Protein AF-A0A9E1IAY3-F1 (afdb_monomer_lite)

Structure (mmCIF, N/CA/C/O backbone):
data_AF-A0A9E1IAY3-F1
#
_entry.id   AF-A0A9E1IAY3-F1
#
loop_
_atom_site.group_PDB
_atom_site.id
_atom_site.type_symbol
_atom_site.label_atom_id
_atom_site.label_alt_id
_atom_site.label_comp_id
_atom_site.label_asym_id
_atom_site.label_entity_id
_atom_site.label_seq_id
_atom_site.pdbx_PDB_ins_code
_atom_site.Cartn_x
_atom_site.Cartn_y
_atom_site.Cartn_z
_atom_site.occupancy
_atom_site.B_iso_or_equiv
_atom_site.auth_seq_id
_atom_site.auth_comp_id
_atom_site.auth_asym_id
_atom_site.auth_atom_id
_atom_site.pdbx_PDB_model_num
ATOM 1 N N . MET A 1 1 ? 1.858 -17.775 -23.784 1.00 62.44 1 MET A N 1
ATOM 2 C CA . MET A 1 1 ? 3.135 -17.850 -23.051 1.00 62.44 1 MET A CA 1
ATOM 3 C C . MET A 1 1 ? 4.011 -16.780 -23.650 1.00 62.44 1 MET A C 1
ATOM 5 O O . MET A 1 1 ? 4.509 -16.985 -24.750 1.00 62.44 1 MET A O 1
ATOM 9 N N . ALA A 1 2 ? 4.081 -15.640 -22.972 1.00 78.56 2 ALA A N 1
ATOM 10 C CA . ALA A 1 2 ? 4.781 -14.468 -23.467 1.00 78.56 2 ALA A CA 1
ATOM 11 C C . ALA A 1 2 ? 6.292 -14.685 -23.572 1.00 78.56 2 ALA A C 1
ATOM 13 O O . ALA A 1 2 ? 6.888 -15.414 -22.768 1.00 78.56 2 ALA A O 1
ATOM 14 N N . THR A 1 3 ? 6.900 -14.000 -24.533 1.00 89.12 3 THR A N 1
ATOM 15 C CA . THR A 1 3 ? 8.339 -14.055 -24.793 1.00 89.12 3 THR A CA 1
ATOM 16 C C . THR A 1 3 ? 9.004 -12.821 -24.198 1.00 89.12 3 THR A C 1
ATOM 18 O O . THR A 1 3 ? 8.768 -11.703 -24.649 1.00 89.12 3 THR A O 1
ATOM 21 N N . PHE A 1 4 ? 9.811 -12.995 -23.147 1.00 89.75 4 PHE A N 1
ATOM 22 C CA . PHE A 1 4 ? 10.517 -11.879 -22.513 1.00 89.75 4 PHE A CA 1
ATOM 23 C C . PHE A 1 4 ? 11.618 -11.327 -23.421 1.00 89.75 4 PHE A C 1
ATOM 25 O O . PHE A 1 4 ? 12.435 -12.086 -23.934 1.00 89.75 4 PHE A O 1
ATOM 32 N N . LEU A 1 5 ? 11.664 -9.999 -23.552 1.00 88.19 5 LEU A N 1
ATOM 33 C CA . LEU A 1 5 ? 12.614 -9.292 -24.420 1.00 88.19 5 LEU A CA 1
ATOM 34 C C . LEU A 1 5 ? 14.043 -9.293 -23.874 1.00 88.19 5 LEU A C 1
ATOM 36 O O . LEU A 1 5 ? 15.008 -9.292 -24.634 1.00 88.19 5 LEU A O 1
ATOM 40 N N . HIS A 1 6 ? 14.184 -9.295 -22.548 1.00 87.75 6 HIS A N 1
ATOM 41 C CA . HIS A 1 6 ? 15.477 -9.186 -21.879 1.00 87.75 6 HIS A CA 1
ATOM 42 C C . HIS A 1 6 ? 15.760 -10.429 -21.055 1.00 87.75 6 HIS A C 1
ATOM 44 O O . HIS A 1 6 ? 14.931 -10.867 -20.257 1.00 87.75 6 HIS A O 1
ATOM 50 N N . HIS A 1 7 ? 16.970 -10.964 -21.200 1.00 87.12 7 HIS A N 1
ATOM 51 C CA . HIS A 1 7 ? 17.486 -11.943 -20.254 1.00 87.12 7 HIS A CA 1
ATOM 52 C C . HIS A 1 7 ? 17.807 -11.270 -18.918 1.00 87.12 7 HIS A C 1
ATOM 54 O O . HIS A 1 7 ? 18.240 -10.118 -18.877 1.00 87.12 7 HIS A O 1
ATOM 60 N N . GLN A 1 8 ? 17.659 -12.020 -17.827 1.00 88.88 8 GLN A N 1
ATOM 61 C CA . GLN A 1 8 ? 17.915 -11.533 -16.470 1.00 88.88 8 GLN A CA 1
ATOM 62 C C . GLN A 1 8 ? 19.312 -10.898 -16.312 1.00 88.88 8 GLN A C 1
ATOM 64 O O . GLN A 1 8 ? 19.446 -9.897 -15.614 1.00 88.88 8 GLN A O 1
ATOM 69 N N . ASP A 1 9 ? 20.331 -11.421 -17.002 1.00 91.25 9 ASP A N 1
ATOM 70 C CA . ASP A 1 9 ? 21.709 -10.906 -16.966 1.00 91.25 9 ASP A CA 1
ATOM 71 C C . ASP A 1 9 ? 21.820 -9.441 -17.413 1.00 91.25 9 ASP A C 1
ATOM 73 O O . ASP A 1 9 ? 22.664 -8.694 -16.910 1.00 91.25 9 ASP A O 1
ATOM 77 N N . ILE A 1 10 ? 20.942 -9.003 -18.323 1.00 90.81 10 ILE A N 1
ATOM 78 C CA . ILE A 1 10 ? 20.874 -7.607 -18.766 1.00 90.81 10 ILE A CA 1
ATOM 79 C C . ILE A 1 10 ? 20.441 -6.724 -17.594 1.00 90.81 10 ILE A C 1
ATOM 81 O O . ILE A 1 10 ? 21.069 -5.700 -17.325 1.00 90.81 10 ILE A O 1
ATOM 85 N N . TRP A 1 11 ? 19.408 -7.135 -16.855 1.00 93.12 11 TRP A N 1
ATOM 86 C CA . TRP A 1 11 ? 18.951 -6.393 -15.681 1.00 93.12 11 TRP A CA 1
ATOM 87 C C . TRP A 1 11 ? 20.013 -6.381 -14.582 1.00 93.12 11 TRP A C 1
ATOM 89 O O . TRP A 1 11 ? 20.283 -5.326 -14.021 1.00 93.12 11 TRP A O 1
ATOM 99 N N . THR A 1 12 ? 20.684 -7.502 -14.319 1.00 93.56 12 THR A N 1
ATOM 100 C CA . THR A 1 12 ? 21.797 -7.540 -13.356 1.00 93.56 12 THR A CA 1
ATOM 101 C C . THR A 1 12 ? 22.883 -6.530 -13.728 1.00 93.56 12 THR A C 1
ATOM 103 O O . THR A 1 12 ? 23.270 -5.707 -12.902 1.00 93.56 12 THR A O 1
ATOM 106 N N . THR A 1 13 ? 23.296 -6.514 -14.998 1.00 93.75 13 THR A N 1
ATOM 107 C CA . THR A 1 13 ? 24.347 -5.613 -15.495 1.00 93.75 13 THR A CA 1
ATOM 108 C C . THR A 1 13 ? 23.982 -4.140 -15.286 1.00 93.75 13 THR A C 1
ATOM 110 O O . THR A 1 13 ? 24.797 -3.356 -14.802 1.00 93.75 13 THR A O 1
ATOM 113 N N . PHE A 1 14 ? 22.749 -3.742 -15.617 1.00 94.12 14 PHE A N 1
ATOM 114 C CA . PHE A 1 14 ? 22.301 -2.361 -15.412 1.00 94.12 14 PHE A CA 1
ATOM 115 C C . PHE A 1 14 ? 22.095 -2.012 -13.932 1.00 94.12 14 PHE A C 1
ATOM 117 O O . PHE A 1 14 ? 22.365 -0.879 -13.535 1.00 94.12 14 PHE A O 1
ATOM 124 N N . ALA A 1 15 ? 21.654 -2.961 -13.102 1.00 92.75 15 ALA A N 1
ATOM 125 C CA . ALA A 1 15 ? 21.453 -2.743 -11.670 1.00 92.75 15 ALA A CA 1
ATOM 126 C C . ALA A 1 15 ? 22.778 -2.546 -10.903 1.00 92.75 15 ALA A C 1
ATOM 128 O O . ALA A 1 15 ? 22.823 -1.804 -9.916 1.00 92.75 15 ALA A O 1
ATOM 129 N N . GLU A 1 16 ? 23.862 -3.168 -11.374 1.00 92.38 16 GLU A N 1
ATOM 130 C CA . GLU A 1 16 ? 25.229 -2.989 -10.861 1.00 92.38 16 GLU A CA 1
ATOM 131 C C . GLU A 1 16 ? 25.906 -1.703 -11.367 1.00 92.38 16 GLU A C 1
ATOM 133 O O . GLU A 1 16 ? 26.939 -1.294 -10.834 1.00 92.38 16 GLU A O 1
ATOM 138 N N . GLY A 1 17 ? 25.313 -1.048 -12.368 1.00 90.50 17 GLY A N 1
ATOM 139 C CA . GLY A 1 17 ? 25.821 0.178 -12.972 1.00 90.50 17 GLY A CA 1
ATOM 140 C C . GLY A 1 17 ? 25.692 1.433 -12.099 1.00 90.50 17 GLY A C 1
ATOM 141 O O . GLY A 1 17 ? 25.345 1.403 -10.911 1.00 90.50 17 GLY A O 1
ATOM 142 N N . GLU A 1 18 ? 25.986 2.576 -12.720 1.00 90.25 18 GLU A N 1
ATOM 143 C CA . GLU A 1 18 ? 25.883 3.891 -12.083 1.00 90.25 18 GLU A CA 1
ATOM 144 C C . GLU A 1 18 ? 24.436 4.248 -11.712 1.00 90.25 18 GLU A C 1
ATOM 146 O O . GLU A 1 18 ? 23.470 3.788 -12.324 1.00 90.25 18 GLU A O 1
ATOM 151 N N . ALA A 1 19 ? 24.286 5.101 -10.694 1.00 89.44 19 ALA A N 1
ATOM 152 C CA . ALA A 1 19 ? 22.982 5.613 -10.293 1.00 89.44 19 ALA A CA 1
ATOM 153 C C . ALA A 1 19 ? 22.309 6.373 -11.446 1.00 89.44 19 ALA A C 1
ATOM 155 O O . ALA A 1 19 ? 22.924 7.219 -12.096 1.00 89.44 19 ALA A O 1
ATOM 156 N N . GLY A 1 20 ? 21.029 6.087 -11.678 1.00 91.25 20 GLY A N 1
ATOM 157 C CA . GLY A 1 20 ? 20.250 6.733 -12.723 1.00 91.25 20 GLY A CA 1
ATOM 158 C C . GLY A 1 20 ? 19.118 5.857 -13.262 1.00 91.25 20 GLY A C 1
ATOM 159 O O . GLY A 1 20 ? 18.889 4.753 -12.766 1.00 91.25 20 GLY A O 1
ATOM 160 N N . PRO A 1 21 ? 18.429 6.322 -14.321 1.00 92.62 21 PRO A N 1
ATOM 161 C CA . PRO A 1 21 ? 17.211 5.687 -14.823 1.00 92.62 21 PRO A CA 1
ATOM 162 C C . PRO A 1 21 ? 17.378 4.222 -15.233 1.00 92.62 21 PRO A C 1
ATOM 164 O O . PRO A 1 21 ? 16.474 3.429 -15.002 1.00 92.62 21 PRO A O 1
ATOM 167 N N . ALA A 1 22 ? 18.520 3.845 -15.821 1.00 93.44 22 ALA A N 1
ATOM 168 C CA . ALA A 1 22 ? 18.765 2.457 -16.218 1.00 93.44 22 ALA A CA 1
ATOM 169 C C . ALA A 1 22 ? 18.912 1.519 -15.012 1.00 93.44 22 ALA A C 1
ATOM 171 O O . ALA A 1 22 ? 18.362 0.419 -15.031 1.00 93.44 22 ALA A O 1
ATOM 172 N N . LYS A 1 23 ? 19.596 1.962 -13.950 1.00 94.69 23 LYS A N 1
ATOM 173 C CA . LYS A 1 23 ? 19.701 1.206 -12.700 1.00 94.69 23 LYS A CA 1
ATOM 174 C C . LYS A 1 23 ? 18.344 1.073 -12.016 1.00 94.69 23 LYS A C 1
ATOM 176 O O . LYS A 1 23 ? 17.982 -0.027 -11.621 1.00 94.69 23 LYS A O 1
ATOM 181 N N . ASP A 1 24 ? 17.582 2.160 -11.926 1.00 93.94 24 ASP A N 1
ATOM 182 C CA . ASP A 1 24 ? 16.241 2.160 -11.328 1.00 93.94 24 ASP A CA 1
ATOM 183 C C . ASP A 1 24 ? 15.281 1.237 -12.088 1.00 93.94 24 ASP A C 1
ATOM 185 O O . ASP A 1 24 ? 14.608 0.397 -11.485 1.00 93.94 24 ASP A O 1
ATOM 189 N N . TRP A 1 25 ? 15.291 1.327 -13.422 1.00 93.75 25 TRP A N 1
ATOM 190 C CA . TRP A 1 25 ? 14.585 0.409 -14.311 1.00 93.75 25 TRP A CA 1
ATOM 191 C C . TRP A 1 25 ? 14.985 -1.037 -14.014 1.00 93.75 25 TRP A C 1
ATOM 193 O O . TRP A 1 25 ? 14.129 -1.849 -13.670 1.00 93.75 25 TRP A O 1
ATOM 203 N N . ALA A 1 26 ? 16.275 -1.358 -14.071 1.00 94.06 26 ALA A N 1
ATOM 204 C CA . ALA A 1 26 ? 16.764 -2.719 -13.910 1.00 94.06 26 ALA A CA 1
ATOM 205 C C . ALA A 1 26 ? 16.481 -3.306 -12.522 1.00 94.06 26 ALA A C 1
ATOM 207 O O . ALA A 1 26 ? 15.996 -4.433 -12.424 1.00 94.06 26 ALA A O 1
ATOM 208 N N . SER A 1 27 ? 16.702 -2.532 -11.458 1.00 94.06 27 SER A N 1
ATOM 209 C CA . SER A 1 27 ? 16.365 -2.907 -10.084 1.00 94.06 27 SER A CA 1
ATOM 210 C C . SER A 1 27 ? 14.884 -3.240 -9.934 1.00 94.06 27 SER A C 1
ATOM 212 O O . SER A 1 27 ? 14.541 -4.248 -9.316 1.00 94.06 27 SER A O 1
ATOM 214 N N . ALA A 1 28 ? 14.003 -2.440 -10.544 1.00 91.88 28 ALA A N 1
ATOM 215 C CA . ALA A 1 28 ? 12.575 -2.712 -10.527 1.00 91.88 28 ALA A CA 1
ATOM 216 C C . ALA A 1 28 ? 12.218 -4.031 -11.236 1.00 91.88 28 ALA A C 1
ATOM 218 O O . ALA A 1 28 ? 11.376 -4.786 -10.752 1.00 91.88 28 ALA A O 1
ATOM 219 N N . ARG A 1 29 ? 12.895 -4.360 -12.347 1.00 92.06 29 ARG A N 1
ATOM 220 C CA . ARG A 1 29 ? 12.679 -5.632 -13.061 1.00 92.06 29 ARG A CA 1
ATOM 221 C C . ARG A 1 29 ? 13.239 -6.817 -12.284 1.00 92.06 29 ARG A C 1
ATOM 223 O O . ARG A 1 29 ? 12.558 -7.832 -12.202 1.00 92.06 29 ARG A O 1
ATOM 230 N N . LEU A 1 30 ? 14.419 -6.694 -11.676 1.00 92.56 30 LEU A N 1
ATOM 231 C CA . LEU A 1 30 ? 14.975 -7.743 -10.816 1.00 92.56 30 LEU A CA 1
ATOM 232 C C . LEU A 1 30 ? 14.030 -8.060 -9.659 1.00 92.56 30 LEU A C 1
ATOM 234 O O . LEU A 1 30 ? 13.719 -9.223 -9.428 1.00 92.56 30 LEU A O 1
ATOM 238 N N . ALA A 1 31 ? 13.504 -7.040 -8.987 1.00 90.88 31 ALA A N 1
ATOM 239 C CA . ALA A 1 31 ? 12.562 -7.228 -7.893 1.00 90.88 31 ALA A CA 1
ATOM 240 C C . ALA A 1 31 ? 11.277 -7.968 -8.313 1.00 90.88 31 ALA A C 1
ATOM 242 O O . ALA A 1 31 ? 10.760 -8.780 -7.549 1.00 90.88 31 ALA A O 1
ATOM 243 N N . ILE A 1 32 ? 10.766 -7.712 -9.520 1.00 88.19 32 ILE A N 1
ATOM 244 C CA . ILE A 1 32 ? 9.509 -8.299 -10.008 1.00 88.19 32 ILE A CA 1
ATOM 245 C C . ILE A 1 32 ? 9.723 -9.689 -10.628 1.00 88.19 32 ILE A C 1
ATOM 247 O O . ILE A 1 32 ? 8.988 -10.626 -10.319 1.00 88.19 32 ILE A O 1
ATOM 251 N N . TYR A 1 33 ? 10.724 -9.832 -11.496 1.00 88.88 33 TYR A N 1
ATOM 252 C CA . TYR A 1 33 ? 10.927 -11.011 -12.346 1.00 88.88 33 TYR A CA 1
ATOM 253 C C . TYR A 1 33 ? 12.009 -11.968 -11.838 1.00 88.88 33 TYR A C 1
ATOM 255 O O . TYR A 1 33 ? 12.032 -13.132 -12.229 1.00 88.88 33 TYR A O 1
ATOM 263 N N . ALA A 1 34 ? 12.884 -11.510 -10.944 1.00 90.06 34 ALA A N 1
ATOM 264 C CA . ALA A 1 34 ? 13.913 -12.319 -10.301 1.00 90.06 34 ALA A CA 1
ATOM 265 C C . ALA A 1 34 ? 13.899 -12.091 -8.775 1.00 90.06 34 ALA A C 1
ATOM 267 O O . ALA A 1 34 ? 14.910 -11.690 -8.204 1.00 90.06 34 ALA A O 1
ATOM 268 N N . PRO A 1 35 ? 12.778 -12.368 -8.079 1.00 86.88 35 PRO A N 1
ATOM 269 C CA . PRO A 1 35 ? 12.506 -11.867 -6.724 1.00 86.88 35 PRO A CA 1
ATOM 270 C C . PRO A 1 35 ? 13.488 -12.350 -5.640 1.00 86.88 35 PRO A C 1
ATOM 272 O O . PRO A 1 35 ? 13.545 -11.789 -4.548 1.00 86.88 35 PRO A O 1
ATOM 275 N N . ASN A 1 36 ? 14.278 -13.388 -5.925 1.00 89.44 36 ASN A N 1
ATOM 276 C CA . ASN A 1 36 ? 15.325 -13.885 -5.027 1.00 89.44 36 ASN A CA 1
ATOM 277 C C . ASN A 1 36 ? 16.681 -13.188 -5.223 1.00 89.44 36 ASN A C 1
ATOM 279 O O . ASN A 1 36 ? 17.591 -13.399 -4.425 1.00 89.44 36 ASN A O 1
ATOM 283 N N . GLN A 1 37 ? 16.843 -12.399 -6.286 1.00 90.75 37 GLN A N 1
ATOM 284 C CA . GLN A 1 37 ? 18.079 -11.679 -6.556 1.00 90.75 37 GLN A CA 1
ATOM 285 C C . GLN A 1 37 ? 18.159 -10.404 -5.714 1.00 90.75 37 GLN A C 1
ATOM 287 O O . GLN A 1 37 ? 17.142 -9.730 -5.505 1.00 90.75 37 GLN A O 1
ATOM 292 N N . PRO A 1 38 ? 19.361 -10.042 -5.237 1.00 90.56 38 PRO A N 1
ATOM 293 C CA . PRO A 1 38 ? 19.601 -8.725 -4.676 1.00 90.56 38 PRO A CA 1
ATOM 294 C C . PRO A 1 38 ? 19.302 -7.634 -5.708 1.00 90.56 38 PRO A C 1
ATOM 296 O O . PRO A 1 38 ? 19.631 -7.765 -6.885 1.00 90.56 38 PRO A O 1
ATOM 299 N N . PHE A 1 39 ? 18.719 -6.534 -5.249 1.00 92.94 39 PHE A N 1
ATOM 300 C CA . PHE A 1 39 ? 18.540 -5.323 -6.041 1.00 92.94 39 PHE A CA 1
ATOM 301 C C . PHE A 1 39 ? 18.800 -4.100 -5.159 1.00 92.94 39 PHE A C 1
ATOM 303 O O . PHE A 1 39 ? 18.813 -4.192 -3.930 1.00 92.94 39 PHE A O 1
ATOM 310 N N . SER A 1 40 ? 19.027 -2.948 -5.787 1.00 91.94 40 SER A N 1
ATOM 311 C CA . SER A 1 40 ? 19.080 -1.667 -5.076 1.00 91.94 40 SER A CA 1
ATOM 312 C C . SER A 1 40 ? 17.705 -1.024 -5.114 1.00 91.94 40 SER A C 1
ATOM 314 O O . SER A 1 40 ? 17.110 -0.959 -6.187 1.00 91.94 40 SER A O 1
ATOM 316 N N . PHE A 1 41 ? 17.210 -0.519 -3.985 1.00 92.19 41 PHE A N 1
ATOM 317 C CA . PHE A 1 41 ? 15.968 0.251 -3.994 1.00 92.19 41 PHE A CA 1
ATOM 318 C C . PHE A 1 41 ? 16.107 1.423 -4.987 1.00 92.19 41 PHE A C 1
ATOM 320 O O . PHE A 1 41 ? 17.124 2.124 -4.912 1.00 92.19 41 PHE A O 1
ATOM 327 N N . PRO A 1 42 ? 15.180 1.595 -5.950 1.00 92.44 42 PRO A N 1
ATOM 328 C CA . PRO A 1 42 ? 15.284 2.666 -6.930 1.00 92.44 42 PRO A CA 1
ATOM 329 C C . PRO A 1 42 ? 15.321 4.040 -6.276 1.00 92.44 42 PRO A C 1
ATOM 331 O O . PRO A 1 42 ? 14.778 4.234 -5.193 1.00 92.44 42 PRO A O 1
ATOM 334 N N . THR A 1 43 ? 15.949 4.996 -6.952 1.00 90.38 43 THR A N 1
ATOM 335 C CA . THR A 1 43 ? 15.920 6.401 -6.533 1.00 90.38 43 THR A CA 1
ATOM 336 C C . THR A 1 43 ? 14.671 7.132 -7.015 1.00 90.38 43 THR A C 1
ATOM 338 O O . THR A 1 43 ? 14.284 8.125 -6.406 1.00 90.38 43 THR A O 1
ATOM 341 N N . ASP A 1 44 ? 14.041 6.653 -8.092 1.00 89.56 44 ASP A N 1
ATOM 342 C CA . ASP A 1 44 ? 12.756 7.136 -8.599 1.00 89.56 44 ASP A CA 1
ATOM 343 C C . ASP A 1 44 ? 11.589 6.670 -7.699 1.00 89.56 44 ASP A C 1
ATOM 345 O O . ASP A 1 44 ? 11.231 5.483 -7.721 1.00 89.56 44 ASP A O 1
ATOM 349 N N . PRO A 1 45 ? 10.930 7.589 -6.963 1.00 87.25 45 PRO A N 1
ATOM 350 C CA . PRO A 1 45 ? 9.842 7.247 -6.049 1.00 87.25 45 PRO A CA 1
ATOM 351 C C . PRO A 1 45 ? 8.633 6.608 -6.730 1.00 87.25 45 PRO A C 1
ATOM 353 O O . PRO A 1 45 ? 7.896 5.858 -6.093 1.00 87.25 45 PRO A O 1
ATOM 356 N N . SER A 1 46 ? 8.427 6.859 -8.030 1.00 84.50 46 SER A N 1
ATOM 357 C CA . SER A 1 46 ? 7.298 6.280 -8.769 1.00 84.50 46 SER A CA 1
ATOM 358 C C . SER A 1 46 ? 7.378 4.754 -8.897 1.00 84.50 46 SER A C 1
ATOM 360 O O . SER A 1 46 ? 6.383 4.106 -9.212 1.00 84.50 46 SER A O 1
ATOM 362 N N . LEU A 1 47 ? 8.543 4.165 -8.607 1.00 88.12 47 LEU A N 1
ATOM 363 C CA . LEU A 1 47 ? 8.759 2.721 -8.640 1.00 88.12 47 LEU A CA 1
ATOM 364 C C . LEU A 1 47 ? 8.543 2.049 -7.274 1.00 88.12 47 LEU A C 1
ATOM 366 O O . LEU A 1 47 ? 8.494 0.824 -7.202 1.00 88.12 47 LEU A O 1
ATOM 370 N N . HIS A 1 48 ? 8.410 2.814 -6.188 1.00 89.00 48 HIS A N 1
ATOM 371 C CA . HIS A 1 48 ? 8.422 2.284 -4.822 1.00 89.00 48 HIS A CA 1
ATOM 372 C C . HIS A 1 48 ? 7.170 1.469 -4.466 1.00 89.00 48 HIS A C 1
ATOM 374 O O . HIS A 1 48 ? 7.280 0.369 -3.924 1.00 89.00 48 HIS A O 1
ATOM 380 N N . ASP A 1 49 ? 5.978 1.978 -4.781 1.00 83.94 49 ASP A N 1
ATOM 381 C CA . ASP A 1 49 ? 4.712 1.309 -4.460 1.00 83.94 49 ASP A CA 1
ATOM 382 C C . ASP A 1 49 ? 4.558 -0.054 -5.159 1.00 83.94 49 ASP A C 1
ATOM 384 O O . ASP A 1 49 ? 4.279 -1.046 -4.475 1.00 83.94 49 ASP A O 1
ATOM 388 N N . PRO A 1 50 ? 4.803 -0.171 -6.483 1.00 83.81 50 PRO A N 1
ATOM 389 C CA . PRO A 1 50 ? 4.805 -1.464 -7.166 1.00 83.81 50 PRO A CA 1
ATOM 390 C C . PRO A 1 50 ? 5.779 -2.470 -6.545 1.00 83.81 50 PRO A C 1
ATOM 392 O O . PRO A 1 50 ? 5.430 -3.645 -6.406 1.00 83.81 50 PRO A O 1
ATOM 395 N N . LEU A 1 51 ? 6.962 -2.011 -6.119 1.00 87.81 51 LEU A N 1
ATOM 396 C CA . LEU A 1 51 ? 7.979 -2.836 -5.462 1.00 87.81 51 LEU A CA 1
ATOM 397 C C . LEU A 1 51 ? 7.539 -3.353 -4.095 1.00 87.81 51 LEU A C 1
ATOM 399 O O . LEU A 1 51 ? 7.700 -4.538 -3.792 1.00 87.81 51 LEU A O 1
ATOM 403 N N . VAL A 1 52 ? 6.966 -2.478 -3.270 1.00 88.06 52 VAL A N 1
ATOM 404 C CA . VAL A 1 52 ? 6.420 -2.870 -1.969 1.00 88.06 52 VAL A CA 1
ATOM 405 C C . VAL A 1 52 ? 5.269 -3.856 -2.153 1.00 88.06 52 VAL A C 1
ATOM 407 O O . VAL A 1 52 ? 5.221 -4.877 -1.467 1.00 88.06 52 VAL A O 1
ATOM 410 N N . ALA A 1 53 ? 4.371 -3.601 -3.106 1.00 83.38 53 ALA A N 1
ATOM 411 C CA . ALA A 1 53 ? 3.276 -4.510 -3.411 1.00 83.38 53 ALA A CA 1
ATOM 412 C C . ALA A 1 53 ? 3.788 -5.888 -3.877 1.00 83.38 53 ALA A C 1
ATOM 414 O O . ALA A 1 53 ? 3.277 -6.908 -3.396 1.00 83.38 53 ALA A O 1
ATOM 415 N N . ALA A 1 54 ? 4.828 -5.923 -4.724 1.00 81.62 54 ALA A N 1
ATOM 416 C CA . ALA A 1 54 ? 5.458 -7.148 -5.225 1.00 81.62 54 ALA A CA 1
ATOM 417 C C . ALA A 1 54 ? 5.967 -8.025 -4.080 1.00 81.62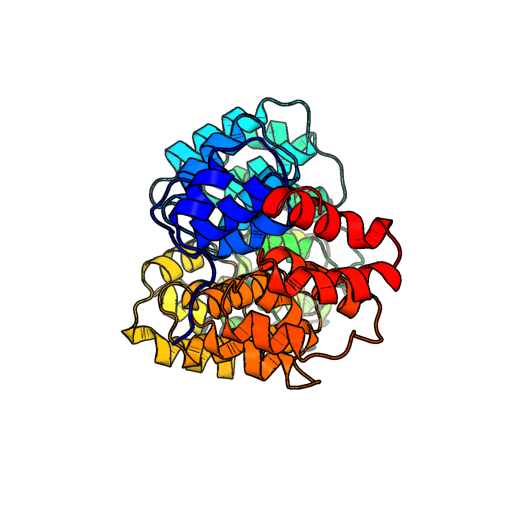 54 ALA A C 1
ATOM 419 O O . ALA A 1 54 ? 5.764 -9.241 -4.071 1.00 81.62 54 ALA A O 1
ATOM 420 N N . GLY A 1 55 ? 6.585 -7.382 -3.089 1.00 85.38 55 GLY A N 1
ATOM 421 C CA . GLY A 1 55 ? 7.077 -8.025 -1.883 1.00 85.38 55 GLY A CA 1
ATOM 422 C C . GLY A 1 55 ? 8.116 -9.125 -2.118 1.00 85.38 55 GLY A C 1
ATOM 423 O O . GLY A 1 55 ? 7.958 -10.199 -1.532 1.00 85.38 55 GLY A O 1
ATOM 424 N N . PRO A 1 56 ? 9.151 -8.917 -2.958 1.00 86.62 56 PRO A N 1
ATOM 425 C CA . PRO A 1 56 ? 10.170 -9.937 -3.177 1.00 86.62 56 PRO A CA 1
ATOM 426 C C . PRO A 1 56 ? 10.916 -10.262 -1.874 1.00 86.62 56 PRO A C 1
ATOM 428 O O . PRO A 1 56 ? 11.098 -9.374 -1.037 1.00 86.62 56 PRO A O 1
ATOM 431 N N . PRO A 1 57 ? 11.422 -11.494 -1.692 1.00 87.06 57 PRO A N 1
ATOM 432 C CA . PRO A 1 57 ? 12.248 -11.845 -0.536 1.00 87.06 57 PRO A CA 1
ATOM 433 C C . PRO A 1 57 ? 13.440 -10.903 -0.292 1.00 87.06 57 PRO A C 1
ATOM 435 O O . PRO A 1 57 ? 13.802 -10.657 0.858 1.00 87.06 57 PRO A O 1
ATOM 438 N N . SER A 1 58 ? 14.028 -10.333 -1.349 1.00 89.88 58 SER A N 1
ATOM 439 C CA . SER A 1 58 ? 15.135 -9.370 -1.259 1.00 89.88 58 SER A CA 1
ATOM 440 C C . SER A 1 58 ? 14.717 -7.934 -0.892 1.00 89.88 58 SER A C 1
ATOM 442 O O . SER A 1 58 ? 15.592 -7.084 -0.713 1.00 89.88 58 SER A O 1
ATOM 444 N N . LEU A 1 59 ? 13.416 -7.657 -0.708 1.00 92.56 59 LEU A N 1
ATOM 445 C CA . LEU A 1 59 ? 12.882 -6.324 -0.395 1.00 92.56 59 LEU A CA 1
ATOM 446 C C . LEU A 1 59 ? 13.486 -5.725 0.878 1.00 92.56 59 LEU A C 1
ATOM 448 O O . LEU A 1 59 ? 13.971 -4.597 0.854 1.00 92.56 59 LEU A O 1
ATOM 452 N N . PHE A 1 60 ? 13.453 -6.455 1.997 1.00 92.94 60 PHE A N 1
ATOM 453 C CA . PHE A 1 60 ? 13.916 -5.914 3.279 1.00 92.94 60 PHE A CA 1
ATOM 454 C C . PHE A 1 60 ? 15.425 -5.642 3.299 1.00 92.94 60 PHE A C 1
ATOM 456 O O . PHE A 1 60 ? 15.798 -4.556 3.738 1.00 92.94 60 PHE A O 1
ATOM 463 N N . PRO A 1 61 ? 16.302 -6.536 2.794 1.00 93.38 61 PRO A N 1
ATOM 464 C CA . PRO A 1 61 ? 17.714 -6.204 2.610 1.00 93.38 61 PRO A CA 1
ATOM 465 C C . PRO A 1 61 ? 17.938 -4.945 1.760 1.00 93.38 61 PRO A C 1
ATOM 467 O O . PRO A 1 61 ? 18.717 -4.078 2.157 1.00 93.38 61 PRO A O 1
ATOM 470 N N . ALA A 1 62 ? 17.234 -4.813 0.628 1.00 93.88 62 ALA A N 1
ATOM 471 C CA . ALA A 1 62 ? 17.350 -3.648 -0.250 1.00 93.88 62 ALA A CA 1
ATOM 472 C C . ALA A 1 62 ? 16.909 -2.354 0.454 1.00 93.88 62 ALA A C 1
ATOM 474 O O . ALA A 1 62 ? 17.604 -1.339 0.380 1.00 93.88 62 ALA A O 1
ATOM 475 N N . LEU A 1 63 ? 15.791 -2.405 1.184 1.00 94.94 63 LEU A N 1
ATOM 476 C CA . LEU A 1 63 ? 15.265 -1.277 1.949 1.00 94.94 63 LEU A CA 1
ATOM 477 C C . LEU A 1 63 ? 16.197 -0.873 3.098 1.00 94.94 63 LEU A C 1
ATOM 479 O O . LEU A 1 63 ? 16.497 0.305 3.250 1.00 94.94 63 LEU A O 1
ATOM 483 N N . ILE A 1 64 ? 16.696 -1.834 3.882 1.00 95.44 64 ILE A N 1
ATOM 484 C CA . ILE A 1 64 ? 17.645 -1.579 4.980 1.00 95.44 64 ILE A CA 1
ATOM 485 C C . ILE A 1 64 ? 18.900 -0.874 4.458 1.00 95.44 64 ILE A C 1
ATOM 487 O O . ILE A 1 64 ? 19.383 0.065 5.087 1.00 95.44 64 ILE A O 1
ATOM 491 N N . ASN A 1 65 ? 19.417 -1.299 3.303 1.00 94.38 65 ASN A N 1
ATOM 492 C CA . ASN A 1 65 ? 20.557 -0.638 2.680 1.00 94.38 65 ASN A CA 1
ATOM 493 C C . ASN A 1 65 ? 20.216 0.790 2.220 1.00 94.38 65 ASN A C 1
ATOM 495 O O . ASN A 1 65 ? 20.993 1.710 2.460 1.00 94.38 65 ASN A O 1
ATOM 499 N N . ALA A 1 66 ? 19.047 0.997 1.608 1.00 93.69 66 ALA A N 1
ATOM 500 C CA . ALA A 1 66 ? 18.599 2.322 1.174 1.00 93.69 66 ALA A CA 1
ATOM 501 C C . ALA A 1 66 ? 18.386 3.296 2.350 1.00 93.69 66 ALA A C 1
ATOM 503 O O . ALA A 1 66 ? 18.693 4.480 2.235 1.00 93.69 66 ALA A O 1
ATOM 504 N N . LEU A 1 67 ? 17.951 2.799 3.513 1.00 94.31 67 LEU A N 1
ATOM 505 C CA . LEU A 1 67 ? 17.764 3.592 4.735 1.00 94.31 67 LEU A CA 1
ATOM 506 C C . LEU A 1 67 ? 19.069 4.173 5.314 1.00 94.31 67 LEU A C 1
ATOM 508 O O . LEU A 1 67 ? 19.004 4.993 6.225 1.00 94.31 67 LEU A O 1
ATOM 512 N N . GLN A 1 68 ? 20.245 3.806 4.790 1.00 92.31 68 GLN A N 1
ATOM 513 C CA . GLN A 1 68 ? 21.512 4.465 5.139 1.00 92.31 68 GLN A CA 1
ATOM 514 C C . GLN A 1 68 ? 21.601 5.906 4.609 1.00 92.31 68 GLN A C 1
ATOM 516 O O . GLN A 1 68 ? 22.347 6.714 5.159 1.00 92.31 68 GLN A O 1
ATOM 521 N N . ALA A 1 69 ? 20.847 6.228 3.556 1.00 89.69 69 ALA A N 1
ATOM 522 C CA . ALA A 1 69 ? 20.718 7.568 2.991 1.00 89.69 69 ALA A CA 1
ATOM 523 C C . ALA A 1 69 ? 19.226 7.867 2.765 1.00 89.69 69 ALA A C 1
ATOM 525 O O . ALA A 1 69 ? 18.757 7.868 1.625 1.00 89.69 69 ALA A O 1
ATOM 526 N N . PRO A 1 70 ? 18.454 8.038 3.852 1.00 89.12 70 PRO A N 1
ATOM 527 C CA . PRO A 1 70 ? 17.007 8.100 3.761 1.00 89.12 70 PRO A CA 1
ATOM 528 C C . PRO A 1 70 ? 16.551 9.384 3.062 1.00 89.12 70 PRO A C 1
ATOM 530 O O . PRO A 1 70 ? 17.126 10.454 3.258 1.00 89.12 70 PRO A O 1
ATOM 533 N N . THR A 1 71 ? 15.493 9.261 2.262 1.00 90.69 71 THR A N 1
ATOM 534 C CA . THR A 1 71 ? 14.721 10.392 1.735 1.00 90.69 71 THR A CA 1
ATOM 535 C C . THR A 1 71 ? 13.321 10.384 2.341 1.00 90.69 71 THR A C 1
ATOM 537 O O . THR A 1 71 ? 12.881 9.375 2.909 1.00 90.69 71 THR A O 1
ATOM 540 N N . LEU A 1 72 ? 12.592 11.488 2.181 1.00 89.75 72 LEU A N 1
ATOM 541 C CA . LEU A 1 72 ? 11.191 11.579 2.585 1.00 89.75 72 LEU A CA 1
ATOM 542 C C . LEU A 1 72 ? 10.336 10.490 1.916 1.00 89.75 72 LEU A C 1
ATOM 544 O O . LEU A 1 72 ? 9.541 9.822 2.575 1.00 89.75 72 LEU A O 1
ATOM 548 N N . GLU A 1 73 ? 10.539 10.252 0.622 1.00 90.50 73 GLU A N 1
ATOM 549 C CA . GLU A 1 73 ? 9.787 9.260 -0.147 1.00 90.50 73 GLU A CA 1
ATOM 550 C C . GLU A 1 73 ? 10.108 7.831 0.291 1.00 90.50 73 GLU A C 1
ATOM 552 O O . GLU A 1 73 ? 9.207 6.993 0.378 1.00 90.50 73 GLU A O 1
ATOM 557 N N . LEU A 1 74 ? 11.369 7.538 0.622 1.00 91.75 74 LEU A N 1
ATOM 558 C CA . LEU A 1 74 ? 11.754 6.237 1.169 1.00 91.75 74 LEU A CA 1
ATOM 559 C C . LEU A 1 74 ? 11.141 6.007 2.560 1.00 91.75 74 LEU A C 1
ATOM 561 O O . LEU A 1 74 ? 10.706 4.895 2.877 1.00 91.75 74 LEU A O 1
ATOM 565 N N . ALA A 1 75 ? 11.059 7.053 3.385 1.00 92.12 75 ALA A N 1
ATOM 566 C CA . ALA A 1 75 ? 10.390 6.989 4.679 1.00 92.12 75 ALA A CA 1
ATOM 567 C C . ALA A 1 75 ? 8.882 6.725 4.524 1.00 92.12 75 ALA A C 1
ATOM 569 O O . ALA A 1 75 ? 8.353 5.814 5.165 1.00 92.12 75 ALA A O 1
ATOM 570 N N . ALA A 1 76 ? 8.206 7.440 3.620 1.00 90.00 76 ALA A N 1
ATOM 571 C CA . ALA A 1 76 ? 6.797 7.201 3.300 1.00 90.00 76 ALA A CA 1
ATOM 572 C C . ALA A 1 76 ? 6.564 5.770 2.773 1.00 90.00 76 ALA A C 1
ATOM 574 O O . ALA A 1 76 ? 5.644 5.076 3.209 1.00 90.00 76 ALA A O 1
ATOM 575 N N . THR A 1 77 ? 7.463 5.282 1.915 1.00 90.56 77 THR A N 1
ATOM 576 C CA . THR A 1 77 ? 7.456 3.901 1.398 1.00 90.56 77 THR A CA 1
ATOM 577 C C . THR A 1 77 ? 7.596 2.871 2.521 1.00 90.56 77 THR A C 1
ATOM 579 O O . THR A 1 77 ? 6.910 1.848 2.533 1.00 90.56 77 THR A O 1
ATOM 582 N N . SER A 1 78 ? 8.450 3.148 3.508 1.00 92.31 78 SER A N 1
ATOM 583 C CA . SER A 1 78 ? 8.633 2.276 4.672 1.00 92.31 78 SER A CA 1
ATOM 584 C C . SER A 1 78 ? 7.355 2.174 5.506 1.00 92.31 78 SER A C 1
ATOM 586 O O . SER A 1 78 ? 6.993 1.087 5.952 1.00 92.31 78 SER A O 1
ATOM 588 N N . ALA A 1 79 ? 6.623 3.279 5.675 1.00 89.94 79 ALA A N 1
ATOM 589 C CA . ALA A 1 79 ? 5.324 3.256 6.341 1.00 89.94 79 ALA A CA 1
ATOM 590 C C . ALA A 1 79 ? 4.274 2.475 5.531 1.00 89.94 79 ALA A C 1
ATOM 592 O O . ALA A 1 79 ? 3.456 1.752 6.112 1.00 89.94 79 ALA A O 1
ATOM 593 N N . ALA A 1 80 ? 4.328 2.560 4.197 1.00 87.56 80 ALA A N 1
ATOM 594 C CA . ALA A 1 80 ? 3.419 1.852 3.302 1.00 87.56 80 ALA A CA 1
ATOM 595 C C . ALA A 1 80 ? 3.529 0.320 3.408 1.00 87.56 80 ALA A C 1
ATOM 597 O O . ALA A 1 80 ? 2.539 -0.365 3.157 1.00 87.56 80 ALA A O 1
ATOM 598 N N . LEU A 1 81 ? 4.657 -0.242 3.866 1.00 88.69 81 LEU A N 1
ATOM 599 C CA . LEU A 1 81 ? 4.800 -1.689 4.102 1.00 88.69 81 LEU A CA 1
ATOM 600 C C . LEU A 1 81 ? 3.644 -2.267 4.928 1.00 88.69 81 LEU A C 1
ATOM 602 O O . LEU A 1 81 ? 3.055 -3.279 4.546 1.00 88.69 81 LEU A O 1
ATOM 606 N N . GLY A 1 82 ? 3.268 -1.597 6.023 1.00 84.94 82 GLY A N 1
ATOM 607 C CA . GLY A 1 82 ? 2.144 -2.028 6.859 1.00 84.94 82 GLY A CA 1
ATOM 608 C C . GLY A 1 82 ? 0.828 -2.052 6.083 1.00 84.94 82 GLY A C 1
ATOM 609 O O . GLY A 1 82 ? 0.080 -3.025 6.145 1.00 84.94 82 GLY A O 1
ATOM 610 N N . LEU A 1 83 ? 0.594 -1.029 5.260 1.00 80.62 83 LEU A N 1
ATOM 611 C CA . LEU A 1 83 ? -0.607 -0.877 4.436 1.00 80.62 83 LEU A CA 1
ATOM 612 C C . LEU A 1 83 ? -0.761 -1.968 3.358 1.00 80.62 83 LEU A C 1
ATOM 614 O O . LEU A 1 83 ? -1.887 -2.272 2.951 1.00 80.62 83 LEU A O 1
ATOM 618 N N . TYR A 1 84 ? 0.349 -2.561 2.914 1.00 83.62 84 TYR A N 1
ATOM 619 C CA . TYR A 1 84 ? 0.381 -3.710 2.002 1.00 83.62 84 TYR A CA 1
ATOM 620 C C . TYR A 1 84 ? 0.522 -5.058 2.728 1.00 83.62 84 TYR A C 1
ATOM 622 O O . TYR A 1 84 ? 0.791 -6.075 2.083 1.00 83.62 84 TYR A O 1
ATOM 630 N N . GLY A 1 85 ? 0.374 -5.096 4.059 1.00 85.44 85 GLY A N 1
ATOM 631 C CA . GLY A 1 85 ? 0.555 -6.316 4.851 1.00 85.44 85 GLY A CA 1
ATOM 632 C C . GLY A 1 85 ? 1.967 -6.903 4.752 1.00 85.44 85 GLY A C 1
ATOM 633 O O . GLY A 1 85 ? 2.153 -8.093 4.980 1.00 85.44 85 GLY A O 1
ATOM 634 N N . MET A 1 86 ? 2.958 -6.092 4.377 1.00 87.94 86 MET A N 1
ATOM 635 C CA . MET A 1 86 ? 4.355 -6.480 4.171 1.00 87.94 86 MET A CA 1
ATOM 636 C C . MET A 1 86 ? 5.175 -6.266 5.442 1.00 87.94 86 MET A C 1
ATOM 638 O O . MET A 1 86 ? 6.226 -5.629 5.426 1.00 87.94 86 MET A O 1
ATOM 642 N N . LEU A 1 87 ? 4.684 -6.791 6.564 1.00 88.19 87 LEU A N 1
ATOM 643 C CA . LEU A 1 87 ? 5.436 -6.776 7.816 1.00 88.19 87 LEU A CA 1
ATOM 644 C C . LEU A 1 87 ? 6.374 -7.995 7.860 1.00 88.19 87 LEU A C 1
ATOM 646 O O . LEU A 1 87 ? 5.916 -9.115 7.610 1.00 88.19 87 LEU A O 1
ATOM 650 N N . PRO A 1 88 ? 7.674 -7.813 8.152 1.00 87.06 88 PRO A N 1
ATOM 651 C CA . PRO A 1 88 ? 8.614 -8.922 8.255 1.00 87.06 88 PRO A CA 1
ATOM 652 C C . PRO A 1 88 ? 8.265 -9.822 9.447 1.00 87.06 88 PRO A C 1
ATOM 654 O O . PRO A 1 88 ? 7.751 -9.361 10.463 1.00 87.06 88 PRO A O 1
ATOM 657 N N . ALA A 1 89 ? 8.586 -11.114 9.339 1.00 84.25 89 ALA A N 1
ATOM 658 C CA . ALA A 1 89 ? 8.403 -12.054 10.447 1.00 84.25 89 ALA A CA 1
ATOM 659 C C . ALA A 1 89 ? 9.322 -11.735 11.643 1.00 84.25 89 ALA A C 1
ATOM 661 O O . ALA A 1 89 ? 8.910 -11.905 12.786 1.00 84.25 89 ALA A O 1
ATOM 662 N N . ASP A 1 90 ? 10.542 -11.260 11.371 1.00 89.81 90 ASP A N 1
ATOM 663 C CA . ASP A 1 90 ? 11.450 -10.682 12.364 1.00 89.81 90 ASP A CA 1
ATOM 664 C C . ASP A 1 90 ? 11.579 -9.166 12.118 1.00 89.81 90 ASP A C 1
ATOM 666 O O . ASP A 1 90 ? 12.224 -8.755 11.145 1.00 89.81 90 ASP A O 1
ATOM 670 N N . PRO A 1 91 ? 10.963 -8.315 12.959 1.00 91.50 91 PRO A N 1
ATOM 671 C CA . PRO A 1 91 ? 10.995 -6.868 12.785 1.00 91.50 91 PRO A CA 1
ATOM 672 C C . PRO A 1 91 ? 12.285 -6.207 13.285 1.00 91.50 91 PRO A C 1
ATOM 674 O O . PRO A 1 91 ? 12.470 -5.011 13.042 1.00 91.50 91 PRO A O 1
ATOM 677 N N . VAL A 1 92 ? 13.179 -6.919 13.985 1.00 95.38 92 VAL A N 1
ATOM 678 C CA . VAL A 1 92 ? 14.336 -6.308 14.666 1.00 95.38 92 VAL A CA 1
ATOM 679 C C . VAL A 1 92 ? 15.310 -5.621 13.697 1.00 95.38 92 VAL A C 1
ATOM 681 O O . VAL A 1 92 ? 15.658 -4.459 13.957 1.00 95.38 92 VAL A O 1
ATOM 684 N N . PRO A 1 93 ? 15.735 -6.243 12.574 1.00 95.69 93 PRO A N 1
ATOM 685 C CA . PRO A 1 93 ? 16.677 -5.610 11.650 1.00 95.69 93 PRO A CA 1
ATOM 686 C C . PRO A 1 93 ? 16.110 -4.334 11.023 1.00 95.69 93 PRO A C 1
ATOM 688 O O . PRO A 1 93 ? 16.780 -3.301 10.996 1.00 95.69 93 PRO A O 1
ATOM 691 N N . LEU A 1 94 ? 14.848 -4.382 10.581 1.00 95.62 94 LEU A N 1
ATOM 692 C CA . LEU A 1 94 ? 14.183 -3.241 9.958 1.00 95.62 94 LEU A CA 1
ATOM 693 C C . LEU A 1 94 ? 13.952 -2.113 10.969 1.00 95.62 94 LEU A C 1
ATOM 695 O O . LEU A 1 94 ? 14.305 -0.972 10.693 1.00 95.62 94 LEU A O 1
ATOM 699 N N . THR A 1 95 ? 13.445 -2.426 12.164 1.00 96.25 95 THR A N 1
ATOM 700 C CA . THR A 1 95 ? 13.264 -1.439 13.241 1.00 96.25 95 THR A CA 1
ATOM 701 C C . THR A 1 95 ? 14.585 -0.743 13.589 1.00 96.25 95 THR A C 1
ATOM 703 O O . THR A 1 95 ? 14.618 0.471 13.791 1.00 96.25 95 THR A O 1
ATOM 706 N N . THR A 1 96 ? 15.691 -1.492 13.640 1.00 96.56 96 THR A N 1
ATOM 707 C CA . THR A 1 96 ? 17.025 -0.930 13.901 1.00 96.56 96 THR A CA 1
ATOM 708 C C . THR A 1 96 ? 17.440 0.057 12.814 1.00 96.56 96 THR A C 1
ATOM 710 O O . THR A 1 96 ? 17.860 1.170 13.130 1.00 96.56 96 THR A O 1
ATOM 713 N N . ALA A 1 97 ? 17.281 -0.328 11.546 1.00 96.19 97 ALA A N 1
ATOM 714 C CA . ALA A 1 97 ? 17.612 0.521 10.407 1.00 96.19 97 ALA A CA 1
ATOM 715 C C . ALA A 1 97 ? 16.751 1.795 10.366 1.00 96.19 97 ALA A C 1
ATOM 717 O O . ALA A 1 97 ? 17.283 2.888 10.190 1.00 96.19 97 ALA A O 1
ATOM 718 N N . LEU A 1 98 ? 15.441 1.676 10.613 1.00 96.44 98 LEU A N 1
ATOM 719 C CA . LEU A 1 98 ? 14.520 2.815 10.669 1.00 96.44 98 LEU A CA 1
ATOM 720 C C . LEU A 1 98 ? 14.932 3.820 11.752 1.00 96.44 98 LEU A C 1
ATOM 722 O O . LEU A 1 98 ? 15.019 5.012 11.476 1.00 96.44 98 LEU A O 1
ATOM 726 N N . ARG A 1 99 ? 15.266 3.361 12.965 1.00 95.12 99 ARG A N 1
ATOM 727 C CA . ARG A 1 99 ? 15.732 4.262 14.035 1.00 95.12 99 ARG A CA 1
ATOM 728 C C . ARG A 1 99 ? 17.064 4.932 13.719 1.00 95.12 99 ARG A C 1
ATOM 730 O O . ARG A 1 99 ? 17.256 6.091 14.070 1.00 95.12 99 ARG A O 1
ATOM 737 N N . GLN A 1 100 ? 17.986 4.228 13.064 1.00 93.94 100 GLN A N 1
ATOM 738 C CA . GLN A 1 100 ? 19.244 4.829 12.612 1.00 93.94 100 GLN A CA 1
ATOM 739 C C . GLN A 1 100 ? 18.995 5.914 11.554 1.00 93.94 100 GLN A C 1
ATOM 741 O O . GLN A 1 100 ? 19.611 6.978 11.618 1.00 93.94 100 GLN A O 1
ATOM 746 N N . ALA A 1 101 ? 18.042 5.691 10.646 1.00 93.44 101 ALA A N 1
ATOM 747 C CA . ALA A 1 101 ? 17.621 6.667 9.644 1.00 93.44 101 ALA A CA 1
ATOM 748 C C . ALA A 1 101 ? 16.943 7.914 10.249 1.00 93.44 101 ALA A C 1
ATOM 750 O O . ALA A 1 101 ? 16.982 8.983 9.644 1.00 93.44 101 ALA A O 1
ATOM 751 N N . MET A 1 102 ? 16.379 7.817 11.461 1.00 90.50 102 MET A N 1
ATOM 752 C CA . MET A 1 102 ? 15.756 8.948 12.171 1.00 90.50 102 MET A CA 1
ATOM 753 C C . MET A 1 102 ? 16.750 9.949 12.787 1.00 90.50 102 MET A C 1
ATOM 755 O O . MET A 1 102 ? 16.348 10.907 13.444 1.00 90.50 102 MET A O 1
ATOM 759 N N . THR A 1 103 ? 18.059 9.747 12.611 1.00 72.88 103 THR A N 1
ATOM 760 C CA . THR A 1 103 ? 19.101 10.623 13.182 1.00 72.88 103 THR A CA 1
ATOM 761 C C . THR A 1 103 ? 19.233 11.981 12.479 1.00 72.88 103 THR A C 1
ATOM 763 O O . THR A 1 103 ? 20.015 12.818 12.930 1.00 72.88 103 THR A O 1
ATOM 766 N N . GLY A 1 104 ? 18.472 12.215 11.405 1.00 65.38 104 GLY A N 1
ATOM 767 C CA . GLY A 1 104 ? 18.462 13.468 10.652 1.00 65.38 104 GLY A CA 1
ATOM 768 C C . GLY A 1 104 ? 17.593 14.578 11.258 1.00 65.38 104 GLY A C 1
ATOM 769 O O . GLY A 1 104 ? 16.685 14.338 12.058 1.00 65.38 104 GLY A O 1
ATOM 770 N N . ASP A 1 105 ? 17.857 15.810 10.812 1.00 74.56 105 ASP A N 1
ATOM 771 C CA . ASP A 1 105 ? 17.084 17.010 11.167 1.00 74.56 105 ASP A CA 1
ATOM 772 C C . ASP A 1 105 ? 15.762 17.134 10.386 1.00 74.56 105 ASP A C 1
ATOM 774 O O . ASP A 1 105 ? 14.946 17.996 10.709 1.00 74.56 105 ASP A O 1
ATOM 778 N N . ASP A 1 106 ? 15.513 16.280 9.385 1.00 81.25 106 ASP A N 1
ATOM 779 C CA . ASP A 1 106 ? 14.250 16.279 8.642 1.00 81.25 106 ASP A CA 1
ATOM 780 C C . ASP A 1 106 ? 13.127 15.675 9.491 1.00 81.25 106 ASP A C 1
ATOM 782 O O . ASP A 1 106 ? 13.004 14.463 9.692 1.00 81.25 106 ASP A O 1
ATOM 786 N N . HIS A 1 107 ? 12.304 16.559 10.039 1.00 82.88 107 HIS A N 1
ATOM 787 C CA . HIS A 1 107 ? 11.247 16.165 10.949 1.00 82.88 107 HIS A CA 1
ATOM 788 C C . HIS A 1 107 ? 10.074 15.467 10.240 1.00 82.88 107 HIS A C 1
ATOM 790 O O . HIS A 1 107 ? 9.476 14.574 10.838 1.00 82.88 107 HIS A O 1
ATOM 796 N N . GLU A 1 108 ? 9.761 15.810 8.984 1.00 88.19 108 GLU A N 1
ATOM 797 C CA . GLU A 1 108 ? 8.691 15.141 8.223 1.00 88.19 108 GLU A CA 1
ATOM 798 C C . GLU A 1 108 ? 9.076 13.694 7.908 1.00 88.19 108 GLU A C 1
ATOM 800 O O . GLU A 1 108 ? 8.287 12.773 8.134 1.00 88.19 108 GLU A O 1
ATOM 805 N N . GLN A 1 109 ? 10.325 13.472 7.494 1.00 90.75 109 GLN A N 1
ATOM 806 C CA . GLN A 1 109 ? 10.876 12.131 7.316 1.00 90.75 109 GLN A CA 1
ATOM 807 C C . GLN A 1 109 ? 10.760 11.302 8.607 1.00 90.75 109 GLN A C 1
ATOM 809 O O . GLN A 1 109 ? 10.335 10.144 8.577 1.00 90.75 109 GLN A O 1
ATOM 814 N N . ASN A 1 110 ? 11.085 11.894 9.761 1.00 92.50 110 ASN A N 1
ATOM 815 C CA . ASN A 1 110 ? 11.011 11.211 11.054 1.00 92.50 110 ASN A CA 1
ATOM 816 C C . ASN A 1 110 ? 9.581 10.798 11.438 1.00 92.50 110 ASN A C 1
ATOM 818 O O . ASN A 1 110 ? 9.411 9.760 12.078 1.00 92.50 110 ASN A O 1
ATOM 822 N N . ALA A 1 111 ? 8.554 11.557 11.042 1.00 92.12 111 ALA A N 1
ATOM 823 C CA . ALA A 1 111 ? 7.159 11.177 11.277 1.00 92.12 111 ALA A CA 1
ATOM 824 C C . ALA A 1 111 ? 6.772 9.906 10.501 1.00 92.12 111 ALA A C 1
ATOM 826 O O . ALA A 1 111 ? 6.198 8.980 11.080 1.00 92.12 111 ALA A O 1
ATOM 827 N N . TRP A 1 112 ? 7.177 9.808 9.232 1.00 93.31 112 TRP A N 1
ATOM 828 C CA . TRP A 1 112 ? 6.961 8.610 8.418 1.00 93.31 112 TRP A CA 1
ATOM 829 C C . TRP A 1 112 ? 7.733 7.391 8.934 1.00 93.31 112 TRP A C 1
ATOM 831 O O . TRP A 1 112 ? 7.181 6.292 9.005 1.00 93.31 112 TRP A O 1
ATOM 841 N N . LEU A 1 113 ? 8.988 7.574 9.353 1.00 95.19 113 LEU A N 1
ATOM 842 C CA . LEU A 1 113 ? 9.781 6.494 9.948 1.00 95.19 113 LEU A CA 1
ATOM 843 C C . LEU A 1 113 ? 9.176 6.013 11.275 1.00 95.19 113 LEU A C 1
ATOM 845 O O . LEU A 1 113 ? 9.075 4.807 11.497 1.00 95.19 113 LEU A O 1
ATOM 849 N N . ALA A 1 114 ? 8.698 6.926 12.125 1.00 95.00 114 ALA A N 1
ATOM 850 C CA . ALA A 1 114 ? 7.990 6.565 13.351 1.00 95.00 114 ALA A CA 1
ATOM 851 C C . ALA A 1 114 ? 6.691 5.799 13.057 1.00 95.00 114 ALA A C 1
ATOM 853 O O . ALA A 1 114 ? 6.378 4.841 13.761 1.00 95.00 114 ALA A O 1
ATOM 854 N N . LEU A 1 115 ? 5.965 6.159 11.992 1.00 93.62 115 LEU A N 1
ATOM 855 C CA . LEU A 1 115 ? 4.788 5.414 11.538 1.00 93.62 115 LEU A CA 1
ATOM 856 C C . LEU A 1 115 ? 5.144 3.994 11.078 1.00 93.62 115 LEU A C 1
ATOM 858 O O . LEU A 1 115 ? 4.456 3.042 11.441 1.00 93.62 115 LEU A O 1
ATOM 862 N N . ALA A 1 116 ? 6.248 3.821 10.351 1.00 94.12 116 ALA A N 1
ATOM 863 C CA . ALA A 1 116 ? 6.745 2.493 9.995 1.00 94.12 116 ALA A CA 1
ATOM 864 C C . ALA A 1 116 ? 7.101 1.660 11.242 1.00 94.12 116 ALA A C 1
ATOM 866 O O . ALA A 1 116 ? 6.719 0.496 11.333 1.00 94.12 116 ALA A O 1
ATOM 867 N N . ILE A 1 117 ? 7.767 2.260 12.235 1.00 95.19 117 ILE A N 1
ATOM 868 C CA . ILE A 1 117 ? 8.102 1.606 13.513 1.00 95.19 117 ILE A CA 1
ATOM 869 C C . ILE A 1 117 ? 6.833 1.249 14.310 1.00 95.19 117 ILE A C 1
ATOM 871 O O . ILE A 1 117 ? 6.771 0.180 14.915 1.00 95.19 117 ILE A O 1
ATOM 875 N N . MET A 1 118 ? 5.807 2.107 14.286 1.00 92.94 118 MET A N 1
ATOM 876 C CA . MET A 1 118 ? 4.488 1.848 14.878 1.00 92.94 118 MET A CA 1
ATOM 877 C C . MET A 1 118 ? 3.834 0.607 14.262 1.00 92.94 118 MET A C 1
ATOM 879 O O . MET A 1 118 ? 3.334 -0.243 14.988 1.00 92.94 118 MET A O 1
ATOM 883 N N . HIS A 1 119 ? 3.884 0.455 12.934 1.00 91.38 119 HIS A N 1
ATOM 884 C CA . HIS A 1 119 ? 3.353 -0.735 12.257 1.00 91.38 119 HIS A CA 1
ATOM 885 C C . HIS A 1 119 ? 4.090 -2.032 12.630 1.00 91.38 119 HIS A C 1
ATOM 887 O O . HIS A 1 119 ? 3.527 -3.113 12.477 1.00 91.38 119 HIS A O 1
ATOM 893 N N . LEU A 1 120 ? 5.331 -1.932 13.112 1.00 91.38 120 LEU A N 1
ATOM 894 C CA . LEU A 1 120 ? 6.135 -3.056 13.603 1.00 91.38 120 LEU A CA 1
ATOM 895 C C . LEU A 1 120 ? 5.941 -3.321 15.108 1.00 91.38 120 LEU A C 1
ATOM 897 O O . LEU A 1 120 ? 6.683 -4.128 15.664 1.00 91.38 120 LEU A O 1
ATOM 901 N N . ASP A 1 121 ? 4.990 -2.636 15.758 1.00 90.31 121 ASP A N 1
ATOM 902 C CA . ASP A 1 121 ? 4.715 -2.703 17.205 1.00 90.31 121 ASP A CA 1
ATOM 903 C C . ASP A 1 121 ? 5.962 -2.432 18.068 1.00 90.31 121 ASP A C 1
ATOM 905 O O . ASP A 1 121 ? 6.187 -3.017 19.127 1.00 90.31 121 ASP A O 1
ATOM 909 N N . ALA A 1 122 ? 6.833 -1.543 17.583 1.00 92.62 122 ALA A N 1
ATOM 910 C CA . ALA A 1 122 ? 8.112 -1.250 18.216 1.00 92.62 122 ALA A CA 1
ATOM 911 C C . ALA A 1 122 ? 8.257 0.222 18.615 1.00 92.62 122 ALA A C 1
ATOM 913 O O . ALA A 1 122 ? 9.356 0.640 18.963 1.00 92.62 122 ALA A O 1
ATOM 914 N N . LEU A 1 123 ? 7.195 1.028 18.562 1.00 93.75 123 LEU A N 1
ATOM 915 C CA . LEU A 1 123 ? 7.283 2.462 18.846 1.00 93.75 123 LEU A CA 1
ATOM 916 C C . LEU A 1 123 ? 7.775 2.725 20.280 1.00 93.75 123 LEU A C 1
ATOM 918 O O . LEU A 1 123 ? 7.314 2.105 21.237 1.00 93.75 123 LEU A O 1
ATOM 922 N N . GLN A 1 124 ? 8.732 3.645 20.424 1.00 92.19 124 GLN A N 1
ATOM 923 C CA . GLN A 1 124 ? 9.237 4.103 21.718 1.00 92.19 124 GLN A CA 1
ATOM 924 C C . GLN A 1 124 ? 9.100 5.621 21.877 1.00 92.19 124 GLN A C 1
ATOM 926 O O . GLN A 1 124 ? 8.975 6.374 20.910 1.00 92.19 124 GLN A O 1
ATOM 931 N N . ALA A 1 125 ? 9.197 6.098 23.122 1.00 91.06 125 ALA A N 1
ATOM 932 C CA . ALA A 1 125 ? 9.057 7.517 23.455 1.00 91.06 125 ALA A CA 1
ATOM 933 C C . ALA A 1 125 ? 10.045 8.427 22.698 1.00 91.06 125 ALA A C 1
ATOM 935 O O . ALA A 1 125 ? 9.690 9.543 22.328 1.00 91.06 125 ALA A O 1
ATOM 936 N N . GLN A 1 126 ? 11.269 7.954 22.442 1.00 91.88 126 GLN A N 1
ATOM 937 C CA . GLN A 1 126 ? 12.275 8.689 21.666 1.00 91.88 126 GLN A CA 1
ATOM 938 C C . GLN A 1 126 ? 11.891 8.844 20.185 1.00 91.88 126 GLN A C 1
ATOM 940 O O . GLN A 1 126 ? 12.129 9.902 19.605 1.00 91.88 126 GLN A O 1
ATOM 945 N N . ASP A 1 127 ? 11.244 7.828 19.606 1.00 93.19 127 ASP A N 1
ATOM 946 C CA . ASP A 1 127 ? 10.795 7.819 18.214 1.00 93.19 127 ASP A CA 1
ATOM 947 C C . ASP A 1 127 ? 9.650 8.838 18.057 1.00 93.19 127 ASP A C 1
ATOM 949 O O . ASP A 1 127 ? 9.664 9.688 17.166 1.00 93.19 127 ASP A O 1
ATOM 953 N N . LEU A 1 128 ? 8.710 8.838 19.013 1.00 92.00 128 LEU A N 1
ATOM 954 C CA . LEU A 1 128 ? 7.639 9.833 19.092 1.00 92.00 128 LEU A CA 1
ATOM 955 C C . LEU A 1 128 ? 8.181 11.256 19.296 1.00 92.00 128 LEU A C 1
ATOM 957 O O . LEU A 1 128 ? 7.701 12.189 18.659 1.00 92.00 128 LEU A O 1
ATOM 961 N N . ALA A 1 129 ? 9.181 11.442 20.162 1.00 90.81 129 ALA A N 1
ATOM 962 C CA . ALA A 1 129 ? 9.781 12.754 20.406 1.00 90.81 129 ALA A CA 1
ATOM 963 C C . ALA A 1 129 ? 10.476 13.326 19.157 1.00 90.81 129 ALA A C 1
ATOM 965 O O . ALA A 1 129 ? 10.474 14.542 18.957 1.00 90.81 129 ALA A O 1
ATOM 966 N N . ALA A 1 130 ? 11.055 12.466 18.316 1.00 90.69 130 ALA A N 1
ATOM 967 C CA . ALA A 1 130 ? 11.614 12.864 17.030 1.00 90.69 130 ALA A CA 1
ATOM 968 C C . ALA A 1 130 ? 10.511 13.250 16.030 1.00 90.69 130 ALA A C 1
ATOM 970 O O . ALA A 1 130 ? 10.584 14.326 15.437 1.00 90.69 130 ALA A O 1
ATOM 971 N N . ALA A 1 131 ? 9.463 12.430 15.907 1.00 90.94 131 ALA A N 1
ATOM 972 C CA . ALA A 1 131 ? 8.318 12.703 15.038 1.00 90.94 131 ALA A CA 1
ATOM 973 C C . ALA A 1 131 ? 7.545 13.971 15.443 1.00 90.94 131 ALA A C 1
ATOM 975 O O . ALA A 1 131 ? 7.060 14.703 14.587 1.00 90.94 131 ALA A O 1
ATOM 976 N N . ALA A 1 132 ? 7.443 14.276 16.740 1.00 89.00 132 ALA A N 1
ATOM 977 C CA . ALA A 1 132 ? 6.668 15.410 17.254 1.00 89.00 132 ALA A CA 1
ATOM 978 C C . ALA A 1 132 ? 7.182 16.789 16.802 1.00 89.00 132 ALA A C 1
ATOM 980 O O . ALA A 1 132 ? 6.479 17.786 16.961 1.00 89.00 132 ALA A O 1
ATOM 981 N N . LYS A 1 133 ? 8.400 16.861 16.254 1.00 88.06 133 LYS A N 1
ATOM 982 C CA . LYS A 1 133 ? 8.972 18.092 15.690 1.00 88.06 133 LYS A CA 1
ATOM 983 C C . LYS A 1 133 ? 8.486 18.377 14.268 1.00 88.06 133 LYS A C 1
ATOM 985 O O . LYS A 1 133 ? 8.762 19.451 13.739 1.00 88.06 133 LYS A O 1
ATOM 990 N N . ALA A 1 134 ? 7.811 17.415 13.644 1.00 86.31 134 ALA A N 1
ATOM 991 C CA . ALA A 1 134 ? 7.356 17.514 12.273 1.00 86.31 134 ALA A CA 1
ATOM 992 C C . ALA A 1 134 ? 6.235 18.547 12.138 1.00 86.31 134 ALA A C 1
ATOM 994 O O . ALA A 1 134 ? 5.353 18.655 12.992 1.00 86.31 134 ALA A O 1
ATOM 995 N N . THR A 1 135 ? 6.242 19.280 11.028 1.00 81.50 135 THR A N 1
ATOM 996 C CA . THR A 1 135 ? 5.174 20.213 10.646 1.00 81.50 135 THR A CA 1
ATOM 997 C C . THR A 1 135 ? 4.669 19.867 9.258 1.00 81.50 135 THR A C 1
ATOM 999 O O . THR A 1 135 ? 5.479 19.501 8.429 1.00 81.50 135 THR A O 1
ATOM 1002 N N . GLY A 1 136 ? 3.372 19.990 8.981 1.00 80.44 136 GLY A N 1
ATOM 1003 C CA . GLY A 1 136 ? 2.837 19.692 7.649 1.00 80.44 136 GLY A CA 1
ATOM 1004 C C . GLY A 1 136 ? 1.414 19.134 7.691 1.00 80.44 136 GLY A C 1
ATOM 1005 O O . GLY A 1 136 ? 0.898 18.841 8.773 1.00 80.44 136 GLY A O 1
ATOM 1006 N N . PRO A 1 137 ? 0.751 19.008 6.530 1.00 76.12 137 PRO A N 1
ATOM 1007 C CA . PRO A 1 137 ? -0.627 18.528 6.457 1.00 76.12 137 PRO A CA 1
ATOM 1008 C C . PRO A 1 137 ? -0.763 17.047 6.840 1.00 76.12 137 PRO A C 1
ATOM 1010 O O . PRO A 1 137 ? -1.706 16.694 7.546 1.00 76.12 137 PRO A O 1
ATOM 1013 N N . ASP A 1 138 ? 0.187 16.193 6.450 1.00 73.88 138 ASP A N 1
ATOM 1014 C CA . ASP A 1 138 ? 0.107 14.742 6.696 1.00 73.88 138 ASP A CA 1
ATOM 1015 C C . ASP A 1 138 ? 0.264 14.372 8.177 1.00 73.88 138 ASP A C 1
ATOM 1017 O O . ASP A 1 138 ? -0.308 13.411 8.690 1.00 73.88 138 ASP A O 1
ATOM 1021 N N . ILE A 1 139 ? 0.962 15.220 8.921 1.00 81.75 139 ILE A N 1
ATOM 1022 C CA . ILE A 1 139 ? 1.204 15.066 10.356 1.00 81.75 139 ILE A CA 1
ATOM 1023 C C . ILE A 1 139 ? -0.081 15.173 11.185 1.00 81.75 139 ILE A C 1
ATOM 1025 O O . ILE A 1 139 ? -0.153 14.604 12.278 1.00 81.75 139 ILE A O 1
ATOM 1029 N N . LEU A 1 140 ? -1.117 15.836 10.653 1.00 77.50 140 LEU A N 1
ATOM 1030 C CA . LEU A 1 140 ? -2.409 16.022 11.322 1.00 77.50 140 LEU A CA 1
ATOM 1031 C C . LEU A 1 140 ? -3.116 14.706 11.661 1.00 77.50 140 LEU A C 1
ATOM 1033 O O . LEU A 1 140 ? -3.918 14.676 12.592 1.00 77.50 140 LEU A O 1
ATOM 1037 N N . TRP A 1 141 ? -2.830 13.628 10.931 1.00 80.62 141 TRP A N 1
ATOM 1038 C CA . TRP A 1 141 ? -3.402 12.307 11.189 1.00 80.62 141 TRP A CA 1
ATOM 1039 C C . TRP A 1 141 ? -2.362 11.275 11.654 1.00 80.62 141 TRP A C 1
ATOM 1041 O O . TRP A 1 141 ? -2.742 10.330 12.340 1.00 80.62 141 TRP A O 1
ATOM 1051 N N . GLN A 1 142 ? -1.066 11.477 11.383 1.00 86.69 142 GLN A N 1
ATOM 1052 C CA . GLN A 1 142 ? 0.010 10.575 11.831 1.00 86.69 142 GLN A CA 1
ATOM 1053 C C . GLN A 1 142 ? 0.383 10.748 13.307 1.00 86.69 142 GLN A C 1
ATOM 1055 O O . GLN A 1 142 ? 0.447 9.774 14.055 1.00 86.69 142 GLN A O 1
ATOM 1060 N N . LEU A 1 143 ? 0.638 11.980 13.768 1.00 91.00 143 LEU A N 1
ATOM 1061 C CA . LEU A 1 143 ? 1.068 12.192 15.156 1.00 91.00 143 LEU A CA 1
ATOM 1062 C C . LEU A 1 143 ? 0.029 11.723 16.179 1.00 91.00 143 LEU A C 1
ATOM 1064 O O . LEU A 1 143 ? 0.419 11.069 17.148 1.00 91.00 143 LEU A O 1
ATOM 1068 N N . PRO A 1 144 ? -1.279 11.984 15.996 1.00 92.19 144 PRO A N 1
ATOM 1069 C CA . PRO A 1 144 ? -2.277 11.491 16.932 1.00 92.19 144 PRO A CA 1
ATOM 1070 C C . PRO A 1 144 ? -2.313 9.964 17.058 1.00 92.19 144 PRO A C 1
ATOM 1072 O O . PRO A 1 144 ? -2.458 9.462 18.173 1.00 92.19 144 PRO A O 1
ATOM 1075 N N . SER A 1 145 ? -2.151 9.214 15.959 1.00 91.12 145 SER A N 1
ATOM 1076 C CA . SER A 1 145 ? -2.099 7.748 16.030 1.00 91.12 145 SER A CA 1
ATOM 1077 C C . SER A 1 145 ? -0.836 7.265 16.745 1.00 91.12 145 SER A C 1
ATOM 1079 O O . SER A 1 145 ? -0.932 6.370 17.583 1.00 91.12 145 SER A O 1
ATOM 1081 N N . LEU A 1 146 ? 0.318 7.903 16.503 1.00 93.06 146 LEU A N 1
ATOM 1082 C CA . LEU A 1 146 ? 1.573 7.597 17.204 1.00 93.06 146 LEU A CA 1
ATOM 1083 C C . LEU A 1 146 ? 1.463 7.843 18.716 1.00 93.06 146 LEU A C 1
ATOM 1085 O O . LEU A 1 146 ? 1.856 6.993 19.512 1.00 93.06 146 LEU A O 1
ATOM 1089 N N . VAL A 1 147 ? 0.888 8.981 19.120 1.00 93.62 147 VAL A N 1
ATOM 1090 C CA . VAL A 1 147 ? 0.654 9.327 20.533 1.00 93.62 147 VAL A CA 1
ATOM 1091 C C . VAL A 1 147 ? -0.228 8.281 21.211 1.00 93.62 147 VAL A C 1
ATOM 1093 O O . VAL A 1 147 ? 0.098 7.802 22.296 1.00 93.62 147 VAL A O 1
ATOM 1096 N N . LEU A 1 148 ? -1.333 7.908 20.566 1.00 93.38 148 LEU A N 1
ATOM 1097 C CA . LEU A 1 148 ? -2.273 6.924 21.094 1.00 93.38 148 LEU A CA 1
ATOM 1098 C C . LEU A 1 148 ? -1.658 5.525 21.197 1.00 93.38 148 LEU A C 1
ATOM 1100 O O . LEU A 1 148 ? -1.871 4.839 22.195 1.00 93.38 148 LEU A O 1
ATOM 1104 N N . HIS A 1 149 ? -0.874 5.110 20.202 1.00 90.38 149 HIS A N 1
ATOM 1105 C CA . HIS A 1 149 ? -0.198 3.819 20.238 1.00 90.38 149 HIS A CA 1
ATOM 1106 C C . HIS A 1 149 ? 0.880 3.776 21.330 1.00 90.38 149 HIS A C 1
ATOM 1108 O O . HIS A 1 149 ? 0.887 2.855 22.142 1.00 90.38 149 HIS A O 1
ATOM 1114 N N . GLN A 1 150 ? 1.711 4.817 21.448 1.00 91.38 150 GLN A N 1
ATOM 1115 C CA . GLN A 1 150 ? 2.704 4.904 22.520 1.00 91.38 150 GLN A CA 1
ATOM 1116 C C . GLN A 1 150 ? 2.052 4.896 23.911 1.00 91.38 150 GLN A C 1
ATOM 1118 O O . GLN A 1 150 ? 2.527 4.211 24.816 1.00 91.38 150 GLN A O 1
ATOM 1123 N N . ALA A 1 151 ? 0.954 5.637 24.090 1.00 90.38 151 ALA A N 1
ATOM 1124 C CA . ALA A 1 151 ? 0.246 5.719 25.366 1.00 90.38 151 ALA A CA 1
ATOM 1125 C C . ALA A 1 151 ? -0.406 4.388 25.773 1.00 90.38 151 ALA A C 1
ATOM 1127 O O . ALA A 1 151 ? -0.469 4.082 26.966 1.00 90.38 151 ALA A O 1
ATOM 1128 N N . ASN A 1 152 ? -0.851 3.591 24.795 1.00 88.62 152 ASN A N 1
ATOM 1129 C CA . ASN A 1 152 ? -1.335 2.227 25.011 1.00 88.62 152 ASN A CA 1
ATOM 1130 C C . ASN A 1 152 ? -0.246 1.335 25.619 1.00 88.62 152 ASN A C 1
ATOM 1132 O O . ASN A 1 152 ? -0.513 0.578 26.548 1.00 88.62 152 ASN A O 1
ATOM 1136 N N . SER A 1 153 ? 0.994 1.487 25.153 1.00 84.44 153 SER A N 1
ATOM 1137 C CA . SER A 1 153 ? 2.148 0.721 25.635 1.00 84.44 153 SER A CA 1
ATOM 1138 C C . SER A 1 153 ? 2.658 1.177 27.009 1.00 84.44 153 SER A C 1
ATOM 1140 O O . SER A 1 153 ? 3.370 0.430 27.677 1.00 84.44 153 SER A O 1
ATOM 1142 N N . THR A 1 154 ? 2.298 2.385 27.465 1.00 83.12 154 THR A N 1
ATOM 1143 C CA . THR A 1 154 ? 2.759 2.961 28.746 1.00 83.12 154 THR A CA 1
ATOM 1144 C C . THR A 1 154 ? 1.639 3.260 29.751 1.00 83.12 154 THR A C 1
ATOM 1146 O O . THR A 1 154 ? 1.881 3.972 30.722 1.00 83.12 154 THR A O 1
ATOM 1149 N N . ALA A 1 155 ? 0.426 2.742 29.530 1.00 75.94 155 ALA A N 1
ATOM 1150 C CA . ALA A 1 155 ? -0.737 2.843 30.425 1.00 75.94 155 ALA A CA 1
ATOM 1151 C C . ALA A 1 155 ? -1.304 4.262 30.710 1.00 75.94 155 ALA A C 1
ATOM 1153 O O . ALA A 1 155 ? -1.965 4.451 31.726 1.00 75.94 155 ALA A O 1
ATOM 1154 N N . ASN A 1 156 ? -1.132 5.238 29.802 1.00 86.19 156 ASN A N 1
ATOM 1155 C CA . ASN A 1 156 ? -1.677 6.614 29.927 1.00 86.19 156 ASN A CA 1
ATOM 1156 C C . ASN A 1 156 ? -2.683 6.969 28.809 1.00 86.19 156 ASN A C 1
ATOM 1158 O O . ASN A 1 156 ? -2.753 8.103 28.328 1.00 86.19 156 ASN A O 1
ATOM 1162 N N . LEU A 1 157 ? -3.430 5.975 28.331 1.00 91.44 157 LEU A N 1
ATOM 1163 C CA . LEU A 1 157 ? -4.189 6.069 27.083 1.00 91.44 157 LEU A CA 1
ATOM 1164 C C . LEU A 1 157 ? -5.372 7.052 27.129 1.00 91.4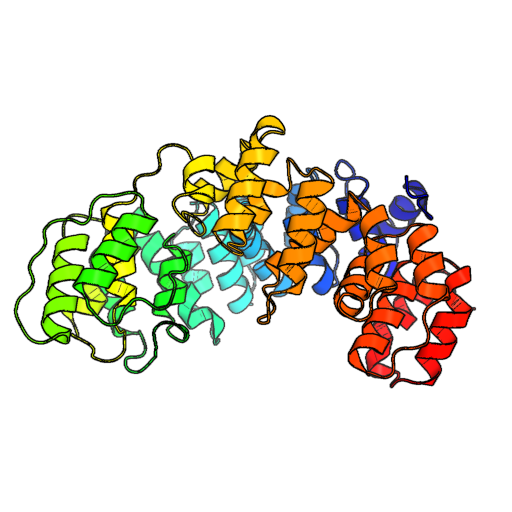4 157 LEU A C 1
ATOM 1166 O O . LEU A 1 157 ? -5.586 7.778 26.159 1.00 91.44 157 LEU A O 1
ATOM 1170 N N . ASP A 1 158 ? -6.123 7.112 28.233 1.00 90.31 158 ASP A N 1
ATOM 1171 C CA . ASP A 1 158 ? -7.290 8.003 28.343 1.00 90.31 158 ASP A CA 1
ATOM 1172 C C . ASP A 1 158 ? -6.894 9.488 28.263 1.00 90.31 158 ASP A C 1
ATOM 1174 O O . ASP A 1 158 ? -7.524 10.259 27.538 1.00 90.31 158 ASP A O 1
ATOM 1178 N N . GLU A 1 159 ? -5.821 9.896 28.947 1.00 91.12 159 GLU A N 1
ATOM 1179 C CA . GLU A 1 159 ? -5.329 11.281 28.905 1.00 91.12 159 GLU A CA 1
ATOM 1180 C C . GLU A 1 159 ? -4.864 11.672 27.499 1.00 91.12 159 GLU A C 1
ATOM 1182 O O . GLU A 1 159 ? -5.231 12.735 26.987 1.00 91.12 159 GLU A O 1
ATOM 1187 N N . ALA A 1 160 ? -4.113 10.782 26.845 1.00 91.62 160 ALA A N 1
ATOM 1188 C CA . ALA A 1 160 ? -3.657 10.968 25.474 1.00 91.62 160 ALA A CA 1
ATOM 1189 C C . ALA A 1 160 ? -4.837 11.100 24.497 1.00 91.62 160 ALA A C 1
ATOM 1191 O O . ALA A 1 160 ? -4.863 12.006 23.662 1.00 91.62 160 ALA A O 1
ATOM 1192 N N . ALA A 1 161 ? -5.854 10.249 24.637 1.00 91.25 161 ALA A N 1
ATOM 1193 C CA . ALA A 1 161 ? -7.050 10.296 23.808 1.00 91.25 161 ALA A CA 1
ATOM 1194 C C . ALA A 1 161 ? -7.869 11.569 24.006 1.00 91.25 161 ALA A C 1
ATOM 1196 O O . ALA A 1 161 ? -8.358 12.130 23.027 1.00 91.25 161 ALA A O 1
ATOM 1197 N N . ILE A 1 162 ? -7.986 12.067 25.238 1.00 91.12 162 ILE A N 1
ATOM 1198 C CA . ILE A 1 162 ? -8.636 13.353 25.515 1.00 91.12 162 ILE A CA 1
ATOM 1199 C C . ILE A 1 162 ? -7.867 14.496 24.847 1.00 91.12 162 ILE A C 1
ATOM 1201 O O . ILE A 1 162 ? -8.483 15.373 24.239 1.00 91.12 162 ILE A O 1
ATOM 1205 N N . ALA A 1 163 ? -6.535 14.497 24.936 1.00 91.12 163 ALA A N 1
ATOM 1206 C CA . ALA A 1 163 ? -5.704 15.515 24.300 1.00 91.12 163 ALA A CA 1
ATOM 1207 C C . ALA A 1 163 ? -5.862 15.505 22.771 1.00 91.12 163 ALA A C 1
ATOM 1209 O O . ALA A 1 163 ? -6.101 16.560 22.181 1.00 91.12 163 ALA A O 1
ATOM 1210 N N . VAL A 1 164 ? -5.820 14.321 22.150 1.00 91.25 164 VAL A N 1
ATOM 1211 C CA . VAL A 1 164 ? -6.059 14.148 20.709 1.00 91.25 164 VAL A CA 1
ATOM 1212 C C . VAL A 1 164 ? -7.468 14.594 20.325 1.00 91.25 164 VAL A C 1
ATOM 1214 O O . VAL A 1 164 ? -7.632 15.384 19.404 1.00 91.25 164 VAL A O 1
ATOM 1217 N N . ALA A 1 165 ? -8.503 14.156 21.042 1.00 89.19 165 ALA A N 1
ATOM 1218 C CA . ALA A 1 165 ? -9.877 14.543 20.731 1.00 89.19 165 ALA A CA 1
ATOM 1219 C C . ALA A 1 165 ? -10.079 16.070 20.767 1.00 89.19 165 ALA A C 1
ATOM 1221 O O . ALA A 1 165 ? -10.826 16.613 19.956 1.00 89.19 165 ALA A O 1
ATOM 1222 N N . ASN A 1 166 ? -9.388 16.776 21.669 1.00 87.56 166 ASN A N 1
ATOM 1223 C CA . ASN A 1 166 ? -9.461 18.234 21.763 1.00 87.56 166 ASN A CA 1
ATOM 1224 C C . ASN A 1 166 ? -8.736 18.968 20.623 1.00 87.56 166 ASN A C 1
ATOM 1226 O O . ASN A 1 166 ? -9.064 20.130 20.379 1.00 87.56 166 ASN A O 1
ATOM 1230 N N . SER A 1 167 ? -7.766 18.337 19.951 1.00 86.81 167 SER A N 1
ATOM 1231 C CA . SER A 1 167 ? -7.027 18.948 18.838 1.00 86.81 167 SER A CA 1
ATOM 1232 C C . SER A 1 167 ? -7.699 18.748 17.477 1.00 86.81 167 SER A C 1
ATOM 1234 O O . SER A 1 167 ? -7.347 19.437 16.519 1.00 86.81 167 SER A O 1
ATOM 1236 N N . LEU A 1 168 ? -8.678 17.842 17.378 1.00 86.12 168 LEU A N 1
ATOM 1237 C CA . LEU A 1 168 ? -9.342 17.527 16.116 1.00 86.12 168 LEU A CA 1
ATOM 1238 C C . LEU A 1 168 ? -10.255 18.669 15.624 1.00 86.12 168 LEU A C 1
ATOM 1240 O O . LEU A 1 168 ? -10.998 19.263 16.416 1.00 86.12 168 LEU A O 1
ATOM 1244 N N . PRO A 1 169 ? -10.267 18.956 14.306 1.00 80.31 169 PRO A N 1
ATOM 1245 C CA . PRO A 1 169 ? -11.212 19.894 13.715 1.00 80.31 169 PRO A CA 1
ATOM 1246 C C . PRO A 1 169 ? -12.665 19.469 13.955 1.00 80.31 169 PRO A C 1
ATOM 1248 O O . PRO A 1 169 ? -13.039 18.312 13.787 1.00 80.31 169 PRO A O 1
ATOM 1251 N N . ARG A 1 170 ? -13.512 20.439 14.309 1.00 73.00 170 ARG A N 1
ATOM 1252 C CA . ARG A 1 170 ? -14.886 20.193 14.777 1.00 73.00 170 ARG A CA 1
ATOM 1253 C C . ARG A 1 170 ? -15.964 20.225 13.689 1.00 73.00 170 ARG A C 1
ATOM 1255 O O . ARG A 1 170 ? -17.096 19.874 13.971 1.00 73.00 170 ARG A O 1
ATOM 1262 N N . ASN A 1 171 ? -15.669 20.666 12.470 1.00 71.25 171 ASN A N 1
ATOM 1263 C CA . ASN A 1 171 ? -16.702 20.907 11.448 1.00 71.25 171 ASN A CA 1
ATOM 1264 C C . ASN A 1 171 ? -16.460 20.132 10.146 1.00 71.25 171 ASN A C 1
ATOM 1266 O O . ASN A 1 171 ? -16.889 20.579 9.087 1.00 71.25 171 ASN A O 1
ATOM 1270 N N . GLN A 1 172 ? -15.764 18.998 10.212 1.00 73.06 172 GLN A N 1
ATOM 1271 C CA . GLN A 1 172 ? -15.465 18.181 9.035 1.00 73.06 172 GLN A CA 1
ATOM 1272 C C . GLN A 1 172 ? -16.429 17.004 8.905 1.00 73.06 172 GLN A C 1
ATOM 1274 O O . GLN A 1 172 ? -16.880 16.434 9.903 1.00 73.06 172 GLN A O 1
ATOM 1279 N N . SER A 1 173 ? -16.746 16.667 7.655 1.00 74.56 173 SER A N 1
ATOM 1280 C CA . SER A 1 173 ? -17.412 15.413 7.316 1.00 74.56 173 SER A CA 1
ATOM 1281 C C . SER A 1 173 ? -16.494 14.240 7.676 1.00 74.56 173 SER A C 1
ATOM 1283 O O . SER A 1 173 ? -15.279 14.407 7.729 1.00 74.56 173 SER A O 1
ATOM 1285 N N . TRP A 1 174 ? -17.054 13.057 7.948 1.00 74.81 174 TRP A N 1
ATOM 1286 C CA . TRP A 1 174 ? -16.251 11.875 8.288 1.00 74.81 174 TRP A CA 1
ATOM 1287 C C . TRP A 1 174 ? -15.178 11.583 7.232 1.00 74.81 174 TRP A C 1
ATOM 1289 O O . TRP A 1 174 ? -14.012 11.412 7.586 1.00 74.81 174 TRP A O 1
ATOM 1299 N N . ASP A 1 175 ? -15.584 11.609 5.961 1.00 67.19 175 ASP A N 1
ATOM 1300 C CA . ASP A 1 175 ? -14.755 11.271 4.801 1.00 67.19 175 ASP A CA 1
ATOM 1301 C C . ASP A 1 175 ? -13.590 12.255 4.595 1.00 67.19 175 ASP A C 1
ATOM 1303 O O . ASP A 1 175 ? -12.570 11.898 4.015 1.00 67.19 175 ASP A O 1
ATOM 1307 N N . GLU A 1 176 ? -13.705 13.472 5.131 1.00 68.38 176 GLU A N 1
ATOM 1308 C CA . GLU A 1 176 ? -12.665 14.507 5.101 1.00 68.38 176 GLU A CA 1
ATOM 1309 C C . GLU A 1 176 ? -12.031 14.743 6.485 1.00 68.38 176 GLU A C 1
ATOM 1311 O O . GLU A 1 176 ? -11.259 15.688 6.666 1.00 68.38 176 GLU A O 1
ATOM 1316 N N . SER A 1 177 ? -12.369 13.925 7.491 1.00 78.12 177 SER A N 1
ATOM 1317 C CA . SER A 1 177 ? -11.909 14.136 8.865 1.00 78.12 177 SER A CA 1
ATOM 1318 C C . SER A 1 177 ? -10.592 13.402 9.152 1.00 78.12 177 SER A C 1
ATOM 1320 O O . SER A 1 177 ? -10.471 12.207 8.868 1.00 78.12 177 SER A O 1
ATOM 1322 N N . PRO A 1 178 ? -9.635 14.040 9.854 1.00 84.50 178 PRO A N 1
ATOM 1323 C CA . PRO A 1 178 ? -8.474 13.362 10.419 1.00 84.50 178 PRO A CA 1
ATOM 1324 C C . PRO A 1 178 ? -8.857 12.201 11.341 1.00 84.50 178 PRO A C 1
ATOM 1326 O O . PRO A 1 178 ? -8.098 11.247 11.459 1.00 84.50 178 PRO A O 1
ATOM 1329 N N . LEU A 1 179 ? -10.041 12.243 11.966 1.00 86.88 179 LEU A N 1
ATOM 1330 C CA . LEU A 1 179 ? -10.537 11.160 12.817 1.00 86.88 179 LEU A CA 1
ATOM 1331 C C . LEU A 1 179 ? -10.661 9.838 12.050 1.00 86.88 179 LEU A C 1
ATOM 1333 O O . LEU A 1 179 ? -10.252 8.805 12.577 1.00 86.88 179 LEU A O 1
ATOM 1337 N N . ALA A 1 180 ? -11.180 9.861 10.819 1.00 84.81 180 ALA A N 1
ATOM 1338 C CA . ALA A 1 180 ? -11.280 8.664 9.989 1.00 84.81 180 ALA A CA 1
ATOM 1339 C C . ALA A 1 180 ? -9.894 8.084 9.675 1.00 84.81 180 ALA A C 1
ATOM 1341 O O . ALA A 1 180 ? -9.672 6.885 9.847 1.00 84.81 180 ALA A O 1
ATOM 1342 N N . SER A 1 181 ? -8.938 8.938 9.301 1.00 85.75 181 SER A N 1
ATOM 1343 C CA . SER A 1 181 ? -7.549 8.539 9.042 1.00 85.75 181 SER A CA 1
ATOM 1344 C C . SER A 1 181 ? -6.857 7.978 10.287 1.00 85.75 181 SER A C 1
ATOM 1346 O O . SER A 1 181 ? -6.201 6.942 10.205 1.00 85.75 181 SER A O 1
ATOM 1348 N N . ILE A 1 182 ? -7.053 8.599 11.454 1.00 89.62 182 ILE A N 1
ATOM 1349 C CA . ILE A 1 182 ? -6.500 8.111 12.725 1.00 89.62 182 ILE A CA 1
ATOM 1350 C C . ILE A 1 182 ? -7.106 6.752 13.077 1.00 89.62 182 ILE A C 1
ATOM 1352 O O . ILE A 1 182 ? -6.368 5.832 13.412 1.00 89.62 182 ILE A O 1
ATOM 1356 N N . LEU A 1 183 ? -8.429 6.578 12.972 1.00 88.75 183 LEU A N 1
ATOM 1357 C CA . LEU A 1 183 ? -9.052 5.278 13.235 1.00 88.75 183 LEU A CA 1
ATOM 1358 C C . LEU A 1 183 ? -8.570 4.198 12.260 1.00 88.75 183 LEU A C 1
ATOM 1360 O O . LEU A 1 183 ? -8.340 3.072 12.700 1.00 88.75 183 LEU A O 1
ATOM 1364 N N . ASN A 1 184 ? -8.360 4.543 10.985 1.00 85.75 184 ASN A N 1
ATOM 1365 C CA . ASN A 1 184 ? -7.758 3.638 10.007 1.00 85.75 184 ASN A CA 1
ATOM 1366 C C . ASN A 1 184 ? -6.363 3.175 10.449 1.00 85.75 184 ASN A C 1
ATOM 1368 O O . ASN A 1 184 ? -6.089 1.978 10.434 1.00 85.75 184 ASN A O 1
ATOM 1372 N N . LEU A 1 185 ? -5.508 4.096 10.907 1.00 86.56 185 LEU A N 1
ATOM 1373 C CA . LEU A 1 185 ? -4.179 3.763 11.436 1.00 86.56 185 LEU A CA 1
ATOM 1374 C C . LEU A 1 185 ? -4.226 2.961 12.745 1.00 86.56 185 LEU A C 1
ATOM 1376 O O . LEU A 1 185 ? -3.302 2.210 13.039 1.00 86.56 185 LEU A O 1
ATOM 1380 N N . LEU A 1 186 ? -5.308 3.079 13.516 1.00 87.88 186 LEU A N 1
ATOM 1381 C CA . LEU A 1 186 ? -5.555 2.286 14.724 1.00 87.88 186 LEU A CA 1
ATOM 1382 C C . LEU A 1 186 ? -6.272 0.952 14.436 1.00 87.88 186 LEU A C 1
ATOM 1384 O O . LEU A 1 186 ? -6.758 0.301 15.363 1.00 87.88 186 LEU A O 1
ATOM 1388 N N . GLY A 1 187 ? -6.352 0.540 13.167 1.00 83.56 187 GLY A N 1
ATOM 1389 C CA . GLY A 1 187 ? -6.848 -0.774 12.759 1.00 83.56 187 GLY A CA 1
ATOM 1390 C C . GLY A 1 187 ? -8.357 -0.872 12.530 1.00 83.56 187 GLY A C 1
ATOM 1391 O O . GLY A 1 187 ? -8.860 -1.970 12.286 1.00 83.56 187 GLY A O 1
ATOM 1392 N N . VAL A 1 188 ? -9.094 0.240 12.592 1.00 86.25 188 VAL A N 1
ATOM 1393 C CA . VAL A 1 188 ? -10.507 0.272 12.187 1.00 86.25 188 VAL A CA 1
ATOM 1394 C C . VAL A 1 188 ? -10.564 0.294 10.657 1.00 86.25 188 VAL A C 1
ATOM 1396 O O . VAL A 1 188 ? -9.866 1.088 10.033 1.00 86.25 188 VAL A O 1
ATOM 1399 N N . PRO A 1 189 ? -11.359 -0.557 9.999 1.00 78.75 189 PRO A N 1
ATOM 1400 C CA . PRO A 1 189 ? -11.466 -0.508 8.550 1.00 78.75 189 PRO A CA 1
ATOM 1401 C C . PRO A 1 189 ? -12.121 0.785 8.076 1.00 78.75 189 PRO A C 1
ATOM 1403 O O . PRO A 1 189 ? -12.894 1.420 8.793 1.00 78.75 189 PRO A O 1
ATOM 1406 N N . THR A 1 190 ? -11.857 1.139 6.823 1.00 75.06 190 THR A N 1
ATOM 1407 C CA . THR A 1 190 ? -12.616 2.190 6.151 1.00 75.06 190 THR A CA 1
ATOM 1408 C C . THR A 1 190 ? -14.043 1.695 5.961 1.00 75.06 190 THR A C 1
ATOM 1410 O O . THR A 1 190 ? -14.285 0.701 5.277 1.00 75.06 190 THR A O 1
ATOM 1413 N N . LEU A 1 191 ? -14.982 2.362 6.622 1.00 72.12 191 LEU A N 1
ATOM 1414 C CA . LEU A 1 191 ? -16.394 2.010 6.583 1.00 72.12 191 LEU A CA 1
ATOM 1415 C C . LEU A 1 191 ? -17.097 2.842 5.508 1.00 72.12 191 LEU A C 1
ATOM 1417 O O . LEU A 1 191 ? -16.740 4.008 5.330 1.00 72.12 191 LEU A O 1
ATOM 1421 N N . PRO A 1 192 ? -18.096 2.279 4.808 1.00 66.75 192 PRO A N 1
ATOM 1422 C CA . PRO A 1 192 ? -18.901 3.053 3.874 1.00 66.75 192 PRO A CA 1
ATOM 1423 C C . PRO A 1 192 ? -19.631 4.178 4.614 1.00 66.75 192 PRO A C 1
ATOM 1425 O O . PRO A 1 192 ? -19.883 4.075 5.821 1.00 66.75 192 PRO A O 1
ATOM 1428 N N . SER A 1 193 ? -20.027 5.222 3.882 1.00 65.75 193 SER A N 1
ATOM 1429 C CA . SER A 1 193 ? -20.932 6.246 4.403 1.00 65.75 193 SER A CA 1
ATOM 1430 C C . SER A 1 193 ? -22.176 5.545 4.963 1.00 65.75 193 SER A C 1
ATOM 1432 O O . SER A 1 193 ? -22.938 4.909 4.234 1.00 65.75 193 SER A O 1
ATOM 1434 N N . GLY A 1 194 ? -22.302 5.559 6.292 1.00 64.56 194 GLY A N 1
ATOM 1435 C CA . GLY A 1 194 ? -23.304 4.770 6.999 1.00 64.56 194 GLY A CA 1
ATOM 1436 C C . GLY A 1 194 ? -24.731 5.258 6.729 1.00 64.56 194 GLY A C 1
ATOM 1437 O O . GLY A 1 194 ? -24.926 6.412 6.343 1.00 64.56 194 GLY A O 1
ATOM 1438 N N . PRO A 1 195 ? -25.745 4.410 6.974 1.00 79.06 195 PRO A N 1
ATOM 1439 C CA . PRO A 1 195 ? -27.144 4.806 6.862 1.00 79.06 195 PRO A CA 1
ATOM 1440 C C . PRO A 1 195 ? -27.455 5.975 7.794 1.00 79.06 195 PRO A C 1
ATOM 1442 O O . PRO A 1 195 ? -26.833 6.142 8.847 1.00 79.06 195 PRO A O 1
ATOM 1445 N N . ASP A 1 196 ? -28.451 6.782 7.439 1.00 83.06 196 ASP A N 1
ATOM 1446 C CA . ASP A 1 196 ? -28.796 7.957 8.231 1.00 83.06 196 ASP A CA 1
ATOM 1447 C C . ASP A 1 196 ? -29.304 7.599 9.640 1.00 83.06 196 ASP A C 1
ATOM 1449 O O . ASP A 1 196 ? -29.092 8.359 10.595 1.00 83.06 196 ASP A O 1
ATOM 1453 N N . ASP A 1 197 ? -29.945 6.445 9.823 1.00 86.94 197 ASP A N 1
ATOM 1454 C CA . ASP A 1 197 ? -30.429 6.055 11.142 1.00 86.94 197 ASP A CA 1
ATOM 1455 C C . ASP A 1 197 ? -29.320 5.423 12.020 1.00 86.94 197 ASP A C 1
ATOM 1457 O O . ASP A 1 197 ? -28.620 4.499 11.600 1.00 86.94 197 ASP A O 1
ATOM 1461 N N . PRO A 1 198 ? -29.152 5.882 13.279 1.00 87.81 198 PRO A N 1
ATOM 1462 C CA . PRO A 1 198 ? -28.194 5.309 14.224 1.00 87.81 198 PRO A CA 1
ATOM 1463 C C . PRO A 1 198 ? -28.335 3.806 14.501 1.00 87.81 198 PRO A C 1
ATOM 1465 O O . PRO A 1 198 ? -27.338 3.164 14.826 1.00 87.81 198 PRO A O 1
ATOM 1468 N N . THR A 1 199 ? -29.548 3.253 14.445 1.00 87.88 199 THR A N 1
ATOM 1469 C CA . THR A 1 199 ? -29.792 1.823 14.672 1.00 87.88 199 THR A CA 1
ATOM 1470 C C . THR A 1 199 ? -29.386 1.013 13.448 1.00 87.88 199 THR A C 1
ATOM 1472 O O . THR A 1 199 ? -28.689 0.016 13.606 1.00 87.88 199 THR A O 1
ATOM 1475 N N . GLU A 1 200 ? -29.698 1.487 12.244 1.00 88.62 200 GLU A N 1
ATOM 1476 C CA . GLU A 1 200 ? -29.210 0.861 11.009 1.00 88.62 200 GLU A CA 1
ATOM 1477 C C . GLU A 1 200 ? -27.673 0.893 10.936 1.00 88.62 200 GLU A C 1
ATOM 1479 O O . GLU A 1 200 ? -27.047 -0.078 10.526 1.00 88.62 200 GLU A O 1
ATOM 1484 N N . ALA A 1 201 ? -27.031 1.972 11.400 1.00 89.50 201 ALA A N 1
ATOM 1485 C CA . ALA A 1 201 ? -25.569 2.067 11.416 1.00 89.50 201 ALA A CA 1
ATOM 1486 C C . ALA A 1 201 ? -24.918 1.124 12.442 1.00 89.50 201 ALA A C 1
ATOM 1488 O O . ALA A 1 201 ? -23.846 0.573 12.192 1.00 89.50 201 ALA A O 1
ATOM 1489 N N . LEU A 1 202 ? -25.572 0.921 13.590 1.00 91.38 202 LEU A N 1
ATOM 1490 C CA . LEU A 1 202 ? -25.188 -0.089 14.577 1.00 91.38 202 LEU A CA 1
ATOM 1491 C C . LEU A 1 202 ? -25.274 -1.501 13.980 1.00 91.38 202 LEU A C 1
ATOM 1493 O O . LEU A 1 202 ? -24.349 -2.296 14.149 1.00 91.38 202 LEU A O 1
ATOM 1497 N N . GLU A 1 203 ? -26.374 -1.804 13.289 1.00 90.62 203 GLU A N 1
ATOM 1498 C CA . GLU A 1 203 ? -26.587 -3.090 12.621 1.00 90.62 203 GLU A CA 1
ATOM 1499 C C . GLU A 1 203 ? -25.574 -3.321 11.504 1.00 90.62 203 GLU A C 1
ATOM 1501 O O . GLU A 1 203 ? -24.987 -4.401 11.440 1.00 90.62 203 GLU A O 1
ATOM 1506 N N . LEU A 1 204 ? -25.299 -2.304 10.686 1.00 88.50 204 LEU A N 1
ATOM 1507 C CA . LEU A 1 204 ? -24.294 -2.369 9.632 1.00 88.50 204 LEU A CA 1
ATOM 1508 C C . LEU A 1 204 ? -22.907 -2.671 10.207 1.00 88.50 204 LEU A C 1
ATOM 1510 O O . LEU A 1 204 ? -22.275 -3.633 9.780 1.00 88.50 204 LEU A O 1
ATOM 1514 N N . GLY A 1 205 ? -22.449 -1.914 11.208 1.00 88.69 205 GLY A N 1
ATOM 1515 C CA . GLY A 1 205 ? -21.120 -2.115 11.793 1.00 88.69 205 GLY A CA 1
ATOM 1516 C C . GLY A 1 205 ? -20.964 -3.481 12.464 1.00 88.69 205 GLY A C 1
ATOM 1517 O O . GLY A 1 205 ? -19.933 -4.137 12.315 1.00 88.69 205 GLY A O 1
ATOM 1518 N N . ALA A 1 206 ? -22.010 -3.957 13.147 1.00 89.88 206 ALA A N 1
ATOM 1519 C CA . ALA A 1 206 ? -22.030 -5.306 13.702 1.00 89.88 206 ALA A CA 1
ATOM 1520 C C . ALA A 1 206 ? -22.004 -6.379 12.603 1.00 89.88 206 ALA A C 1
ATOM 1522 O O . ALA A 1 206 ? -21.230 -7.327 12.706 1.00 89.88 206 ALA A O 1
ATOM 1523 N N . THR A 1 207 ? -22.787 -6.202 11.536 1.00 88.31 207 THR A N 1
ATOM 1524 C CA . THR A 1 207 ? -22.837 -7.119 10.386 1.00 88.31 207 THR A CA 1
ATOM 1525 C C . THR A 1 207 ? -21.492 -7.186 9.669 1.00 88.31 207 THR A C 1
ATOM 1527 O O . THR A 1 207 ? -21.019 -8.281 9.378 1.00 88.31 207 THR A O 1
ATOM 1530 N N . MET A 1 208 ? -20.827 -6.046 9.461 1.00 83.50 208 MET A N 1
ATOM 1531 C CA . MET A 1 208 ? -19.477 -5.989 8.889 1.00 83.50 208 MET A CA 1
ATOM 1532 C C . MET A 1 208 ? -18.466 -6.758 9.743 1.00 83.50 208 MET A C 1
ATOM 1534 O O . MET A 1 208 ? -17.609 -7.452 9.214 1.00 83.50 208 MET A O 1
ATOM 1538 N N . ALA A 1 209 ? -18.603 -6.713 11.068 1.00 84.88 209 ALA A N 1
ATOM 1539 C CA . ALA A 1 209 ? -17.801 -7.523 11.983 1.00 84.88 209 ALA A CA 1
ATOM 1540 C C . ALA A 1 209 ? -18.260 -8.997 12.093 1.00 84.88 209 ALA A C 1
ATOM 1542 O O . ALA A 1 209 ? -17.698 -9.741 12.900 1.00 84.88 209 ALA A O 1
ATOM 1543 N N . GLN A 1 210 ? -19.285 -9.418 11.337 1.00 84.31 210 GLN A N 1
ATOM 1544 C CA . GLN A 1 210 ? -20.009 -10.694 11.485 1.00 84.31 210 GLN A CA 1
ATOM 1545 C C . GLN A 1 210 ? -20.476 -10.979 12.920 1.00 84.31 210 GLN A C 1
ATOM 1547 O O . GLN A 1 210 ? -20.549 -12.122 13.378 1.00 84.31 210 GLN A O 1
ATOM 1552 N N . GLY A 1 211 ? -20.769 -9.915 13.657 1.00 85.06 211 GLY A N 1
ATOM 1553 C CA . GLY A 1 211 ? -21.374 -9.975 14.970 1.00 85.06 211 GLY A CA 1
ATOM 1554 C C . GLY A 1 211 ? -22.884 -9.820 14.911 1.00 85.06 211 GLY A C 1
ATOM 1555 O O . GLY A 1 211 ? -23.485 -9.513 13.885 1.00 85.06 211 GLY A O 1
ATOM 1556 N N . VAL A 1 212 ? -23.497 -9.992 16.076 1.00 87.31 212 VAL A N 1
ATOM 1557 C CA . VAL A 1 212 ? -24.887 -9.604 16.304 1.00 87.31 212 VAL A CA 1
ATOM 1558 C C . VAL A 1 212 ? -24.872 -8.226 16.941 1.00 87.31 212 VAL A C 1
ATOM 1560 O O . VAL A 1 212 ? -24.179 -8.019 17.941 1.00 87.31 212 VAL A O 1
ATOM 1563 N N . ALA A 1 213 ? -25.642 -7.297 16.374 1.00 88.38 213 ALA A N 1
ATOM 1564 C CA . ALA A 1 213 ? -25.784 -5.962 16.931 1.00 88.38 213 ALA A CA 1
ATOM 1565 C C . ALA A 1 213 ? -26.221 -6.052 18.403 1.00 88.38 213 ALA A C 1
ATOM 1567 O O . ALA A 1 213 ? -27.221 -6.713 18.711 1.00 88.38 213 ALA A O 1
ATOM 1568 N N . PRO A 1 214 ? -25.495 -5.416 19.339 1.00 84.62 214 PRO A N 1
ATOM 1569 C CA . PRO A 1 214 ? -25.907 -5.424 20.730 1.00 84.62 214 PRO A CA 1
ATOM 1570 C C . PRO A 1 214 ? -27.266 -4.715 20.846 1.00 84.62 214 PRO A C 1
ATOM 1572 O O . PRO A 1 214 ? -27.482 -3.708 20.169 1.00 84.62 214 PRO A O 1
ATOM 1575 N N . PRO A 1 215 ? -28.194 -5.197 21.697 1.00 87.06 215 PRO A N 1
ATOM 1576 C CA . PRO A 1 215 ? -29.568 -4.692 21.783 1.00 87.06 215 PRO A CA 1
ATOM 1577 C C . PRO A 1 215 ? -29.643 -3.344 22.525 1.00 87.06 215 PRO A C 1
ATOM 1579 O O . PRO A 1 215 ? -30.360 -3.177 23.515 1.00 87.06 215 PRO A O 1
ATOM 1582 N N . LEU A 1 216 ? -28.872 -2.363 22.061 1.00 84.88 216 LEU A N 1
ATOM 1583 C CA . LEU A 1 216 ? -28.759 -1.039 22.640 1.00 84.88 216 LEU A CA 1
ATOM 1584 C C . LEU A 1 216 ? -29.904 -0.162 22.142 1.00 84.88 216 LEU A C 1
ATOM 1586 O O . LEU A 1 216 ? -30.028 0.151 20.961 1.00 84.88 216 LEU A O 1
ATOM 1590 N N . LYS A 1 217 ? -30.743 0.284 23.077 1.00 79.50 217 LYS A N 1
ATOM 1591 C CA . LYS A 1 217 ? -31.805 1.253 22.800 1.00 79.50 217 LYS A CA 1
ATOM 1592 C C . LYS A 1 217 ? -31.390 2.615 23.325 1.00 79.50 217 LYS A C 1
ATOM 1594 O O . LYS A 1 217 ? -31.351 2.839 24.534 1.00 79.50 217 LYS A O 1
ATOM 1599 N N . ALA A 1 218 ? -31.144 3.556 22.421 1.00 81.81 218 ALA A N 1
ATOM 1600 C CA . ALA A 1 218 ? -30.882 4.939 22.787 1.00 81.81 218 ALA A CA 1
ATOM 1601 C C . ALA A 1 218 ? -32.117 5.811 22.519 1.00 81.81 218 ALA A C 1
ATOM 1603 O O . ALA A 1 218 ? -32.669 5.823 21.422 1.00 81.81 218 ALA A O 1
ATOM 1604 N N . ARG A 1 219 ? -32.553 6.569 23.532 1.00 82.81 219 ARG A N 1
ATOM 1605 C CA . ARG A 1 219 ? -33.628 7.570 23.414 1.00 82.81 219 ARG A CA 1
ATOM 1606 C C . ARG A 1 219 ? -33.061 8.987 23.381 1.00 82.81 219 ARG A C 1
ATOM 1608 O O . ARG A 1 219 ? -32.116 9.293 24.121 1.00 82.81 219 ARG A O 1
ATOM 1615 N N . GLY A 1 220 ? -33.707 9.853 22.603 1.00 85.06 220 GLY A N 1
ATOM 1616 C CA . GLY A 1 220 ? -33.400 11.279 22.482 1.00 85.06 220 GLY A CA 1
ATOM 1617 C C . GLY A 1 220 ? -33.316 11.732 21.025 1.00 85.06 220 GLY A C 1
ATOM 1618 O O . GLY A 1 220 ? -33.678 10.988 20.116 1.00 85.06 220 GLY A O 1
ATOM 1619 N N . SER A 1 221 ? -32.803 12.946 20.809 1.00 84.81 221 SER A N 1
ATOM 1620 C CA . SER A 1 221 ? -32.432 13.426 19.472 1.00 84.81 221 SER A CA 1
ATOM 1621 C C . SER A 1 221 ? -31.415 12.483 18.814 1.00 84.81 221 SER A C 1
ATOM 1623 O O . SER A 1 221 ? -30.664 11.814 19.524 1.00 84.81 221 SER A O 1
ATOM 1625 N N . ARG A 1 222 ? -31.355 12.442 17.471 1.00 81.88 222 ARG A N 1
ATOM 1626 C CA . ARG A 1 222 ? -30.379 11.636 16.692 1.00 81.88 222 ARG A CA 1
ATOM 1627 C C . ARG A 1 222 ? -28.969 11.752 17.281 1.00 81.88 222 ARG A C 1
ATOM 1629 O O . ARG A 1 222 ? -28.381 10.763 17.687 1.00 81.88 222 ARG A O 1
ATOM 1636 N N . LYS A 1 223 ? -28.542 12.990 17.497 1.00 79.88 223 LYS A N 1
ATOM 1637 C CA . LYS A 1 223 ? -27.314 13.403 18.177 1.00 79.88 223 LYS A CA 1
ATOM 1638 C C . LYS A 1 223 ? -27.073 12.717 19.538 1.00 79.88 223 LYS A C 1
ATOM 1640 O O . LYS A 1 223 ? -26.033 12.103 19.756 1.00 79.88 223 LYS A O 1
ATOM 1645 N N . ARG A 1 224 ? -28.048 12.780 20.454 1.00 83.88 224 ARG A N 1
ATOM 1646 C CA . ARG A 1 224 ? -27.955 12.140 21.781 1.00 83.88 224 ARG A CA 1
ATOM 1647 C C . ARG A 1 224 ? -27.999 10.613 21.687 1.00 83.88 224 ARG A C 1
ATOM 1649 O O . ARG A 1 224 ? -27.420 9.942 22.538 1.00 83.88 224 ARG A O 1
ATOM 1656 N N . ARG A 1 225 ? -28.698 10.064 20.684 1.00 86.38 225 ARG A N 1
ATOM 1657 C CA . ARG A 1 225 ? -28.707 8.622 20.412 1.00 86.38 225 ARG A CA 1
ATOM 1658 C C . ARG A 1 225 ? -27.318 8.148 19.993 1.00 86.38 225 ARG A C 1
ATOM 1660 O O . ARG A 1 225 ? -26.807 7.244 20.642 1.00 86.38 225 ARG A O 1
ATOM 1667 N N . SER A 1 226 ? -26.694 8.806 19.015 1.00 86.19 226 SER A N 1
ATOM 1668 C CA . SER A 1 226 ? -25.341 8.482 18.545 1.00 86.19 226 SER A CA 1
ATOM 1669 C C . SER A 1 226 ? -24.327 8.479 19.687 1.00 86.19 226 SER A C 1
ATOM 1671 O O . SER A 1 226 ? -23.634 7.488 19.881 1.00 86.19 226 SER A O 1
ATOM 1673 N N . GLN A 1 227 ? -24.317 9.536 20.507 1.00 87.19 227 GLN A N 1
ATOM 1674 C CA . GLN A 1 227 ? -23.426 9.633 21.665 1.00 87.19 227 GLN A CA 1
ATOM 1675 C C . GLN A 1 227 ? -23.621 8.471 22.645 1.00 87.19 227 GLN A C 1
ATOM 1677 O O . GLN A 1 227 ? -22.663 7.796 23.000 1.00 87.19 227 GLN A O 1
ATOM 1682 N N . LYS A 1 228 ? -24.864 8.194 23.058 1.00 89.31 228 LYS A N 1
ATOM 1683 C CA . LYS A 1 228 ? -25.147 7.087 23.985 1.00 89.31 228 LYS A CA 1
ATOM 1684 C C . LYS A 1 228 ? -24.728 5.731 23.424 1.00 89.31 228 LYS A C 1
ATOM 1686 O O . LYS A 1 228 ? -24.252 4.902 24.189 1.00 89.31 228 LYS A O 1
ATOM 1691 N N . LEU A 1 229 ? -24.937 5.506 22.126 1.00 90.75 229 LEU A N 1
ATOM 1692 C CA . LEU A 1 229 ? -24.543 4.263 21.470 1.00 90.75 229 LEU A CA 1
ATOM 1693 C C . LEU A 1 229 ? -23.022 4.112 21.461 1.00 90.75 229 LEU A C 1
ATOM 1695 O O . LEU A 1 229 ? -22.535 3.105 21.958 1.00 90.75 229 LEU A O 1
ATOM 1699 N N . VAL A 1 230 ? -22.278 5.114 20.983 1.00 91.44 230 VAL A N 1
ATOM 1700 C CA . VAL A 1 230 ? -20.805 5.062 20.941 1.00 91.44 230 VAL A CA 1
ATOM 1701 C C . VAL A 1 230 ? -20.222 4.859 22.338 1.00 91.44 230 VAL A C 1
ATOM 1703 O O . VAL A 1 230 ? -19.424 3.946 22.536 1.00 91.44 230 VAL A O 1
ATOM 1706 N N . MET A 1 231 ? -20.680 5.630 23.331 1.00 91.25 231 MET A N 1
ATOM 1707 C CA . MET A 1 231 ? -20.202 5.483 24.709 1.00 91.25 231 MET A CA 1
ATOM 1708 C C . MET A 1 231 ? -20.468 4.076 25.255 1.00 91.25 231 MET A C 1
ATOM 1710 O O . MET A 1 231 ? -19.556 3.464 25.798 1.00 91.25 231 MET A O 1
ATOM 1714 N N . ALA A 1 232 ? -21.671 3.525 25.054 1.00 92.06 232 ALA A N 1
ATOM 1715 C CA . ALA A 1 232 ? -22.013 2.177 25.516 1.00 92.06 232 ALA A CA 1
ATOM 1716 C C . ALA A 1 232 ? -21.222 1.069 24.795 1.00 92.06 232 ALA A C 1
ATOM 1718 O O . ALA A 1 232 ? -20.847 0.073 25.410 1.00 92.06 232 ALA A O 1
ATOM 1719 N N . LEU A 1 233 ? -20.956 1.228 23.495 1.00 93.00 233 LEU A N 1
ATOM 1720 C CA . LEU A 1 233 ? -20.192 0.262 22.697 1.00 93.00 233 LEU A CA 1
ATOM 1721 C C . LEU A 1 233 ? -18.713 0.219 23.105 1.00 93.00 233 LEU A C 1
ATOM 1723 O O . LEU A 1 233 ? -18.113 -0.861 23.119 1.00 93.00 233 LEU A O 1
ATOM 1727 N N . CYS A 1 234 ? -18.148 1.376 23.460 1.00 93.00 234 CYS A N 1
ATOM 1728 C CA . CYS A 1 234 ? -16.733 1.549 23.784 1.00 93.00 234 CYS A CA 1
ATOM 1729 C C . CYS A 1 234 ? -16.418 1.513 25.294 1.00 93.00 234 CYS A C 1
ATOM 1731 O O . CYS A 1 234 ? -15.245 1.488 25.658 1.00 93.00 234 CYS A O 1
ATOM 1733 N N . GLU A 1 235 ? -17.414 1.495 26.188 1.00 87.25 235 GLU A N 1
ATOM 1734 C CA . GLU A 1 235 ? -17.236 1.609 27.652 1.00 87.25 235 GLU A CA 1
ATOM 1735 C C . GLU A 1 235 ? -16.238 0.597 28.240 1.00 87.25 235 GLU A C 1
ATOM 1737 O O . GLU A 1 235 ? -15.463 0.937 29.124 1.00 87.25 235 GLU A O 1
ATOM 1742 N N . ARG A 1 236 ? -16.213 -0.637 27.725 1.00 80.81 236 ARG A N 1
ATOM 1743 C CA . ARG A 1 236 ? -15.384 -1.739 28.253 1.00 80.81 236 ARG A CA 1
ATOM 1744 C C . ARG A 1 236 ? -14.185 -2.093 27.373 1.00 80.81 236 ARG A C 1
ATOM 1746 O O . ARG A 1 236 ? -13.715 -3.227 27.415 1.00 80.81 236 ARG A O 1
ATOM 1753 N N . ARG A 1 237 ? -13.769 -1.182 26.492 1.00 83.06 237 ARG A N 1
ATOM 1754 C CA . ARG A 1 237 ? -12.675 -1.424 25.549 1.00 83.06 237 ARG A CA 1
ATOM 1755 C C . ARG A 1 237 ? -11.557 -0.420 25.753 1.00 83.06 237 ARG A C 1
ATOM 1757 O O . ARG A 1 237 ? -11.762 0.773 25.555 1.00 83.06 237 ARG A O 1
ATOM 1764 N N . ASP A 1 238 ? -10.376 -0.955 26.034 1.00 84.00 238 ASP A N 1
ATOM 1765 C CA . ASP A 1 238 ? -9.159 -0.176 26.280 1.00 84.00 238 ASP A CA 1
ATOM 1766 C C . ASP A 1 238 ? -8.269 -0.087 25.033 1.00 84.00 238 ASP A C 1
ATOM 1768 O O . ASP A 1 238 ? -7.117 0.310 25.101 1.00 84.00 238 ASP A O 1
ATOM 1772 N N . SER A 1 239 ? -8.798 -0.440 23.857 1.00 89.88 239 SER A N 1
ATOM 1773 C CA . SER A 1 239 ? -8.087 -0.233 22.594 1.00 89.88 239 SER A CA 1
ATOM 1774 C C . SER A 1 239 ? -8.016 1.264 22.256 1.00 89.88 239 SER A C 1
ATOM 1776 O O . SER A 1 239 ? -9.055 1.929 22.367 1.00 89.88 239 SER A O 1
ATOM 1778 N N . PRO A 1 240 ? -6.898 1.773 21.709 1.00 92.12 240 PRO A N 1
ATOM 1779 C CA . PRO A 1 240 ? -6.734 3.178 21.324 1.00 92.12 240 PRO A CA 1
ATOM 1780 C C . PRO A 1 240 ? -7.893 3.787 20.532 1.00 92.12 240 PRO A C 1
ATOM 1782 O O . PRO A 1 240 ? -8.368 4.874 20.858 1.00 92.12 240 PRO A O 1
ATOM 1785 N N . ALA A 1 241 ? -8.412 3.059 19.539 1.00 92.38 241 ALA A N 1
ATOM 1786 C CA . ALA A 1 241 ? -9.545 3.494 18.725 1.00 92.38 241 ALA A CA 1
ATOM 1787 C C . ALA A 1 241 ? -10.830 3.700 19.550 1.00 92.38 241 ALA A C 1
ATOM 1789 O O . ALA A 1 241 ? -11.539 4.691 19.377 1.00 92.38 241 ALA A O 1
ATOM 1790 N N . ALA A 1 242 ? -11.126 2.778 20.472 1.00 93.06 242 ALA A N 1
ATOM 1791 C CA . ALA A 1 242 ? -12.300 2.868 21.337 1.00 93.06 242 ALA A CA 1
ATOM 1792 C C . ALA A 1 242 ? -12.182 4.034 22.324 1.00 93.06 242 ALA A C 1
ATOM 1794 O O . ALA A 1 242 ? -13.145 4.779 22.500 1.00 93.06 242 ALA A O 1
ATOM 1795 N N . VAL A 1 243 ? -11.004 4.229 22.925 1.00 93.88 243 VAL A N 1
ATOM 1796 C CA . VAL A 1 243 ? -10.759 5.349 23.842 1.00 93.88 243 VAL A CA 1
ATOM 1797 C C . VAL A 1 243 ? -10.876 6.690 23.112 1.00 93.88 243 VAL A C 1
ATOM 1799 O O . VAL A 1 243 ? -11.546 7.595 23.611 1.00 93.88 243 VAL A O 1
ATOM 1802 N N . LEU A 1 244 ? -10.321 6.803 21.900 1.00 93.44 244 LEU A N 1
ATOM 1803 C CA . LEU A 1 244 ? -10.462 8.001 21.071 1.00 93.44 244 LEU A CA 1
ATOM 1804 C C . LEU A 1 244 ? -11.931 8.297 20.739 1.00 93.44 244 LEU A C 1
ATOM 1806 O O . LEU A 1 244 ? -12.379 9.430 20.905 1.00 93.44 244 LEU A O 1
ATOM 1810 N N . LEU A 1 245 ? -12.704 7.288 20.326 1.00 92.12 245 LEU A N 1
ATOM 1811 C CA . LEU A 1 245 ? -14.137 7.449 20.058 1.00 92.12 245 LEU A CA 1
ATOM 1812 C C . LEU A 1 245 ? -14.906 7.922 21.299 1.00 92.12 245 LEU A C 1
ATOM 1814 O O . LEU A 1 245 ? -15.747 8.815 21.178 1.00 92.12 245 LEU A O 1
ATOM 1818 N N . ARG A 1 246 ? -14.601 7.383 22.490 1.00 91.62 246 ARG A N 1
ATOM 1819 C CA . ARG A 1 246 ? -15.175 7.884 23.752 1.00 91.62 246 ARG A CA 1
ATOM 1820 C C . ARG A 1 246 ? -14.819 9.352 23.968 1.00 91.62 246 ARG A C 1
ATOM 1822 O O . ARG A 1 246 ? -15.713 10.151 24.217 1.00 91.62 246 ARG A O 1
ATOM 1829 N N . ALA A 1 247 ? -13.544 9.713 23.836 1.00 90.81 247 ALA A N 1
ATOM 1830 C CA . ALA A 1 247 ? -13.066 11.072 24.073 1.00 90.81 247 ALA A CA 1
ATOM 1831 C C . ALA A 1 247 ? -13.711 12.101 23.124 1.00 90.81 247 ALA A C 1
ATOM 1833 O O . ALA A 1 247 ? -14.129 13.173 23.566 1.00 90.81 247 ALA A O 1
ATOM 1834 N N . VAL A 1 248 ? -13.863 11.755 21.841 1.00 88.69 248 VAL A N 1
ATOM 1835 C CA . VAL A 1 248 ? -14.544 12.593 20.841 1.00 88.69 248 VAL A CA 1
ATOM 1836 C C . VAL A 1 248 ? -16.015 12.809 21.213 1.00 88.69 248 VAL A C 1
ATOM 1838 O O . VAL A 1 248 ? -16.502 13.940 21.193 1.00 88.69 248 VAL A O 1
ATOM 1841 N N . TYR A 1 249 ? -16.727 11.744 21.596 1.00 85.31 249 TYR A N 1
ATOM 1842 C CA . TYR A 1 249 ? -18.160 11.815 21.896 1.00 85.31 249 TYR A CA 1
ATOM 1843 C C . TYR A 1 249 ? -18.494 12.317 23.306 1.00 85.31 249 TYR A C 1
ATOM 1845 O O . TYR A 1 249 ? -19.620 12.768 23.525 1.00 85.31 249 TYR A O 1
ATOM 1853 N N . ASP A 1 250 ? -17.566 12.267 24.259 1.00 83.12 250 ASP A N 1
ATOM 1854 C CA . ASP A 1 250 ? -17.750 12.829 25.602 1.00 83.12 250 ASP A CA 1
ATOM 1855 C C . ASP A 1 250 ? -17.799 14.366 25.561 1.00 83.12 250 ASP A C 1
ATOM 1857 O O . ASP A 1 250 ? -18.675 14.993 26.160 1.00 83.12 250 ASP A O 1
ATOM 1861 N N . LYS A 1 251 ? -16.902 14.979 24.778 1.00 68.12 251 LYS A N 1
ATOM 1862 C CA . LYS A 1 251 ? -16.714 16.436 24.731 1.00 68.12 251 LYS A CA 1
ATOM 1863 C C . LYS A 1 251 ? -17.730 17.156 23.854 1.00 68.12 251 LYS A C 1
ATOM 1865 O O . LYS A 1 251 ? -18.130 18.267 24.196 1.00 68.12 251 LYS A O 1
ATOM 1870 N N . GLU A 1 252 ? -18.175 16.542 22.759 1.00 61.34 252 GLU A N 1
ATOM 1871 C CA . GLU A 1 252 ? -19.200 17.121 21.899 1.00 61.34 252 GLU A CA 1
ATOM 1872 C C . GLU A 1 252 ? -20.094 16.043 21.298 1.00 61.34 252 GLU A C 1
ATOM 1874 O O . GLU A 1 252 ? -19.651 15.228 20.490 1.00 61.34 252 GLU A O 1
ATOM 1879 N N . PRO A 1 253 ? -21.408 16.073 21.558 1.00 53.41 253 PRO A N 1
ATOM 1880 C CA . PRO A 1 253 ? -22.293 15.453 20.609 1.00 53.41 253 PRO A CA 1
ATOM 1881 C C . PRO A 1 253 ? -22.180 16.354 19.363 1.00 53.41 253 PRO A C 1
ATOM 1883 O O . PRO A 1 253 ? -22.443 17.555 19.445 1.00 53.41 253 PRO A O 1
ATOM 1886 N N . GLN A 1 254 ? -21.715 15.851 18.226 1.00 54.38 254 GLN A N 1
ATOM 1887 C CA . GLN A 1 254 ? -21.624 16.644 16.997 1.00 54.38 254 GLN A CA 1
ATOM 1888 C C . GLN A 1 254 ? -22.701 16.226 16.002 1.00 54.38 254 GLN A C 1
ATOM 1890 O O . GLN A 1 254 ? -23.056 15.056 15.895 1.00 54.38 254 GLN A O 1
ATOM 1895 N N . ALA A 1 255 ? -23.269 17.212 15.309 1.00 47.28 255 ALA A N 1
ATOM 1896 C CA . ALA A 1 255 ? -24.227 16.993 14.227 1.00 47.28 255 ALA A CA 1
ATOM 1897 C C . ALA A 1 255 ? -23.531 16.659 12.888 1.00 47.28 255 ALA A C 1
ATOM 1899 O O . ALA A 1 255 ? -24.211 16.296 11.937 1.00 47.28 255 ALA A O 1
ATOM 1900 N N . THR A 1 256 ? -22.199 16.769 12.830 1.00 60.12 256 THR A N 1
ATOM 1901 C CA . THR A 1 256 ? -21.363 16.762 11.617 1.00 60.12 256 THR A CA 1
ATOM 1902 C C . THR A 1 256 ? -20.721 15.411 11.292 1.00 60.12 256 THR A C 1
ATOM 1904 O O . THR A 1 256 ? -20.545 15.111 10.118 1.00 60.12 256 THR A O 1
ATOM 1907 N N . LEU A 1 257 ? -20.443 14.553 12.284 1.00 69.12 257 LEU A N 1
ATOM 1908 C CA . LEU A 1 257 ? -19.797 13.244 12.054 1.00 69.12 257 LEU A CA 1
ATOM 1909 C C . LEU A 1 257 ? -20.762 12.132 11.590 1.00 69.12 257 LEU A C 1
ATOM 1911 O O . LEU A 1 257 ? -20.338 11.009 11.324 1.00 69.12 257 LEU A O 1
ATOM 1915 N N . GLY A 1 258 ? -22.066 12.418 11.506 1.00 76.56 258 GLY A N 1
ATOM 1916 C CA . GLY A 1 258 ? -23.069 11.460 11.037 1.00 76.56 258 GLY A CA 1
ATOM 1917 C C . GLY A 1 258 ? -23.162 10.189 11.895 1.00 76.56 258 GLY A C 1
ATOM 1918 O O . GLY A 1 258 ? -23.123 10.232 13.128 1.00 76.56 258 GLY A O 1
ATOM 1919 N N . THR A 1 259 ? -23.357 9.050 11.232 1.00 84.44 259 THR A N 1
ATOM 1920 C CA . THR A 1 259 ? -23.527 7.719 11.842 1.00 84.44 259 THR A CA 1
ATOM 1921 C C . THR A 1 259 ? -22.327 6.792 11.636 1.00 84.44 259 THR A C 1
ATOM 1923 O O . THR A 1 259 ? -22.263 5.744 12.279 1.00 84.44 259 THR A O 1
ATOM 1926 N N . ALA A 1 260 ? -21.341 7.179 10.821 1.00 84.62 260 ALA A N 1
ATOM 1927 C CA . ALA A 1 260 ? -20.138 6.382 10.567 1.00 84.62 260 ALA A CA 1
ATOM 1928 C C . ALA A 1 260 ? -19.354 6.015 11.849 1.00 84.62 260 ALA A C 1
ATOM 1930 O O . ALA A 1 260 ? -18.997 4.846 11.999 1.00 84.62 260 ALA A O 1
ATOM 1931 N N . PRO A 1 261 ? -19.182 6.905 12.851 1.00 87.31 261 PRO A N 1
ATOM 1932 C CA . PRO A 1 261 ? -18.530 6.515 14.103 1.00 87.31 261 PRO A CA 1
ATOM 1933 C C . PRO A 1 261 ? -19.316 5.481 14.922 1.00 87.31 261 PRO A C 1
ATOM 1935 O O . PRO A 1 261 ? -18.725 4.735 15.697 1.00 87.31 261 PRO A O 1
ATOM 1938 N N . ILE A 1 262 ? -20.644 5.409 14.758 1.00 89.75 262 ILE A N 1
ATOM 1939 C CA . ILE A 1 262 ? -21.465 4.355 15.379 1.00 89.75 262 ILE A CA 1
ATOM 1940 C C . ILE A 1 262 ? -21.135 3.018 14.728 1.00 89.75 262 ILE A C 1
ATOM 1942 O O . ILE A 1 262 ? -20.938 2.033 15.433 1.00 89.75 262 ILE A O 1
ATOM 1946 N N . CYS A 1 263 ? -21.029 3.011 13.398 1.00 88.81 263 CYS A N 1
ATOM 1947 C CA . CYS A 1 263 ? -20.604 1.851 12.625 1.00 88.81 263 CYS A CA 1
ATOM 1948 C C . CYS A 1 263 ? -19.209 1.384 13.086 1.00 88.81 263 CYS A C 1
ATOM 1950 O O . CYS A 1 263 ? -19.030 0.210 13.400 1.00 88.81 263 CYS A O 1
ATOM 1952 N N . ALA A 1 264 ? -18.260 2.313 13.268 1.00 89.50 264 ALA A N 1
ATOM 1953 C CA . ALA A 1 264 ? -16.919 2.027 13.789 1.00 89.50 264 ALA A CA 1
ATOM 1954 C C . ALA A 1 264 ? -16.934 1.472 15.218 1.00 89.50 264 ALA A C 1
ATOM 1956 O O . ALA A 1 264 ? -16.286 0.466 15.496 1.00 89.50 264 ALA A O 1
ATOM 1957 N N . ALA A 1 265 ? -17.704 2.079 16.123 1.00 92.06 265 ALA A N 1
ATOM 1958 C CA . ALA A 1 265 ? -17.844 1.602 17.496 1.00 92.06 265 ALA A CA 1
ATOM 1959 C C . ALA A 1 265 ? -18.496 0.210 17.557 1.00 92.06 265 ALA A C 1
ATOM 1961 O O . ALA A 1 265 ? -18.082 -0.633 18.352 1.00 92.06 265 ALA A O 1
ATOM 1962 N N . ALA A 1 266 ? -19.495 -0.046 16.709 1.00 91.88 266 ALA A N 1
ATOM 1963 C CA . ALA A 1 266 ? -20.174 -1.332 16.603 1.00 91.88 266 ALA A CA 1
ATOM 1964 C C . ALA A 1 266 ? -19.251 -2.412 16.033 1.00 91.88 266 ALA A C 1
ATOM 1966 O O . ALA A 1 266 ? -19.185 -3.509 16.594 1.00 91.88 266 ALA A O 1
ATOM 1967 N N . TRP A 1 267 ? -18.502 -2.078 14.977 1.00 90.88 267 TRP A N 1
ATOM 1968 C CA . TRP A 1 267 ? -17.486 -2.951 14.402 1.00 90.88 267 TRP A CA 1
ATOM 1969 C C . TRP A 1 267 ? -16.431 -3.287 15.447 1.00 90.88 267 TRP A C 1
ATOM 1971 O O . TRP A 1 267 ? -16.229 -4.462 15.727 1.00 90.88 267 TRP A O 1
ATOM 1981 N N . LEU A 1 268 ? -15.854 -2.280 16.117 1.00 90.56 268 LEU A N 1
ATOM 1982 C CA . LEU A 1 268 ? -14.907 -2.491 17.209 1.00 90.56 268 LEU A CA 1
ATOM 1983 C C . LEU A 1 268 ? -15.517 -3.429 18.244 1.00 90.56 268 LEU A C 1
ATOM 1985 O O . LEU A 1 268 ? -14.918 -4.450 18.546 1.00 90.56 268 LEU A O 1
ATOM 1989 N N . HIS A 1 269 ? -16.727 -3.142 18.734 1.00 91.62 269 HIS A N 1
ATOM 1990 C CA . HIS A 1 269 ? -17.410 -3.942 19.749 1.00 91.62 269 HIS A CA 1
ATOM 1991 C C . HIS A 1 269 ? -17.595 -5.417 19.364 1.00 91.62 269 HIS A C 1
ATOM 1993 O O . HIS A 1 269 ? -17.459 -6.296 20.223 1.00 91.62 269 HIS A O 1
ATOM 1999 N N . CYS A 1 270 ? -17.894 -5.693 18.100 1.00 89.12 270 CYS A N 1
ATOM 2000 C CA . CYS A 1 270 ? -18.242 -7.026 17.625 1.00 89.12 270 CYS A CA 1
ATOM 2001 C C . CYS A 1 270 ? -17.042 -7.804 17.077 1.00 89.12 270 CYS A C 1
ATOM 2003 O O . CYS A 1 270 ? -17.005 -9.030 17.204 1.00 89.12 270 CYS A O 1
ATOM 2005 N N . PHE A 1 271 ? -16.061 -7.109 16.501 1.00 87.50 271 PHE A N 1
ATOM 2006 C CA . PHE A 1 271 ? -14.935 -7.725 15.822 1.00 87.50 271 PHE A CA 1
ATOM 2007 C C . PHE A 1 271 ? -14.037 -8.443 16.826 1.00 87.50 271 PHE A C 1
ATOM 2009 O O . PHE A 1 271 ? -13.596 -7.887 17.839 1.00 87.50 271 PHE A O 1
ATOM 2016 N N . LYS A 1 272 ? -13.807 -9.721 16.536 1.00 84.38 272 LYS A N 1
ATOM 2017 C CA . LYS A 1 272 ? -12.879 -10.595 17.243 1.00 84.38 272 LYS A CA 1
ATOM 2018 C C . LYS A 1 272 ? -12.121 -11.375 16.174 1.00 84.38 272 LYS A C 1
ATOM 2020 O O . LYS A 1 272 ? -12.775 -12.182 15.500 1.00 84.38 272 LYS A O 1
ATOM 2025 N N . PRO A 1 273 ? -10.812 -11.131 15.997 1.00 80.00 273 PRO A N 1
ATOM 2026 C CA . PRO A 1 273 ? -10.032 -11.900 15.046 1.00 80.00 273 PRO A CA 1
ATOM 2027 C C . PRO A 1 273 ? -10.061 -13.373 15.464 1.00 80.00 273 PRO A C 1
ATOM 2029 O O . PRO A 1 273 ? -9.980 -13.705 16.650 1.00 80.00 273 PRO A O 1
ATOM 2032 N N . LYS A 1 274 ? -10.272 -14.253 14.493 1.00 81.81 274 LYS A N 1
ATOM 2033 C CA . LYS A 1 274 ? -10.315 -15.709 14.671 1.00 81.81 274 LYS A CA 1
ATOM 2034 C C . LYS A 1 274 ? -9.488 -16.407 13.608 1.00 81.81 274 LYS A C 1
ATOM 2036 O O . LYS A 1 274 ? -8.723 -17.305 13.933 1.00 81.81 274 LYS A O 1
ATOM 2041 N N . ASN A 1 275 ? -9.702 -16.027 12.353 1.00 87.31 275 ASN A N 1
ATOM 2042 C CA . ASN A 1 275 ? -8.992 -16.558 11.203 1.00 87.31 275 ASN A CA 1
ATOM 2043 C C . ASN A 1 275 ? -8.638 -15.357 10.319 1.00 87.31 275 ASN A C 1
ATOM 2045 O O . ASN A 1 275 ? -9.538 -14.829 9.668 1.00 87.31 275 ASN A O 1
ATOM 2049 N N . PRO A 1 276 ? -7.365 -14.935 10.289 1.00 88.06 276 PRO A N 1
ATOM 2050 C CA . PRO A 1 276 ? -6.949 -13.709 9.620 1.00 88.06 276 PRO A CA 1
ATOM 2051 C C . PRO A 1 276 ? -7.393 -13.613 8.161 1.00 88.06 276 PRO A C 1
ATOM 2053 O O . PRO A 1 276 ? -7.871 -12.567 7.727 1.00 88.06 276 PRO A O 1
ATOM 2056 N N . LEU A 1 277 ? -7.289 -14.714 7.410 1.00 87.81 277 LEU A N 1
ATOM 2057 C CA . LEU A 1 277 ? -7.702 -14.754 6.011 1.00 87.81 277 LEU A CA 1
ATOM 2058 C C . LEU A 1 277 ? -9.211 -14.528 5.886 1.00 87.81 277 LEU A C 1
ATOM 2060 O O . LEU A 1 277 ? -9.654 -13.638 5.165 1.00 87.81 277 LEU A O 1
ATOM 2064 N N . ASP A 1 278 ? -10.008 -15.278 6.639 1.00 86.38 278 ASP A N 1
ATOM 2065 C CA . ASP A 1 278 ? -11.468 -15.153 6.625 1.00 86.38 278 ASP A CA 1
ATOM 2066 C C . ASP A 1 278 ? -11.916 -13.777 7.116 1.00 86.38 278 ASP A C 1
ATOM 2068 O O . ASP A 1 278 ? -12.869 -13.206 6.590 1.00 86.38 278 ASP A O 1
ATOM 2072 N N . ASP A 1 279 ? -11.217 -13.227 8.102 1.00 86.06 279 ASP A N 1
ATOM 2073 C CA . ASP A 1 279 ? -11.505 -11.925 8.682 1.00 86.06 279 ASP A CA 1
ATOM 2074 C C . ASP A 1 279 ? -11.232 -10.794 7.670 1.00 86.06 279 ASP A C 1
ATOM 2076 O O . ASP A 1 279 ? -12.029 -9.855 7.567 1.00 86.06 279 ASP A O 1
ATOM 2080 N N . ILE A 1 280 ? -10.180 -10.902 6.848 1.00 84.81 280 ILE A N 1
ATOM 2081 C CA . ILE A 1 280 ? -9.934 -9.973 5.733 1.00 84.81 280 ILE A CA 1
ATOM 2082 C C . ILE A 1 280 ? -10.966 -10.153 4.618 1.00 84.81 280 ILE A C 1
ATOM 2084 O O . ILE A 1 280 ? -11.508 -9.160 4.132 1.00 84.81 280 ILE A O 1
ATOM 2088 N N . LEU A 1 281 ? -11.251 -11.397 4.225 1.00 82.31 281 LEU A N 1
ATOM 2089 C CA . LEU A 1 281 ? -12.119 -11.688 3.083 1.00 82.31 281 LEU A CA 1
ATOM 2090 C C . LEU A 1 281 ? -13.596 -11.416 3.359 1.00 82.31 281 LEU A C 1
ATOM 2092 O O . LEU A 1 281 ? -14.309 -11.069 2.432 1.00 82.31 281 LEU A O 1
ATOM 2096 N N . THR A 1 282 ? -14.056 -11.590 4.601 1.00 75.81 282 THR A N 1
ATOM 2097 C CA . THR A 1 282 ? -15.496 -11.636 4.915 1.00 75.81 282 THR A CA 1
ATOM 2098 C C . THR A 1 282 ? -15.928 -10.713 6.057 1.00 75.81 282 THR A C 1
ATOM 2100 O O . THR A 1 282 ? -17.124 -10.466 6.215 1.00 75.81 282 THR A O 1
ATOM 2103 N N . ARG A 1 283 ? -14.990 -10.210 6.878 1.00 67.38 283 ARG A N 1
ATOM 2104 C CA . ARG A 1 283 ? -15.280 -9.328 8.034 1.00 67.38 283 ARG A CA 1
ATOM 2105 C C . ARG A 1 283 ? -14.733 -7.917 7.883 1.00 67.38 283 ARG A C 1
ATOM 2107 O O . ARG A 1 283 ? -14.742 -7.129 8.834 1.00 67.38 283 ARG A O 1
ATOM 2114 N N . THR A 1 284 ? -14.232 -7.593 6.691 1.00 68.62 284 THR A N 1
ATOM 2115 C CA . THR A 1 284 ? -13.617 -6.300 6.382 1.00 68.62 284 THR A CA 1
ATOM 2116 C C . THR A 1 284 ? -12.571 -5.897 7.421 1.00 68.62 284 THR A C 1
ATOM 2118 O O . THR A 1 284 ? -12.498 -4.738 7.794 1.00 68.62 284 THR A O 1
ATOM 2121 N N . ALA A 1 285 ? -11.726 -6.819 7.894 1.00 69.94 285 ALA A N 1
ATOM 2122 C CA . ALA A 1 285 ? -10.642 -6.493 8.831 1.00 69.94 285 ALA A CA 1
ATOM 2123 C C . ALA A 1 285 ? -9.544 -5.584 8.225 1.00 69.94 285 ALA A C 1
ATOM 2125 O O . ALA A 1 285 ? -8.486 -5.424 8.816 1.00 69.94 285 ALA A O 1
ATOM 2126 N N . GLY A 1 286 ? -9.777 -4.993 7.046 1.00 69.12 286 GLY A N 1
ATOM 2127 C CA . GLY A 1 286 ? -8.781 -4.574 6.060 1.00 69.12 286 GLY A CA 1
ATOM 2128 C C . GLY A 1 286 ? -7.632 -3.693 6.549 1.00 69.12 286 GLY A C 1
ATOM 2129 O O . GLY A 1 286 ? -6.522 -3.873 6.063 1.00 69.12 286 GLY A O 1
ATOM 2130 N N . ASN A 1 287 ? -7.865 -2.783 7.501 1.00 73.31 287 ASN A N 1
ATOM 2131 C CA . ASN A 1 287 ? -6.812 -1.909 8.041 1.00 73.31 287 ASN A CA 1
ATOM 2132 C C . ASN A 1 287 ? -6.177 -2.436 9.338 1.00 73.31 287 ASN A C 1
ATOM 2134 O O . ASN A 1 287 ? -5.256 -1.815 9.860 1.00 73.31 287 ASN A O 1
ATOM 2138 N N . ASN A 1 288 ? -6.622 -3.581 9.862 1.00 82.25 288 ASN A N 1
ATOM 2139 C CA . ASN A 1 288 ? -5.899 -4.285 10.912 1.00 82.25 288 ASN A CA 1
ATOM 2140 C C . ASN A 1 288 ? -4.641 -4.915 10.293 1.00 82.25 288 ASN A C 1
ATOM 2142 O O . ASN A 1 288 ? -4.705 -5.958 9.642 1.00 82.25 288 ASN A O 1
ATOM 2146 N N . LEU A 1 289 ? -3.505 -4.237 10.464 1.00 83.69 289 LEU A N 1
ATOM 2147 C CA . LEU A 1 289 ? -2.255 -4.557 9.770 1.00 83.69 289 LEU A CA 1
ATOM 2148 C C . LEU A 1 289 ? -1.690 -5.926 10.165 1.00 83.69 289 LEU A C 1
ATOM 2150 O O . LEU A 1 289 ? -1.139 -6.626 9.317 1.00 83.69 289 LEU A O 1
ATOM 2154 N N . GLU A 1 290 ? -1.869 -6.329 11.424 1.00 82.62 290 GLU A N 1
ATOM 2155 C CA . GLU A 1 290 ? -1.475 -7.651 11.917 1.00 82.62 290 GLU A CA 1
ATOM 2156 C C . GLU A 1 290 ? -2.290 -8.745 11.218 1.00 82.62 290 GLU A C 1
ATOM 2158 O O . GLU A 1 290 ? -1.722 -9.645 10.598 1.00 82.62 290 GLU A O 1
ATOM 2163 N N . CYS A 1 291 ? -3.620 -8.600 11.216 1.00 86.94 291 CYS A N 1
ATOM 2164 C CA . CYS A 1 291 ? -4.533 -9.507 10.524 1.00 86.94 291 CYS A CA 1
ATOM 2165 C C . CYS A 1 291 ? -4.233 -9.574 9.019 1.00 86.94 291 CYS A C 1
ATOM 2167 O O . CYS A 1 291 ? -4.252 -10.653 8.433 1.00 86.94 291 CYS A O 1
ATOM 2169 N N . LEU A 1 292 ? -3.931 -8.436 8.384 1.00 86.81 292 LEU A N 1
ATOM 2170 C CA . LEU A 1 292 ? -3.593 -8.366 6.962 1.00 86.81 292 LEU A CA 1
ATOM 2171 C C . LEU A 1 292 ? -2.260 -9.063 6.650 1.00 86.81 292 LEU A C 1
ATOM 21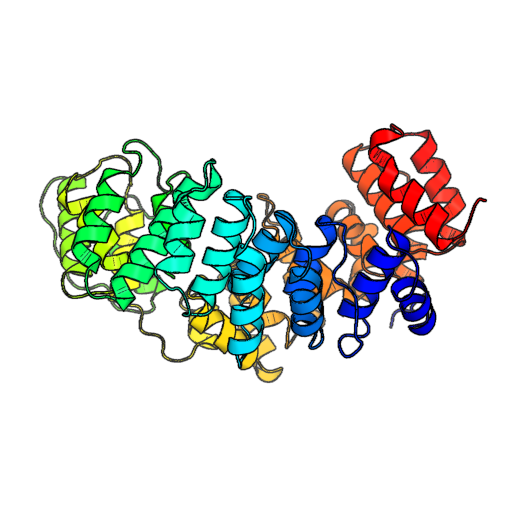73 O O . LEU A 1 292 ? -2.181 -9.835 5.695 1.00 86.81 292 LEU A O 1
ATOM 2177 N N . SER A 1 293 ? -1.224 -8.816 7.455 1.00 87.81 293 SER A N 1
ATOM 2178 C CA . SER A 1 293 ? 0.086 -9.464 7.310 1.00 87.81 293 SER A CA 1
ATOM 2179 C C . SER A 1 293 ? -0.003 -10.974 7.525 1.00 87.81 293 SER A C 1
ATOM 2181 O O . SER A 1 293 ? 0.566 -11.762 6.766 1.00 87.81 293 SER A O 1
ATOM 2183 N N . GLU A 1 294 ? -0.746 -11.409 8.541 1.00 89.06 294 GLU A N 1
ATOM 2184 C CA . GLU A 1 294 ? -0.952 -12.827 8.812 1.00 89.06 294 GLU A CA 1
ATOM 2185 C C . GLU A 1 294 ? -1.789 -13.506 7.716 1.00 89.06 294 GLU A C 1
ATOM 2187 O O . GLU A 1 294 ? -1.417 -14.582 7.246 1.00 89.06 294 GLU A O 1
ATOM 2192 N N . ALA A 1 295 ? -2.853 -12.856 7.233 1.00 90.06 295 ALA A N 1
ATOM 2193 C CA . ALA A 1 295 ? -3.641 -13.341 6.101 1.00 90.06 295 ALA A CA 1
ATOM 2194 C C . ALA A 1 295 ? -2.781 -13.513 4.843 1.00 90.06 295 ALA A C 1
ATOM 2196 O O . ALA A 1 295 ? -2.845 -14.555 4.194 1.00 90.06 295 ALA A O 1
ATOM 2197 N N . ARG A 1 296 ? -1.933 -12.526 4.521 1.00 88.25 296 ARG A N 1
ATOM 2198 C CA . ARG A 1 296 ? -1.031 -12.585 3.362 1.00 88.25 296 ARG A CA 1
ATOM 2199 C C . ARG A 1 296 ? -0.024 -13.733 3.475 1.00 88.25 296 ARG A C 1
ATOM 2201 O O . ARG A 1 296 ? 0.238 -14.398 2.480 1.00 88.25 296 ARG A O 1
ATOM 2208 N N . ARG A 1 297 ? 0.538 -13.979 4.665 1.00 87.62 297 ARG A N 1
ATOM 2209 C CA . ARG A 1 297 ? 1.504 -15.072 4.896 1.00 87.62 297 ARG A CA 1
ATOM 2210 C C . ARG A 1 297 ? 0.875 -16.462 4.828 1.00 87.62 297 ARG A C 1
ATOM 2212 O O . ARG A 1 297 ? 1.555 -17.405 4.435 1.00 87.62 297 ARG A O 1
ATOM 2219 N N . HIS A 1 298 ? -0.385 -16.595 5.238 1.00 88.50 298 HIS A N 1
ATOM 2220 C CA . HIS A 1 298 ? -1.073 -17.885 5.306 1.00 88.50 298 HIS A CA 1
ATOM 2221 C C . HIS A 1 298 ? -1.930 -18.218 4.084 1.00 88.50 298 HIS A C 1
ATOM 2223 O O . HIS A 1 298 ? -2.353 -19.368 3.976 1.00 88.50 298 HIS A O 1
ATOM 2229 N N . ALA A 1 299 ? -2.178 -17.261 3.186 1.00 90.00 299 ALA A N 1
ATOM 2230 C CA . ALA A 1 299 ? -2.900 -17.509 1.944 1.00 90.00 299 ALA A CA 1
ATOM 2231 C C . ALA A 1 299 ? -2.185 -18.567 1.093 1.00 90.00 299 ALA A C 1
ATOM 2233 O O . ALA A 1 299 ? -0.975 -18.493 0.862 1.00 90.00 299 ALA A O 1
ATOM 2234 N N . LYS A 1 300 ? -2.952 -19.541 0.604 1.00 91.06 300 LYS A N 1
ATOM 2235 C CA . LYS A 1 300 ? -2.482 -20.623 -0.268 1.00 91.06 300 LYS A CA 1
ATOM 2236 C C . LYS A 1 300 ? -3.288 -20.681 -1.560 1.00 91.06 300 LYS A C 1
ATOM 2238 O O . LYS A 1 300 ? -4.368 -20.115 -1.669 1.00 91.06 300 LYS A O 1
ATOM 2243 N N . GLU A 1 301 ? -2.776 -21.413 -2.544 1.00 87.88 301 GLU A N 1
ATOM 2244 C CA . GLU A 1 301 ? -3.450 -21.606 -3.836 1.00 87.88 301 GLU A CA 1
ATOM 2245 C C . GLU A 1 301 ? -4.857 -22.227 -3.694 1.00 87.88 301 GLU A C 1
ATOM 2247 O O . GLU A 1 301 ? -5.764 -21.920 -4.462 1.00 87.88 301 GLU A O 1
ATOM 2252 N N . GLU A 1 302 ? -5.091 -23.039 -2.656 1.00 90.31 302 GLU A N 1
ATOM 2253 C CA . GLU A 1 302 ? -6.422 -23.578 -2.331 1.00 90.31 302 GLU A CA 1
ATOM 2254 C C . GLU A 1 302 ? -7.455 -22.493 -1.956 1.00 90.31 302 GLU A C 1
ATOM 2256 O O . GLU A 1 302 ? -8.661 -22.710 -2.099 1.00 90.31 302 GLU A O 1
ATOM 2261 N N . ASP A 1 303 ? -7.004 -21.301 -1.552 1.00 91.06 303 ASP A N 1
ATOM 2262 C CA . ASP A 1 303 ? -7.861 -20.180 -1.163 1.00 91.06 303 ASP A CA 1
ATOM 2263 C C . ASP A 1 303 ? -8.308 -19.312 -2.350 1.00 91.06 303 ASP A C 1
ATOM 2265 O O . ASP A 1 303 ? -9.210 -18.482 -2.199 1.00 91.06 303 ASP A O 1
ATOM 2269 N N . THR A 1 304 ? -7.738 -19.492 -3.547 1.00 89.25 304 THR A N 1
ATOM 2270 C CA . THR A 1 304 ? -7.982 -18.630 -4.719 1.00 89.25 304 THR A CA 1
ATOM 2271 C C . THR A 1 304 ? -9.472 -18.490 -5.048 1.00 89.25 304 THR A C 1
ATOM 2273 O O . THR A 1 304 ? -9.941 -17.380 -5.304 1.00 89.25 304 THR A O 1
ATOM 2276 N N . ALA A 1 305 ? -10.250 -19.577 -4.985 1.00 87.69 305 ALA A N 1
ATOM 2277 C CA . ALA A 1 305 ? -11.692 -19.535 -5.254 1.00 87.69 305 ALA A CA 1
ATOM 2278 C C . ALA A 1 305 ? -12.457 -18.682 -4.226 1.00 87.69 305 ALA A C 1
ATOM 2280 O O . ALA A 1 305 ? -13.375 -17.939 -4.577 1.00 87.69 305 ALA A O 1
ATOM 2281 N N . LYS A 1 306 ? -12.052 -18.754 -2.954 1.00 89.12 306 LYS A N 1
ATOM 2282 C CA . LYS A 1 306 ? -12.636 -17.966 -1.864 1.00 89.12 306 LYS A CA 1
ATOM 2283 C C . LYS A 1 306 ? -12.282 -16.486 -1.996 1.00 89.12 306 LYS A C 1
ATOM 2285 O O . LYS A 1 306 ? -13.148 -15.633 -1.820 1.00 89.12 306 LYS A O 1
ATOM 2290 N N . ILE A 1 307 ? -11.032 -16.183 -2.347 1.00 87.81 307 ILE A N 1
ATOM 2291 C CA . ILE A 1 307 ? -10.558 -14.815 -2.590 1.00 87.81 307 ILE A CA 1
ATOM 2292 C C . ILE A 1 307 ? -11.297 -14.201 -3.789 1.00 87.81 307 ILE A C 1
ATOM 2294 O O . ILE A 1 307 ? -11.773 -13.070 -3.704 1.00 87.81 307 ILE A O 1
ATOM 2298 N N . ALA A 1 308 ? -11.463 -14.954 -4.881 1.00 84.12 308 ALA A N 1
ATOM 2299 C CA . ALA A 1 308 ? -12.217 -14.512 -6.054 1.00 84.12 308 ALA A CA 1
ATOM 2300 C C . ALA A 1 308 ? -13.693 -14.218 -5.724 1.00 84.12 308 ALA A C 1
ATOM 2302 O O . ALA A 1 308 ? -14.231 -13.200 -6.164 1.00 84.12 308 ALA A O 1
ATOM 2303 N N . ALA A 1 309 ? -14.338 -15.059 -4.906 1.00 85.12 309 ALA A N 1
ATOM 2304 C CA . ALA A 1 309 ? -15.700 -14.809 -4.435 1.00 85.12 309 ALA A CA 1
ATOM 2305 C C . ALA A 1 309 ? -15.793 -13.511 -3.612 1.00 85.12 309 ALA A C 1
ATOM 2307 O O . ALA A 1 309 ? -16.682 -12.694 -3.849 1.00 85.12 309 ALA A O 1
ATOM 2308 N N . ALA A 1 310 ? -14.832 -13.277 -2.713 1.00 81.75 310 ALA A N 1
ATOM 2309 C CA . ALA A 1 310 ? -14.777 -12.063 -1.903 1.00 81.75 310 ALA A CA 1
ATOM 2310 C C . ALA A 1 310 ? -14.590 -10.793 -2.756 1.00 81.75 310 ALA A C 1
ATOM 2312 O O . ALA A 1 310 ? -15.196 -9.758 -2.474 1.00 81.75 310 ALA A O 1
ATOM 2313 N N . PHE A 1 311 ? -13.807 -10.861 -3.838 1.00 77.12 311 PHE A N 1
ATOM 2314 C CA . PHE A 1 311 ? -13.703 -9.760 -4.799 1.00 77.12 311 PHE A CA 1
ATOM 2315 C C . PHE A 1 311 ? -15.034 -9.435 -5.484 1.00 77.12 311 PHE A C 1
ATOM 2317 O O . PHE A 1 311 ? -15.383 -8.258 -5.612 1.00 77.12 311 PHE A O 1
ATOM 2324 N N . ALA A 1 312 ? -15.771 -10.462 -5.914 1.00 75.12 312 ALA A N 1
ATOM 2325 C CA . ALA A 1 312 ? -17.066 -10.290 -6.567 1.00 75.12 312 ALA A CA 1
ATOM 2326 C C . ALA A 1 312 ? -18.112 -9.669 -5.623 1.00 75.12 312 ALA A C 1
ATOM 2328 O O . ALA A 1 312 ? -18.942 -8.871 -6.060 1.00 75.12 312 ALA A O 1
ATOM 2329 N N . GLU A 1 313 ? -18.054 -10.008 -4.332 1.00 73.75 313 GLU A N 1
ATOM 2330 C CA . GLU A 1 313 ? -18.989 -9.528 -3.312 1.00 73.75 313 GLU A CA 1
ATOM 2331 C C . GLU A 1 313 ? -18.668 -8.105 -2.826 1.00 73.75 313 GLU A C 1
ATOM 2333 O O . GLU A 1 313 ? -19.558 -7.255 -2.758 1.00 73.75 313 GLU A O 1
ATOM 2338 N N . HIS A 1 314 ? -17.402 -7.818 -2.510 1.00 65.50 314 HIS A N 1
ATOM 2339 C CA . HIS A 1 314 ? -17.035 -6.620 -1.746 1.00 65.50 314 HIS A CA 1
ATOM 2340 C C . HIS A 1 314 ? -16.551 -5.429 -2.577 1.00 65.50 314 HIS A C 1
ATOM 2342 O O . HIS A 1 314 ? -16.287 -4.379 -1.995 1.00 65.50 314 HIS A O 1
ATOM 2348 N N . ARG A 1 315 ? -16.442 -5.553 -3.909 1.00 59.12 315 ARG A N 1
ATOM 2349 C CA . ARG A 1 315 ? -16.084 -4.449 -4.824 1.00 59.12 315 ARG A CA 1
ATOM 2350 C C . ARG A 1 315 ? -14.927 -3.561 -4.306 1.00 59.12 315 ARG A C 1
ATOM 2352 O O . ARG A 1 315 ? -15.100 -2.351 -4.212 1.00 59.12 315 ARG A O 1
ATOM 2359 N N . LEU A 1 316 ? -13.755 -4.157 -4.036 1.00 57.69 316 LEU A N 1
ATOM 2360 C CA . LEU A 1 316 ? -12.447 -3.490 -3.787 1.00 57.69 316 LEU A CA 1
ATOM 2361 C C . LEU A 1 316 ? -12.070 -3.016 -2.368 1.00 57.69 316 LEU A C 1
ATOM 2363 O O . LEU A 1 316 ? -11.693 -1.857 -2.177 1.00 57.69 316 LEU A O 1
ATOM 2367 N N . PRO A 1 317 ? -11.916 -3.897 -1.379 1.00 66.94 317 PRO A N 1
ATOM 2368 C CA . PRO A 1 317 ? -10.943 -3.632 -0.331 1.00 66.94 317 PRO A CA 1
ATOM 2369 C C . PRO A 1 317 ? -9.542 -3.923 -0.895 1.00 66.94 317 PRO A C 1
ATOM 2371 O O . PRO A 1 317 ? -9.244 -5.065 -1.248 1.00 66.94 317 PRO A O 1
ATOM 2374 N N . ALA A 1 318 ? -8.655 -2.922 -0.963 1.00 67.56 318 ALA A N 1
ATOM 2375 C CA . ALA A 1 318 ? -7.248 -3.124 -1.352 1.00 67.56 318 ALA A CA 1
ATOM 2376 C C . ALA A 1 318 ? -6.557 -4.226 -0.517 1.00 67.56 318 ALA A C 1
ATOM 2378 O O . ALA A 1 318 ? -5.657 -4.907 -1.000 1.00 67.56 318 ALA A O 1
ATOM 2379 N N . SER A 1 319 ? -7.040 -4.459 0.707 1.00 76.44 319 SER A N 1
ATOM 2380 C CA . SER A 1 319 ? -6.643 -5.571 1.571 1.00 76.44 319 SER A CA 1
ATOM 2381 C C . SER A 1 319 ? -6.900 -6.957 0.961 1.00 76.44 319 SER A C 1
ATOM 2383 O O . SER A 1 319 ? -6.078 -7.846 1.148 1.00 76.44 319 SER A O 1
ATOM 2385 N N . ILE A 1 320 ? -7.986 -7.158 0.201 1.00 78.50 320 ILE A N 1
ATOM 2386 C CA . ILE A 1 320 ? -8.245 -8.438 -0.487 1.00 78.50 320 ILE A CA 1
ATOM 2387 C C . ILE A 1 320 ? -7.200 -8.659 -1.584 1.00 78.50 320 ILE A C 1
ATOM 2389 O O . ILE A 1 320 ? -6.638 -9.745 -1.692 1.00 78.50 320 ILE A O 1
ATOM 2393 N N . GLY A 1 321 ? -6.882 -7.624 -2.366 1.00 78.62 321 GLY A N 1
ATOM 2394 C CA . GLY A 1 321 ? -5.877 -7.747 -3.422 1.00 78.62 321 GLY A CA 1
ATOM 2395 C C . GLY A 1 321 ? -4.461 -7.964 -2.903 1.00 78.62 321 GLY A C 1
ATOM 2396 O O . GLY A 1 321 ? -3.723 -8.757 -3.479 1.00 78.62 321 GLY A O 1
ATOM 2397 N N . VAL A 1 322 ? -4.116 -7.373 -1.761 1.00 80.94 322 VAL A N 1
ATOM 2398 C CA . VAL A 1 322 ? -2.868 -7.677 -1.048 1.00 80.94 322 VAL A CA 1
ATOM 2399 C C . VAL A 1 322 ? -2.754 -9.167 -0.706 1.00 80.94 322 VAL A C 1
ATOM 2401 O O . VAL A 1 322 ? -1.698 -9.765 -0.907 1.00 80.94 322 VAL A O 1
ATOM 2404 N N . VAL A 1 323 ? -3.839 -9.777 -0.223 1.00 85.75 323 VAL A N 1
ATOM 2405 C CA . VAL A 1 323 ? -3.886 -11.204 0.135 1.00 85.75 323 VAL A CA 1
ATOM 2406 C C . VAL A 1 323 ? -3.919 -12.115 -1.098 1.00 85.75 323 VAL A C 1
ATOM 2408 O O . VAL A 1 323 ? -3.452 -13.247 -1.034 1.00 85.75 323 VAL A O 1
ATOM 2411 N N . ALA A 1 324 ? -4.421 -11.627 -2.233 1.00 84.00 324 ALA A N 1
ATOM 2412 C CA . ALA A 1 324 ? -4.462 -12.368 -3.493 1.00 84.00 324 ALA A CA 1
ATOM 2413 C C . ALA A 1 324 ? -3.081 -12.555 -4.140 1.00 84.00 324 ALA A C 1
ATOM 2415 O O . ALA A 1 324 ? -2.849 -13.558 -4.814 1.00 84.00 324 ALA A O 1
ATOM 2416 N N . LEU A 1 325 ? -2.160 -11.600 -3.959 1.00 80.31 325 LEU A N 1
ATOM 2417 C CA . LEU A 1 325 ? -0.879 -11.592 -4.673 1.00 80.31 325 LEU A CA 1
ATOM 2418 C C . LEU A 1 325 ? -0.024 -12.855 -4.482 1.00 80.31 325 LEU A C 1
ATOM 2420 O O . LEU A 1 325 ? 0.525 -13.333 -5.473 1.00 80.31 325 LEU A O 1
ATOM 2424 N N . PRO A 1 326 ? 0.136 -13.435 -3.279 1.00 83.06 326 PRO A N 1
ATOM 2425 C CA . PRO A 1 326 ? 0.936 -14.650 -3.115 1.00 83.06 326 PRO A CA 1
ATOM 2426 C C . PRO A 1 326 ? 0.369 -15.873 -3.854 1.00 83.06 326 PRO A C 1
ATOM 2428 O O . PRO A 1 326 ? 1.130 -16.771 -4.194 1.00 83.06 326 PRO A O 1
ATOM 2431 N N . VAL A 1 327 ? -0.935 -15.886 -4.146 1.00 88.06 327 VAL A N 1
ATOM 2432 C CA . VAL A 1 327 ? -1.696 -17.050 -4.651 1.00 88.06 327 VAL A CA 1
ATOM 2433 C C . VAL A 1 327 ? -2.352 -16.777 -6.007 1.00 88.06 327 VAL A C 1
ATOM 2435 O O . VAL A 1 327 ? -3.381 -17.350 -6.372 1.00 88.06 327 VAL A O 1
ATOM 2438 N N . LEU A 1 328 ? -1.772 -15.828 -6.738 1.00 88.06 328 LEU A N 1
ATOM 2439 C CA . LEU A 1 328 ? -2.334 -15.281 -7.959 1.00 88.06 328 LEU A CA 1
ATOM 2440 C C . LEU A 1 328 ? -2.399 -16.348 -9.064 1.00 88.06 328 LEU A C 1
ATOM 2442 O O . LEU A 1 328 ? -1.368 -16.807 -9.552 1.00 88.06 328 LEU A O 1
ATOM 2446 N N . THR A 1 329 ? -3.610 -16.689 -9.495 1.00 90.44 329 THR A N 1
ATOM 2447 C CA . THR A 1 329 ? -3.870 -17.429 -10.738 1.00 90.44 329 THR A CA 1
ATOM 2448 C C . THR A 1 329 ? -4.212 -16.455 -11.863 1.00 90.44 329 THR A C 1
ATOM 2450 O O . THR A 1 329 ? -4.494 -15.286 -11.601 1.00 90.44 329 THR A O 1
ATOM 2453 N N . GLN A 1 330 ? -4.230 -16.916 -13.116 1.00 89.44 330 GLN A N 1
ATOM 2454 C CA . GLN A 1 330 ? -4.563 -16.054 -14.255 1.00 89.44 330 GLN A CA 1
ATOM 2455 C C . GLN A 1 330 ? -5.969 -15.440 -14.130 1.00 89.44 330 GLN A C 1
ATOM 2457 O O . GLN A 1 330 ? -6.139 -14.244 -14.364 1.00 89.44 330 GLN A O 1
ATOM 2462 N N . ASP A 1 331 ? -6.960 -16.226 -13.701 1.00 88.44 331 ASP A N 1
ATOM 2463 C CA . ASP A 1 331 ? -8.331 -15.740 -13.500 1.00 88.44 331 ASP A CA 1
ATOM 2464 C C . ASP A 1 331 ? -8.399 -14.687 -12.389 1.00 88.44 331 ASP A C 1
ATOM 2466 O O . ASP A 1 331 ? -9.045 -13.649 -12.544 1.00 88.44 331 ASP A O 1
ATOM 2470 N N . LEU A 1 332 ? -7.690 -14.918 -11.279 1.00 87.25 332 LEU A N 1
ATOM 2471 C CA . LEU A 1 332 ? -7.633 -13.967 -10.172 1.00 87.25 332 LEU A CA 1
ATOM 2472 C C . LEU A 1 332 ? -6.868 -12.694 -10.559 1.00 87.25 332 LEU A C 1
ATOM 2474 O O . LEU A 1 332 ? -7.274 -11.603 -10.172 1.00 87.25 332 LEU A O 1
ATOM 2478 N N . ALA A 1 333 ? -5.807 -12.813 -11.358 1.00 89.19 333 ALA A N 1
ATOM 2479 C CA . ALA A 1 333 ? -5.062 -11.686 -11.911 1.00 89.19 333 ALA A CA 1
ATOM 2480 C C . ALA A 1 333 ? -5.942 -10.812 -12.803 1.00 89.19 333 ALA A C 1
ATOM 2482 O O . ALA A 1 333 ? -5.965 -9.593 -12.646 1.00 89.19 333 ALA A O 1
ATOM 2483 N N . HIS A 1 334 ? -6.712 -11.437 -13.694 1.00 88.06 334 HIS A N 1
ATOM 2484 C CA . HIS A 1 334 ? -7.673 -10.736 -14.533 1.00 88.06 334 HIS A CA 1
ATOM 2485 C C . HIS A 1 334 ? -8.697 -9.978 -13.681 1.00 88.06 334 HIS A C 1
ATOM 2487 O O . HIS A 1 334 ? -8.964 -8.807 -13.937 1.00 88.06 334 HIS A O 1
ATOM 2493 N N . LEU A 1 335 ? -9.196 -10.603 -12.612 1.00 84.25 335 LEU A N 1
ATOM 2494 C CA . LEU A 1 335 ? -10.103 -9.972 -11.658 1.00 84.25 335 LEU A CA 1
ATOM 2495 C C . LEU A 1 335 ? -9.433 -8.773 -10.963 1.00 84.25 335 LEU A C 1
ATOM 2497 O O . LEU A 1 335 ? -9.969 -7.671 -11.018 1.00 84.25 335 LEU A O 1
ATOM 2501 N N . VAL A 1 336 ? -8.228 -8.924 -10.403 1.00 83.81 336 VAL A N 1
ATOM 2502 C CA . VAL A 1 336 ? -7.458 -7.824 -9.781 1.00 83.81 336 VAL A CA 1
ATOM 2503 C C . VAL A 1 336 ? -7.289 -6.640 -10.741 1.00 83.81 336 VAL A C 1
ATOM 2505 O O . VAL A 1 336 ? -7.584 -5.503 -10.369 1.00 83.81 336 VAL A O 1
ATOM 2508 N N . ILE A 1 337 ? -6.879 -6.905 -11.984 1.00 85.44 337 ILE A N 1
ATOM 2509 C CA . ILE A 1 337 ? -6.643 -5.881 -13.010 1.00 85.44 337 ILE A CA 1
ATOM 2510 C C . ILE A 1 337 ? -7.944 -5.182 -13.410 1.00 85.44 337 ILE A C 1
ATOM 2512 O O . ILE A 1 337 ? -8.003 -3.952 -13.427 1.00 85.44 337 ILE A O 1
ATOM 2516 N N . GLN A 1 338 ? -9.007 -5.942 -13.692 1.00 80.00 338 GLN A N 1
ATOM 2517 C CA . GLN A 1 338 ? -10.316 -5.368 -14.004 1.00 80.00 338 GLN A CA 1
ATOM 2518 C C . GLN A 1 338 ? -10.782 -4.450 -12.887 1.00 80.00 338 GLN A C 1
ATOM 2520 O O . GLN A 1 338 ? -11.286 -3.360 -13.142 1.00 80.00 338 GLN A O 1
ATOM 2525 N N . THR A 1 339 ? -10.581 -4.871 -11.643 1.00 73.75 339 THR A N 1
ATOM 2526 C CA . THR A 1 339 ? -11.069 -4.108 -10.509 1.00 73.75 339 THR A CA 1
ATOM 2527 C C . THR A 1 339 ? -10.252 -2.821 -10.296 1.00 73.75 339 THR A C 1
ATOM 2529 O O . THR A 1 339 ? -10.831 -1.800 -9.930 1.00 73.75 339 THR A O 1
ATOM 2532 N N . ALA A 1 340 ? -8.954 -2.804 -10.627 1.00 72.25 340 ALA A N 1
ATOM 2533 C CA . ALA A 1 340 ? -8.160 -1.571 -10.661 1.00 72.25 340 ALA A CA 1
ATOM 2534 C C . ALA A 1 340 ? -8.664 -0.559 -11.712 1.00 72.25 340 ALA A C 1
ATOM 2536 O O . ALA A 1 340 ? -8.620 0.643 -11.467 1.00 72.25 340 ALA A O 1
ATOM 2537 N N . ASN A 1 341 ? -9.222 -1.031 -12.835 1.00 66.38 341 ASN A N 1
ATOM 2538 C CA . ASN A 1 341 ? -9.762 -0.177 -13.903 1.00 66.38 341 ASN A CA 1
ATOM 2539 C C . ASN A 1 341 ? -11.036 0.598 -13.499 1.00 66.38 341 ASN A C 1
ATOM 2541 O O . ASN A 1 341 ? -11.341 1.635 -14.081 1.00 66.38 341 ASN A O 1
ATOM 2545 N N . PHE A 1 342 ? -11.805 0.099 -12.521 1.00 50.94 342 PHE A N 1
ATOM 2546 C CA . PHE A 1 342 ? -13.099 0.679 -12.122 1.00 50.94 342 PHE A CA 1
ATOM 2547 C C . PHE A 1 342 ? -13.020 1.673 -10.946 1.00 50.94 342 PHE A C 1
ATOM 2549 O O . PHE A 1 342 ? -14.037 2.260 -10.569 1.00 50.94 342 PHE A O 1
ATOM 2556 N N . GLY A 1 343 ? -11.838 1.898 -10.364 1.00 47.91 343 GLY A N 1
ATOM 2557 C CA . GLY A 1 343 ? -11.651 2.840 -9.259 1.00 47.91 343 GLY A CA 1
ATOM 2558 C C . GLY A 1 343 ? -11.490 4.285 -9.738 1.00 47.91 343 GLY A C 1
ATOM 2559 O O . GLY A 1 343 ? -10.375 4.728 -9.975 1.00 47.91 343 GLY A O 1
ATOM 2560 N N . GLN A 1 344 ? -12.579 5.058 -9.819 1.00 36.47 344 GLN A N 1
ATOM 2561 C CA . GLN A 1 344 ? -12.547 6.504 -10.138 1.00 36.47 344 GLN A CA 1
ATOM 2562 C C . GLN A 1 344 ? -11.879 7.398 -9.066 1.00 36.47 344 GLN A C 1
ATOM 2564 O O . GLN A 1 344 ? -11.840 8.618 -9.203 1.00 36.47 344 GLN A O 1
ATOM 2569 N N . SER A 1 345 ? -11.302 6.812 -8.022 1.00 38.09 345 SER A N 1
ATOM 2570 C CA . SER A 1 345 ? -10.322 7.461 -7.154 1.00 38.09 345 SER A CA 1
ATOM 2571 C C . SER A 1 345 ? -9.063 6.606 -7.200 1.00 38.09 345 SER A C 1
ATOM 2573 O O . SER A 1 345 ? -9.141 5.434 -6.829 1.00 38.09 345 SER A O 1
ATOM 2575 N N . ALA A 1 346 ? -7.947 7.171 -7.666 1.00 42.72 346 ALA A N 1
ATOM 2576 C CA . ALA A 1 346 ? -6.645 6.516 -7.769 1.00 42.72 346 ALA A CA 1
ATOM 2577 C C . ALA A 1 346 ? -6.222 5.916 -6.418 1.00 42.72 346 ALA A C 1
ATOM 2579 O O . ALA A 1 346 ? -5.569 6.556 -5.596 1.00 42.72 346 ALA A O 1
ATOM 2580 N N . ASN A 1 347 ? -6.639 4.680 -6.151 1.00 62.78 347 ASN A N 1
ATOM 2581 C CA . ASN A 1 347 ? -6.130 3.923 -5.030 1.00 62.78 347 ASN A CA 1
ATOM 2582 C C . ASN A 1 347 ? -4.799 3.355 -5.499 1.00 62.78 347 ASN A C 1
ATOM 2584 O O . ASN A 1 347 ? -4.775 2.337 -6.185 1.00 62.78 347 ASN A O 1
ATOM 2588 N N . ILE A 1 348 ? -3.712 4.035 -5.137 1.00 61.81 348 ILE A N 1
ATOM 2589 C CA . ILE A 1 348 ? -2.330 3.678 -5.488 1.00 61.81 348 ILE A CA 1
ATOM 2590 C C . ILE A 1 348 ? -2.052 2.186 -5.229 1.00 61.81 348 ILE A C 1
ATOM 2592 O O . ILE A 1 348 ? -1.358 1.533 -6.007 1.00 61.81 348 ILE A O 1
ATOM 2596 N N . ARG A 1 349 ? -2.696 1.588 -4.210 1.00 74.38 349 ARG A N 1
ATOM 2597 C CA . ARG A 1 349 ? -2.590 0.145 -3.962 1.00 74.38 349 ARG A CA 1
ATOM 2598 C C . ARG A 1 349 ? -3.179 -0.688 -5.094 1.00 74.38 349 ARG A C 1
ATOM 2600 O O . ARG A 1 349 ? -2.569 -1.670 -5.484 1.00 74.38 349 ARG A O 1
ATOM 2607 N N . ALA A 1 350 ? -4.350 -0.339 -5.622 1.00 75.62 350 ALA A N 1
ATOM 2608 C CA . ALA A 1 350 ? -4.995 -1.103 -6.690 1.00 75.62 350 ALA A CA 1
A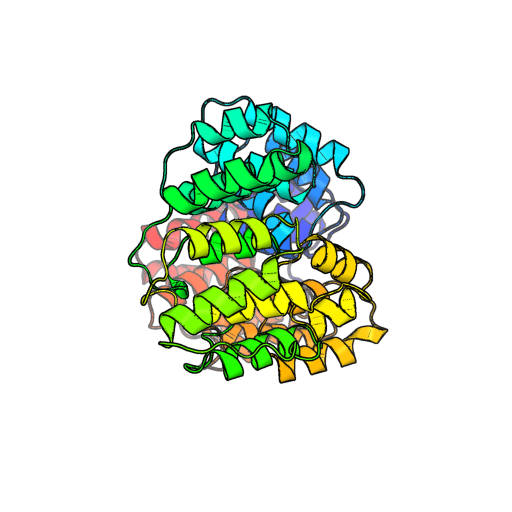TOM 2609 C C . ALA A 1 350 ? -4.148 -1.119 -7.972 1.00 75.62 350 ALA A C 1
ATOM 2611 O O . ALA A 1 350 ? -4.015 -2.169 -8.597 1.00 75.62 350 ALA A O 1
ATOM 2612 N N . GLU A 1 351 ? -3.522 0.008 -8.313 1.00 80.06 351 GLU A N 1
ATOM 2613 C CA . GLU A 1 351 ? -2.590 0.099 -9.439 1.00 80.06 351 GLU A CA 1
ATOM 2614 C C . GLU A 1 351 ? -1.343 -0.763 -9.207 1.00 80.06 351 GLU A C 1
ATOM 2616 O O . GLU A 1 351 ? -1.022 -1.612 -10.036 1.00 80.06 351 GLU A O 1
ATOM 2621 N N . ALA A 1 352 ? -0.694 -0.639 -8.043 1.00 82.44 352 ALA A N 1
ATOM 2622 C CA . ALA A 1 352 ? 0.469 -1.452 -7.687 1.00 82.44 352 ALA A CA 1
ATOM 2623 C C . ALA A 1 352 ? 0.158 -2.965 -7.696 1.00 82.44 352 ALA A C 1
ATOM 2625 O O . ALA A 1 352 ? 0.969 -3.779 -8.143 1.00 82.44 352 ALA A O 1
ATOM 2626 N N . LEU A 1 353 ? -1.035 -3.363 -7.243 1.00 84.12 353 LEU A N 1
ATOM 2627 C CA . LEU A 1 353 ? -1.514 -4.746 -7.304 1.00 84.12 353 LEU A CA 1
ATOM 2628 C C . LEU A 1 353 ? -1.747 -5.208 -8.754 1.00 84.12 353 LEU A C 1
ATOM 2630 O O . LEU A 1 353 ? -1.365 -6.325 -9.102 1.00 84.12 353 LEU A O 1
ATOM 2634 N N . ALA A 1 354 ? -2.330 -4.358 -9.606 1.00 87.44 354 ALA A N 1
ATOM 2635 C CA . ALA A 1 354 ? -2.552 -4.653 -11.021 1.00 87.44 354 ALA A CA 1
ATOM 2636 C C . ALA A 1 354 ? -1.236 -4.777 -11.803 1.00 87.44 354 ALA A C 1
ATOM 2638 O O . ALA A 1 354 ? -1.099 -5.701 -12.601 1.00 87.44 354 ALA A O 1
ATOM 2639 N N . ILE A 1 355 ? -0.251 -3.917 -11.523 1.00 88.06 355 ILE A N 1
ATOM 2640 C CA . ILE A 1 355 ? 1.109 -4.003 -12.078 1.00 88.06 355 ILE A CA 1
ATOM 2641 C C . ILE A 1 355 ? 1.723 -5.369 -11.766 1.00 88.06 355 ILE A C 1
ATOM 2643 O O . ILE A 1 355 ? 2.195 -6.068 -12.663 1.00 88.06 355 ILE A O 1
ATOM 2647 N N . ASN A 1 356 ? 1.649 -5.795 -10.504 1.00 86.44 356 ASN A N 1
ATOM 2648 C CA . ASN A 1 356 ? 2.155 -7.099 -10.085 1.00 86.44 356 ASN A CA 1
ATOM 2649 C C . ASN A 1 356 ? 1.409 -8.267 -10.737 1.00 86.44 356 ASN A C 1
ATOM 2651 O O . ASN A 1 356 ? 2.023 -9.272 -11.099 1.00 86.44 356 ASN A O 1
ATOM 2655 N N . ALA A 1 357 ? 0.094 -8.138 -10.910 1.00 89.62 357 ALA A N 1
ATOM 2656 C CA . ALA A 1 357 ? -0.703 -9.146 -11.589 1.00 89.62 357 ALA A CA 1
ATOM 2657 C C . ALA A 1 357 ? -0.340 -9.270 -13.075 1.00 89.62 357 ALA A C 1
ATOM 2659 O O . ALA A 1 357 ? -0.139 -10.381 -13.567 1.00 89.62 357 ALA A O 1
ATOM 2660 N N . ALA A 1 358 ? -0.184 -8.141 -13.765 1.00 92.06 358 ALA A N 1
ATOM 2661 C CA . ALA A 1 358 ? 0.207 -8.092 -15.168 1.00 92.06 358 ALA A CA 1
ATOM 2662 C C . ALA A 1 358 ? 1.625 -8.630 -15.394 1.00 92.06 358 ALA A C 1
ATOM 2664 O O . ALA A 1 358 ? 1.850 -9.365 -16.349 1.00 92.06 358 ALA A O 1
ATOM 2665 N N . ALA A 1 359 ? 2.564 -8.341 -14.490 1.00 89.56 359 ALA A N 1
ATOM 2666 C CA . ALA A 1 359 ? 3.920 -8.876 -14.573 1.00 89.56 359 ALA A CA 1
ATOM 2667 C C . ALA A 1 359 ? 3.957 -10.413 -14.504 1.00 89.56 359 ALA A C 1
ATOM 2669 O O . ALA A 1 359 ? 4.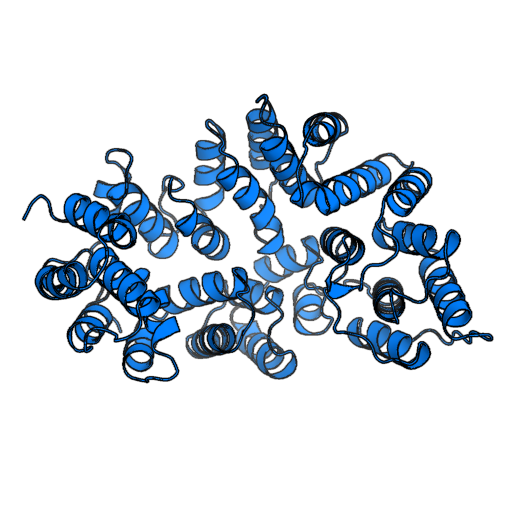732 -11.054 -15.211 1.00 89.56 359 ALA A O 1
ATOM 2670 N N . ARG A 1 360 ? 3.095 -11.032 -13.687 1.00 89.00 360 ARG A N 1
ATOM 2671 C CA . ARG A 1 360 ? 2.995 -12.500 -13.599 1.00 89.00 360 ARG A CA 1
ATOM 2672 C C . ARG A 1 360 ? 2.214 -13.121 -14.755 1.00 89.00 360 ARG A C 1
ATOM 2674 O O . ARG A 1 360 ? 2.495 -14.256 -15.133 1.00 89.00 360 ARG A O 1
ATOM 2681 N N . PHE A 1 361 ? 1.248 -12.388 -15.305 1.00 93.12 361 PHE A N 1
ATOM 2682 C CA . PHE A 1 361 ? 0.374 -12.831 -16.392 1.00 93.12 361 PHE A CA 1
ATOM 2683 C C . PHE A 1 361 ? 0.415 -11.842 -17.569 1.00 93.12 361 PHE A C 1
ATOM 2685 O O . PHE A 1 361 ? -0.581 -11.173 -17.857 1.00 93.12 361 PHE A O 1
ATOM 2692 N N . PRO A 1 362 ? 1.560 -11.756 -18.272 1.00 93.88 362 PRO A N 1
ATOM 2693 C CA . PRO A 1 362 ? 1.802 -10.756 -19.316 1.00 93.88 362 PRO A CA 1
ATOM 2694 C C . PRO A 1 362 ? 0.827 -10.845 -20.497 1.00 93.88 362 PRO A C 1
ATOM 2696 O O . PRO A 1 362 ? 0.483 -9.824 -21.092 1.00 93.88 362 PRO A O 1
ATOM 2699 N N . ASP A 1 363 ? 0.313 -12.048 -20.779 1.00 94.00 363 ASP A N 1
ATOM 2700 C CA . ASP A 1 363 ? -0.663 -12.322 -21.843 1.00 94.00 363 ASP A CA 1
ATOM 2701 C C . ASP A 1 363 ? -1.979 -11.517 -21.671 1.00 94.00 363 ASP A C 1
ATOM 2703 O O . ASP A 1 363 ? -2.763 -11.400 -22.614 1.00 94.00 363 ASP A O 1
ATOM 2707 N N . LEU A 1 364 ? -2.229 -10.930 -20.490 1.00 93.56 364 LEU A N 1
ATOM 2708 C CA . LEU A 1 364 ? -3.402 -10.092 -20.213 1.00 93.56 364 LEU A CA 1
ATOM 2709 C C . LEU A 1 364 ? -3.287 -8.660 -20.767 1.00 93.56 364 LEU A C 1
ATOM 2711 O O . LEU A 1 364 ? -4.312 -8.014 -20.977 1.00 93.56 364 LEU A O 1
ATOM 2715 N N . VAL A 1 365 ? -2.078 -8.148 -21.019 1.00 95.25 365 VAL A N 1
ATOM 2716 C CA . VAL A 1 365 ? -1.863 -6.737 -21.397 1.00 95.25 365 VAL A CA 1
ATOM 2717 C C . VAL A 1 365 ? -2.213 -6.430 -22.864 1.00 95.25 365 VAL A C 1
ATOM 2719 O O . VAL A 1 365 ? -2.910 -5.437 -23.099 1.00 95.25 365 VAL A O 1
ATOM 2722 N N . PRO A 1 366 ? -1.817 -7.237 -23.875 1.00 96.50 366 PRO A N 1
ATOM 2723 C CA . PRO A 1 366 ? -2.120 -6.928 -25.277 1.00 96.50 366 PRO A CA 1
ATOM 2724 C C . PRO A 1 366 ? -3.621 -6.746 -25.591 1.00 96.50 366 PRO A C 1
ATOM 2726 O O . PRO A 1 366 ? -3.962 -5.764 -26.259 1.00 96.50 366 PRO A O 1
ATOM 2729 N N . PRO A 1 367 ? -4.549 -7.593 -25.089 1.00 94.81 367 PRO A N 1
ATOM 2730 C CA . PRO A 1 367 ? -5.985 -7.370 -25.274 1.00 94.81 367 PRO A CA 1
ATOM 2731 C C . PRO A 1 367 ? -6.470 -6.036 -24.690 1.00 94.81 367 PRO A C 1
ATOM 2733 O O . PRO A 1 367 ? -7.323 -5.379 -25.285 1.00 94.81 367 PRO A O 1
ATOM 2736 N N . MET A 1 368 ? -5.901 -5.606 -23.558 1.00 93.56 368 MET A N 1
ATOM 2737 C CA . MET A 1 368 ? -6.281 -4.348 -22.911 1.00 93.56 368 MET A CA 1
ATOM 2738 C C . MET A 1 368 ? -5.832 -3.119 -23.695 1.00 93.56 368 MET A C 1
ATOM 2740 O O . MET A 1 368 ? -6.543 -2.118 -23.716 1.00 93.56 368 MET A O 1
ATOM 2744 N N . LEU A 1 369 ? -4.662 -3.187 -24.336 1.00 95.00 369 LEU A N 1
ATOM 2745 C CA . LEU A 1 369 ? -4.167 -2.136 -25.227 1.00 95.00 369 LEU A CA 1
ATOM 2746 C C . LEU A 1 369 ? -5.062 -1.983 -26.469 1.00 95.00 369 LEU A C 1
ATOM 2748 O O . LEU A 1 369 ? -5.307 -0.863 -26.937 1.00 95.00 369 LEU A O 1
ATOM 2752 N N . ALA A 1 370 ? -5.577 -3.104 -26.985 1.00 94.31 370 ALA A N 1
ATOM 2753 C CA . ALA A 1 370 ? -6.463 -3.124 -28.142 1.00 94.31 370 ALA A CA 1
ATOM 2754 C C . ALA A 1 370 ? -7.837 -2.487 -27.847 1.00 94.31 370 ALA A C 1
ATOM 2756 O O . ALA A 1 370 ? -8.328 -1.694 -28.659 1.00 94.31 370 ALA A O 1
ATOM 2757 N N . ASP A 1 371 ? -8.437 -2.768 -26.686 1.00 91.94 371 ASP A N 1
ATOM 2758 C CA . ASP A 1 371 ? -9.735 -2.209 -26.284 1.00 91.94 371 ASP A CA 1
ATOM 2759 C C . ASP A 1 371 ? -9.613 -0.752 -25.798 1.00 91.94 371 ASP A C 1
ATOM 2761 O O . ASP A 1 371 ? -8.860 -0.421 -24.884 1.00 91.94 371 ASP A O 1
ATOM 2765 N N . GLN A 1 372 ? -10.402 0.142 -26.403 1.00 88.81 372 GLN A N 1
ATOM 2766 C CA . GLN A 1 372 ? -10.440 1.565 -26.056 1.00 88.81 372 GLN A CA 1
ATOM 2767 C C . GLN A 1 372 ? -10.809 1.817 -24.587 1.00 88.81 372 GLN A C 1
ATOM 2769 O O . GLN A 1 372 ? -10.299 2.770 -24.006 1.00 88.81 372 GLN A O 1
ATOM 2774 N N . ASN A 1 373 ? -11.654 0.977 -23.981 1.00 87.19 373 ASN A N 1
ATOM 2775 C CA . ASN A 1 373 ? -12.143 1.181 -22.612 1.00 87.19 373 ASN A CA 1
ATOM 2776 C C . ASN A 1 373 ? -11.116 0.804 -21.536 1.00 87.19 373 ASN A C 1
ATOM 2778 O O . ASN A 1 373 ? -11.242 1.215 -20.384 1.00 87.19 373 ASN A O 1
ATOM 2782 N N . THR A 1 374 ? -10.116 0.003 -21.894 1.00 89.31 374 THR A N 1
ATOM 2783 C CA . THR A 1 374 ? -9.071 -0.478 -20.978 1.00 89.31 374 THR A CA 1
ATOM 2784 C C . THR A 1 374 ? -7.687 0.033 -21.353 1.00 89.31 374 THR A C 1
ATOM 2786 O O . THR A 1 374 ? -6.727 -0.239 -20.635 1.00 89.31 374 THR A O 1
ATOM 2789 N N . ARG A 1 375 ? -7.564 0.774 -22.463 1.00 90.50 375 ARG A N 1
ATOM 2790 C CA . ARG A 1 375 ? -6.273 1.184 -23.019 1.00 90.50 375 ARG A CA 1
ATOM 2791 C C . ARG A 1 375 ? -5.435 1.996 -22.045 1.00 90.50 375 ARG A C 1
ATOM 2793 O O . ARG A 1 375 ? -4.247 1.723 -21.951 1.00 90.50 375 ARG A O 1
ATOM 2800 N N . GLY A 1 376 ? -6.029 2.943 -21.318 1.00 88.94 376 GLY A N 1
ATOM 2801 C CA . GLY A 1 376 ? -5.302 3.760 -20.337 1.00 88.94 376 GLY A CA 1
ATOM 2802 C C . GLY A 1 376 ? -4.579 2.893 -19.300 1.00 88.94 376 GLY A C 1
ATOM 2803 O O . GLY A 1 376 ? -3.364 2.990 -19.147 1.00 88.94 376 GLY A O 1
ATOM 2804 N N . LEU A 1 377 ? -5.297 1.948 -18.681 1.00 87.75 377 LEU A N 1
ATOM 2805 C CA . LEU A 1 377 ? -4.695 0.970 -17.771 1.00 87.75 377 LEU A CA 1
ATOM 2806 C C . LEU A 1 377 ? -3.712 0.040 -18.497 1.00 87.75 377 LEU A C 1
ATOM 2808 O O . LEU A 1 377 ? -2.641 -0.244 -17.974 1.00 87.75 377 LEU A O 1
ATOM 2812 N N . GLY A 1 378 ? -4.028 -0.399 -19.718 1.00 93.50 378 GLY A N 1
ATOM 2813 C CA . GLY A 1 378 ? -3.117 -1.193 -20.543 1.00 93.50 378 GLY A CA 1
ATOM 2814 C C . GLY A 1 378 ? -1.763 -0.507 -20.765 1.00 93.50 378 GLY A C 1
ATOM 2815 O O . GLY A 1 378 ? -0.734 -1.169 -20.684 1.00 93.50 378 GLY A O 1
ATOM 2816 N N . LEU A 1 379 ? -1.745 0.814 -20.981 1.00 93.50 379 LEU A N 1
ATOM 2817 C CA . LEU A 1 379 ? -0.520 1.608 -21.136 1.00 93.50 379 LEU A CA 1
ATOM 2818 C C . LEU A 1 379 ? 0.274 1.712 -19.825 1.00 93.50 379 LEU A C 1
ATOM 2820 O O . LEU A 1 379 ? 1.504 1.667 -19.855 1.00 93.50 379 LEU A O 1
ATOM 2824 N N . VAL A 1 380 ? -0.408 1.823 -18.679 1.00 90.88 380 VAL A N 1
ATOM 2825 C CA . VAL A 1 380 ? 0.231 1.760 -17.351 1.00 90.88 380 VAL A CA 1
ATOM 2826 C C . VAL A 1 380 ? 0.891 0.399 -17.146 1.00 90.88 380 VAL A C 1
ATOM 2828 O O . VAL A 1 380 ? 2.073 0.324 -16.827 1.00 90.88 380 VAL A O 1
ATOM 2831 N N . LEU A 1 381 ? 0.163 -0.689 -17.398 1.00 93.00 381 LEU A N 1
ATOM 2832 C CA . LEU A 1 381 ? 0.674 -2.047 -17.209 1.00 93.00 381 LEU A CA 1
ATOM 2833 C C . LEU A 1 381 ? 1.801 -2.397 -18.190 1.00 93.00 381 LEU A C 1
ATOM 2835 O O . LEU A 1 381 ? 2.754 -3.073 -17.809 1.00 93.00 381 LEU A O 1
ATOM 2839 N N . ALA A 1 382 ? 1.738 -1.906 -19.429 1.00 94.81 382 ALA A N 1
ATOM 2840 C CA . ALA A 1 382 ? 2.761 -2.147 -20.444 1.00 94.81 382 ALA A CA 1
ATOM 2841 C C . ALA A 1 382 ? 4.149 -1.609 -20.050 1.00 94.81 382 ALA A C 1
ATOM 2843 O O . ALA A 1 382 ? 5.156 -2.191 -20.447 1.00 94.81 382 ALA A O 1
ATOM 2844 N N . GLU A 1 383 ? 4.224 -0.564 -19.215 1.00 91.81 383 GLU A N 1
ATOM 2845 C CA . GLU A 1 383 ? 5.487 -0.058 -18.650 1.00 91.81 383 GLU A CA 1
ATOM 2846 C C . GLU A 1 383 ? 6.250 -1.126 -17.849 1.00 91.81 383 GLU A C 1
ATOM 2848 O O . GLU A 1 383 ? 7.475 -1.066 -17.722 1.00 91.81 383 GLU A O 1
ATOM 2853 N N . TRP A 1 384 ? 5.539 -2.125 -17.329 1.00 91.81 384 TRP A N 1
ATOM 2854 C CA . TRP A 1 384 ? 6.078 -3.134 -16.427 1.00 91.81 384 TRP A CA 1
ATOM 2855 C C . TRP A 1 384 ? 6.248 -4.503 -17.069 1.00 91.81 384 TRP A C 1
ATOM 2857 O O . TRP A 1 384 ? 6.846 -5.369 -16.436 1.00 91.81 384 TRP A O 1
ATOM 2867 N N . VAL A 1 385 ? 5.771 -4.707 -18.301 1.00 94.12 385 VAL A N 1
ATOM 2868 C CA . VAL A 1 385 ? 5.694 -6.020 -18.960 1.00 94.12 385 VAL A CA 1
ATOM 2869 C C . VAL A 1 385 ? 6.570 -6.060 -20.224 1.00 94.12 385 VAL A C 1
ATOM 2871 O O . VAL A 1 385 ? 6.079 -5.818 -21.328 1.00 94.12 385 VAL A O 1
ATOM 2874 N N . PRO A 1 386 ? 7.877 -6.375 -20.097 1.00 92.62 386 PRO A N 1
ATOM 2875 C CA . PRO A 1 386 ? 8.832 -6.338 -21.204 1.00 92.62 386 PRO A CA 1
ATOM 2876 C C . PRO A 1 386 ? 8.776 -7.620 -22.047 1.00 92.62 386 PRO A C 1
ATOM 2878 O O . PRO A 1 386 ? 9.689 -8.448 -22.009 1.00 92.62 386 PRO A O 1
ATOM 2881 N N . THR A 1 387 ? 7.688 -7.790 -22.797 1.00 95.69 387 THR A N 1
ATOM 2882 C CA . THR A 1 387 ? 7.459 -8.962 -23.660 1.00 95.69 387 THR A CA 1
ATOM 2883 C C . THR A 1 387 ? 7.289 -8.566 -25.122 1.00 95.69 387 THR A C 1
ATOM 2885 O O . THR A 1 387 ? 6.843 -7.453 -25.415 1.00 95.69 387 THR A O 1
ATOM 2888 N N . GLU A 1 388 ? 7.636 -9.471 -26.039 1.00 95.94 388 GLU A N 1
ATOM 2889 C CA . GLU A 1 388 ? 7.484 -9.265 -27.484 1.00 95.94 388 GLU A CA 1
ATOM 2890 C C . GLU A 1 388 ? 6.032 -8.940 -27.847 1.00 95.94 388 GLU A C 1
ATOM 2892 O O . GLU A 1 388 ? 5.771 -8.035 -28.635 1.00 95.94 388 GLU A O 1
ATOM 2897 N N . GLU A 1 389 ? 5.070 -9.621 -27.229 1.00 96.75 389 GLU A N 1
ATOM 2898 C CA . GLU A 1 389 ? 3.646 -9.445 -27.494 1.00 96.75 389 GLU A CA 1
ATOM 2899 C C . GLU A 1 389 ? 3.149 -8.052 -27.084 1.00 96.75 389 GLU A C 1
ATOM 2901 O O . GLU A 1 389 ? 2.362 -7.435 -27.807 1.00 96.75 389 GLU A O 1
ATOM 2906 N N . VAL A 1 390 ? 3.631 -7.526 -25.952 1.00 96.88 390 VAL A N 1
ATOM 2907 C CA . VAL A 1 390 ? 3.310 -6.162 -25.505 1.00 96.88 390 VAL A CA 1
ATOM 2908 C C . VAL A 1 390 ? 3.987 -5.123 -26.390 1.00 96.88 390 VAL A C 1
ATOM 2910 O O . VAL A 1 390 ? 3.334 -4.156 -26.779 1.00 96.88 390 VAL A O 1
ATOM 2913 N N . LEU A 1 391 ? 5.252 -5.327 -26.769 1.00 97.06 391 LEU A N 1
ATOM 2914 C CA . LEU A 1 391 ? 5.940 -4.448 -27.716 1.00 97.06 391 LEU A CA 1
ATOM 2915 C C . LEU A 1 391 ? 5.197 -4.394 -29.056 1.00 97.06 391 LEU A C 1
ATOM 2917 O O . LEU A 1 391 ? 4.902 -3.307 -29.547 1.00 97.06 391 LEU A O 1
ATOM 2921 N N . LEU A 1 392 ? 4.834 -5.546 -29.623 1.00 96.75 392 LEU A N 1
ATOM 2922 C CA . LEU A 1 392 ? 4.057 -5.614 -30.859 1.00 96.75 392 LEU A CA 1
ATOM 2923 C C . LEU A 1 392 ? 2.726 -4.873 -30.712 1.00 96.75 392 LEU A C 1
ATOM 2925 O O . LEU A 1 392 ? 2.398 -4.046 -31.562 1.00 96.75 392 LEU A O 1
ATOM 2929 N N . ALA A 1 393 ? 1.992 -5.109 -29.621 1.00 97.00 393 ALA A N 1
ATOM 2930 C CA . ALA A 1 393 ? 0.739 -4.414 -29.356 1.00 97.00 393 ALA A CA 1
ATOM 2931 C C . ALA A 1 393 ? 0.937 -2.893 -29.313 1.00 97.00 393 ALA A C 1
ATOM 2933 O O . ALA A 1 393 ? 0.248 -2.188 -30.049 1.00 97.00 393 ALA A O 1
ATOM 2934 N N . LEU A 1 394 ? 1.914 -2.396 -28.543 1.00 97.12 394 LEU A N 1
ATOM 2935 C CA . LEU A 1 394 ? 2.258 -0.972 -28.470 1.00 97.12 394 LEU A CA 1
ATOM 2936 C C . LEU A 1 394 ? 2.560 -0.400 -29.858 1.00 97.12 394 LEU A C 1
ATOM 2938 O O . LEU A 1 394 ? 1.963 0.598 -30.242 1.00 97.12 394 LEU A O 1
ATOM 2942 N N . MET A 1 395 ? 3.405 -1.069 -30.644 1.00 96.50 395 MET A N 1
ATOM 2943 C CA . MET A 1 395 ? 3.807 -0.612 -31.979 1.00 96.50 395 MET A CA 1
ATOM 2944 C C . MET A 1 395 ? 2.653 -0.538 -32.987 1.00 96.50 395 MET A C 1
ATOM 2946 O O . MET A 1 395 ? 2.741 0.209 -33.962 1.00 96.50 395 MET A O 1
ATOM 2950 N N . THR A 1 396 ? 1.570 -1.291 -32.771 1.00 94.88 396 THR A N 1
ATOM 2951 C CA . THR A 1 396 ? 0.364 -1.215 -33.614 1.00 94.88 396 THR A CA 1
ATOM 2952 C C . THR A 1 396 ? -0.612 -0.112 -33.213 1.00 94.88 396 THR A C 1
ATOM 2954 O O . THR A 1 396 ? -1.542 0.180 -33.971 1.00 94.88 396 THR A O 1
ATOM 2957 N N . LEU A 1 397 ? -0.431 0.513 -32.045 1.00 94.69 397 LEU A N 1
ATOM 2958 C CA . LEU A 1 397 ? -1.339 1.554 -31.583 1.00 94.69 397 LEU A CA 1
ATOM 2959 C C . LEU A 1 397 ? -1.120 2.863 -32.349 1.00 94.69 397 LEU A C 1
ATOM 2961 O O . LEU A 1 397 ? 0.019 3.293 -32.556 1.00 94.69 397 LEU A O 1
ATOM 2965 N N . PRO A 1 398 ? -2.204 3.569 -32.720 1.00 94.00 398 PRO A N 1
ATOM 2966 C CA . PRO A 1 398 ? -2.076 4.961 -33.109 1.00 94.00 398 PRO A CA 1
ATOM 2967 C C . PRO A 1 398 ? -1.596 5.782 -31.907 1.00 94.00 398 PRO A C 1
ATOM 2969 O O . PRO A 1 398 ? -1.947 5.492 -30.761 1.00 94.00 398 PRO A O 1
ATOM 2972 N N . ILE A 1 399 ? -0.839 6.848 -32.175 1.00 93.81 399 ILE A N 1
ATOM 2973 C CA . ILE A 1 399 ? -0.423 7.791 -31.132 1.00 93.81 399 ILE A CA 1
ATOM 2974 C C . ILE A 1 399 ? -1.681 8.354 -30.448 1.00 93.81 399 ILE A C 1
ATOM 2976 O O . ILE A 1 399 ? -2.555 8.877 -31.150 1.00 93.81 399 ILE A O 1
ATOM 2980 N N . PRO A 1 400 ? -1.798 8.260 -29.108 1.00 92.88 400 PRO A N 1
ATOM 2981 C CA . PRO A 1 400 ? -2.987 8.728 -28.411 1.00 92.88 400 PRO A CA 1
ATOM 2982 C C . PRO A 1 400 ? -3.277 10.223 -28.650 1.00 92.88 400 PRO A C 1
ATOM 2984 O O . PRO A 1 400 ? -2.357 11.048 -28.681 1.00 92.88 400 PRO A O 1
ATOM 2987 N N . PRO A 1 401 ? -4.554 10.614 -28.805 1.00 90.06 401 PRO A N 1
ATOM 2988 C CA . PRO A 1 401 ? -4.928 12.017 -28.971 1.00 90.06 401 PRO A CA 1
ATOM 2989 C C . PRO A 1 401 ? -4.895 12.798 -27.648 1.00 90.06 401 PRO A C 1
ATOM 2991 O O . PRO A 1 401 ? -4.706 14.016 -27.672 1.00 90.06 401 PRO A O 1
ATOM 2994 N N . ASP A 1 402 ? -5.036 12.121 -26.505 1.00 91.25 402 ASP A N 1
ATOM 2995 C CA . ASP A 1 402 ? -4.951 12.732 -25.179 1.00 91.25 402 ASP A CA 1
ATOM 2996 C C . ASP A 1 402 ? -3.495 12.892 -24.706 1.00 91.25 402 ASP A C 1
ATOM 2998 O O . ASP A 1 402 ? -2.628 12.071 -25.008 1.00 91.25 402 ASP A O 1
ATOM 3002 N N . SER A 1 403 ? -3.210 13.983 -23.991 1.00 90.00 403 SER A N 1
ATOM 3003 C CA . SER A 1 403 ? -1.848 14.303 -23.558 1.00 90.00 403 SER A CA 1
ATOM 3004 C C . SER A 1 403 ? -1.327 13.392 -22.450 1.00 90.00 403 SER A C 1
ATOM 3006 O O . SER A 1 403 ? -0.122 13.144 -22.437 1.00 90.00 403 SER A O 1
ATOM 3008 N N . GLU A 1 404 ? -2.172 12.945 -21.522 1.00 89.38 404 GLU A N 1
ATOM 3009 C CA . GLU A 1 404 ? -1.758 12.045 -20.442 1.00 89.38 404 GLU A CA 1
ATOM 3010 C C . GLU A 1 404 ? -1.493 10.649 -21.008 1.00 89.38 404 GLU A C 1
ATOM 3012 O O . GLU A 1 404 ? -0.420 10.085 -20.786 1.00 89.38 404 GLU A O 1
ATOM 3017 N N . ASP A 1 405 ? -2.392 10.158 -21.866 1.00 90.25 405 ASP A N 1
ATOM 3018 C CA . ASP A 1 405 ? -2.209 8.877 -22.555 1.00 90.25 405 ASP A CA 1
ATOM 3019 C C . ASP A 1 405 ? -0.952 8.874 -23.439 1.00 90.25 405 ASP A C 1
ATOM 3021 O O . ASP A 1 405 ? -0.252 7.865 -23.511 1.00 90.25 405 ASP A O 1
ATOM 3025 N N . ARG A 1 406 ? -0.605 9.996 -24.094 1.00 93.88 406 ARG A N 1
ATOM 3026 C CA . ARG A 1 406 ? 0.665 10.108 -24.840 1.00 93.88 406 ARG A CA 1
ATOM 3027 C C . ARG A 1 406 ? 1.881 9.967 -23.941 1.00 93.88 406 ARG A C 1
ATOM 3029 O O . ARG A 1 406 ? 2.844 9.314 -24.340 1.00 93.88 406 ARG A O 1
ATOM 3036 N N . VAL A 1 407 ? 1.865 10.601 -22.767 1.00 92.62 407 VAL A N 1
ATOM 3037 C CA . VAL A 1 407 ? 2.963 10.490 -21.798 1.00 92.62 407 VAL A CA 1
ATOM 3038 C C . VAL A 1 407 ? 3.093 9.043 -21.344 1.00 92.62 407 VAL A C 1
ATOM 3040 O O . VAL A 1 407 ? 4.195 8.503 -21.405 1.00 92.62 407 VAL A O 1
ATOM 3043 N N . GLN A 1 408 ? 1.989 8.389 -20.981 1.00 92.81 408 GLN A N 1
ATOM 3044 C CA . GLN A 1 408 ? 2.029 6.993 -20.554 1.00 92.81 408 GLN A CA 1
ATOM 3045 C C . GLN A 1 408 ? 2.452 6.046 -21.688 1.00 92.81 408 GLN A C 1
ATOM 3047 O O . GLN A 1 408 ? 3.240 5.130 -21.467 1.00 92.81 408 GLN A O 1
ATOM 3052 N N . TYR A 1 409 ? 2.022 6.301 -22.925 1.00 95.88 409 TYR A N 1
ATOM 3053 C CA . TYR A 1 409 ? 2.465 5.544 -24.096 1.00 95.88 409 TYR A CA 1
ATOM 3054 C C . TYR A 1 409 ? 3.970 5.690 -24.357 1.00 95.88 409 TYR A C 1
ATOM 3056 O O . TYR A 1 409 ? 4.657 4.693 -24.575 1.00 95.88 409 TYR A O 1
ATOM 3064 N N . ALA A 1 410 ? 4.514 6.906 -24.260 1.00 95.75 410 ALA A N 1
ATOM 3065 C CA . ALA A 1 410 ? 5.955 7.130 -24.362 1.00 95.75 410 ALA A CA 1
ATOM 3066 C C . ALA A 1 410 ? 6.732 6.461 -23.218 1.00 95.75 410 ALA A C 1
ATOM 3068 O O . ALA A 1 410 ? 7.812 5.916 -23.455 1.00 95.75 410 ALA A O 1
ATOM 3069 N N . ARG A 1 411 ? 6.191 6.475 -21.990 1.00 93.62 411 ARG A N 1
ATOM 3070 C CA . ARG A 1 411 ? 6.775 5.752 -20.852 1.00 93.62 411 ARG A CA 1
ATOM 3071 C C . ARG A 1 411 ? 6.828 4.255 -21.127 1.00 93.62 411 ARG A C 1
ATOM 3073 O O . ARG A 1 411 ? 7.902 3.679 -20.995 1.00 93.62 411 ARG A O 1
ATOM 3080 N N . ALA A 1 412 ? 5.724 3.660 -21.580 1.00 95.00 412 ALA A N 1
ATOM 3081 C CA . ALA A 1 412 ? 5.661 2.244 -21.924 1.00 95.00 412 ALA A CA 1
ATOM 3082 C C . ALA A 1 412 ? 6.695 1.872 -22.999 1.00 95.00 412 ALA A C 1
ATOM 3084 O O . ALA A 1 412 ? 7.495 0.967 -22.783 1.00 95.00 412 ALA A O 1
ATOM 3085 N N . LEU A 1 413 ? 6.760 2.623 -24.106 1.00 96.25 413 LEU A N 1
ATOM 3086 C CA . LEU A 1 413 ? 7.744 2.396 -25.174 1.00 96.25 413 LEU A CA 1
ATOM 3087 C C . LEU A 1 413 ? 9.196 2.483 -24.676 1.00 96.25 413 LEU A C 1
ATOM 3089 O O . LEU A 1 413 ? 10.007 1.623 -25.006 1.00 96.25 413 LEU A O 1
ATOM 3093 N N . ALA A 1 414 ? 9.529 3.487 -23.859 1.00 94.81 414 ALA A N 1
ATOM 3094 C CA . ALA A 1 414 ? 10.876 3.621 -23.300 1.00 94.81 414 ALA A CA 1
ATOM 3095 C C . ALA A 1 414 ? 11.203 2.504 -22.292 1.00 94.81 414 ALA A C 1
ATOM 3097 O O . ALA A 1 414 ? 12.325 2.004 -22.252 1.00 94.81 414 ALA A O 1
ATOM 3098 N N . ALA A 1 415 ? 10.223 2.102 -21.484 1.00 93.00 415 ALA A N 1
ATOM 3099 C CA . ALA A 1 415 ? 10.370 1.105 -20.431 1.00 93.00 415 ALA A CA 1
ATOM 3100 C C . ALA A 1 415 ? 10.458 -0.338 -20.947 1.00 93.00 415 ALA A C 1
ATOM 3102 O O . ALA A 1 415 ? 10.988 -1.196 -20.231 1.00 93.00 415 ALA A O 1
ATOM 3103 N N . ILE A 1 416 ? 9.993 -0.595 -22.177 1.00 92.69 416 ILE A N 1
ATOM 3104 C CA . ILE A 1 416 ? 10.259 -1.840 -22.907 1.00 92.69 416 ILE A CA 1
ATOM 3105 C C . ILE A 1 416 ? 11.768 -2.036 -23.109 1.00 92.69 416 ILE A C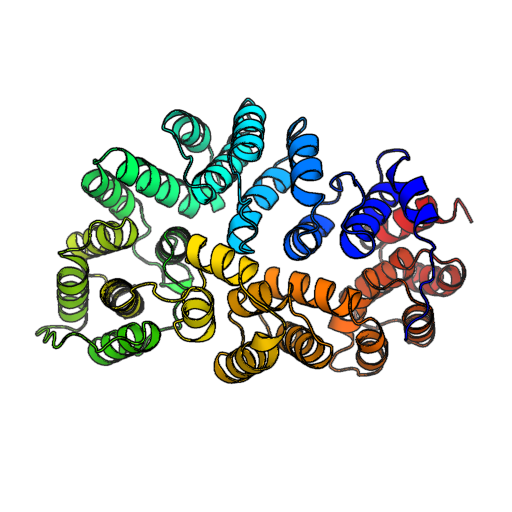 1
ATOM 3107 O O . ILE A 1 416 ? 12.244 -3.166 -23.021 1.00 92.69 416 ILE A O 1
ATOM 3111 N N . GLY A 1 417 ? 12.533 -0.958 -23.317 1.00 88.12 417 GLY A N 1
ATOM 3112 C CA . GLY A 1 417 ? 13.992 -1.021 -23.427 1.00 88.12 417 GLY A CA 1
ATOM 3113 C C . GLY A 1 417 ? 14.501 -1.755 -24.671 1.00 88.12 417 GLY A C 1
ATOM 3114 O O . GLY A 1 417 ? 15.607 -2.283 -24.644 1.00 88.12 417 GLY A O 1
ATOM 3115 N N . ASP A 1 418 ? 13.700 -1.818 -25.737 1.00 93.06 418 ASP A N 1
ATOM 3116 C CA . ASP A 1 418 ? 14.044 -2.473 -27.004 1.00 93.06 418 ASP A CA 1
ATOM 3117 C C . ASP A 1 418 ? 14.192 -1.441 -28.133 1.00 93.06 418 ASP A C 1
ATOM 3119 O O . ASP A 1 418 ? 13.392 -0.508 -28.245 1.00 93.06 418 ASP A O 1
ATOM 3123 N N . ARG A 1 419 ? 15.194 -1.620 -29.004 1.00 92.12 419 ARG A N 1
ATOM 3124 C CA . ARG A 1 419 ? 15.463 -0.704 -30.129 1.00 92.12 419 ARG A CA 1
ATOM 3125 C C . ARG A 1 419 ? 14.320 -0.627 -31.137 1.00 92.12 419 ARG A C 1
ATOM 3127 O O . ARG A 1 419 ? 14.144 0.406 -31.776 1.00 92.12 419 ARG A O 1
ATOM 3134 N N . ALA A 1 420 ? 13.513 -1.674 -31.279 1.00 93.75 420 ALA A N 1
ATOM 3135 C CA . ALA A 1 420 ? 12.360 -1.659 -32.171 1.00 93.75 420 ALA A CA 1
ATOM 3136 C C . ALA A 1 420 ? 11.294 -0.626 -31.755 1.00 93.75 420 ALA A C 1
ATOM 3138 O O . ALA A 1 420 ? 10.505 -0.202 -32.601 1.00 93.75 420 ALA A O 1
ATOM 3139 N N . ALA A 1 421 ? 11.290 -0.180 -30.491 1.00 94.00 421 ALA A N 1
ATOM 3140 C CA . ALA A 1 421 ? 10.384 0.855 -29.997 1.00 94.00 421 ALA A CA 1
ATOM 3141 C C . ALA A 1 421 ? 10.829 2.291 -30.349 1.00 94.00 421 ALA A C 1
ATOM 3143 O O . ALA A 1 421 ? 10.002 3.208 -30.310 1.00 94.00 421 ALA A O 1
ATOM 3144 N N . GLU A 1 422 ? 12.100 2.510 -30.717 1.00 93.62 422 GLU A N 1
ATOM 3145 C CA . GLU A 1 422 ? 12.670 3.850 -30.945 1.00 93.62 422 GLU A CA 1
ATOM 3146 C C . GLU A 1 422 ? 11.893 4.681 -31.982 1.00 93.62 422 GLU A C 1
ATOM 3148 O O . GLU A 1 422 ? 11.561 5.830 -31.675 1.00 93.62 422 GLU A O 1
ATOM 3153 N N . PRO A 1 423 ? 11.504 4.149 -33.163 1.00 94.12 423 PRO A N 1
ATOM 3154 C CA . PRO A 1 423 ? 10.790 4.948 -34.158 1.00 94.12 423 PRO A CA 1
ATOM 3155 C C . PRO A 1 423 ? 9.427 5.450 -33.662 1.00 94.12 423 PRO A C 1
ATOM 3157 O O . PRO A 1 423 ? 9.043 6.590 -33.940 1.00 94.12 423 PRO A O 1
ATOM 3160 N N . ALA A 1 424 ? 8.692 4.619 -32.914 1.00 94.56 424 ALA A N 1
ATOM 3161 C CA . ALA A 1 424 ? 7.416 5.019 -32.326 1.00 94.56 424 ALA A CA 1
ATOM 3162 C C . ALA A 1 424 ? 7.620 6.030 -31.195 1.00 94.56 424 ALA A C 1
ATOM 3164 O O . ALA A 1 424 ? 6.901 7.030 -31.134 1.00 94.56 424 ALA A O 1
ATOM 3165 N N . LEU A 1 425 ? 8.626 5.815 -30.342 1.00 94.88 425 LEU A N 1
ATOM 3166 C CA . LEU A 1 425 ? 8.953 6.738 -29.262 1.00 94.88 425 LEU A CA 1
ATOM 3167 C C . LEU A 1 425 ? 9.304 8.120 -29.823 1.00 94.88 425 LEU A C 1
ATOM 3169 O O . LEU A 1 425 ? 8.716 9.116 -29.407 1.00 94.88 425 LEU A O 1
ATOM 3173 N N . GLU A 1 426 ? 10.181 8.201 -30.825 1.00 94.06 426 GLU A N 1
ATOM 3174 C CA . GLU A 1 426 ? 10.518 9.463 -31.488 1.00 94.06 426 GLU A CA 1
ATOM 3175 C C . GLU A 1 426 ? 9.297 10.178 -32.073 1.00 94.06 426 GLU A C 1
ATOM 3177 O O . GLU A 1 426 ? 9.181 11.403 -31.964 1.00 94.06 426 GLU A O 1
ATOM 3182 N N . ALA A 1 427 ? 8.381 9.432 -32.695 1.00 93.88 427 ALA A N 1
ATOM 3183 C CA . ALA A 1 427 ? 7.172 10.000 -33.274 1.00 93.88 427 ALA A CA 1
ATOM 3184 C C . ALA A 1 427 ? 6.277 10.655 -32.208 1.00 93.88 427 ALA A C 1
ATOM 3186 O O . ALA A 1 427 ? 5.733 11.735 -32.454 1.00 93.88 427 ALA A O 1
ATOM 3187 N N . VAL A 1 428 ? 6.169 10.048 -31.021 1.00 94.12 428 VAL A N 1
ATOM 3188 C CA . VAL A 1 428 ? 5.427 10.609 -29.879 1.00 94.12 428 VAL A CA 1
ATOM 3189 C C . VAL A 1 428 ? 6.164 11.805 -29.274 1.00 94.12 428 VAL A C 1
ATOM 3191 O O . VAL A 1 428 ? 5.545 12.832 -28.998 1.00 94.12 428 VAL A O 1
ATOM 3194 N N . LEU A 1 429 ? 7.490 11.724 -29.127 1.00 92.25 429 LEU A N 1
ATOM 3195 C CA . LEU A 1 429 ? 8.313 12.803 -28.567 1.00 92.25 429 LEU A CA 1
ATOM 3196 C C . LEU A 1 429 ? 8.219 14.108 -29.373 1.00 92.25 429 LEU A C 1
ATOM 3198 O O . LEU A 1 429 ? 8.314 15.188 -28.794 1.00 92.25 429 LEU A O 1
ATOM 3202 N N . ARG A 1 430 ? 8.005 14.032 -30.693 1.00 92.50 430 ARG A N 1
ATOM 3203 C CA . ARG A 1 430 ? 7.810 15.212 -31.559 1.00 92.50 430 ARG A CA 1
ATOM 3204 C C . ARG A 1 430 ? 6.466 15.915 -31.342 1.00 92.50 430 ARG A C 1
ATOM 3206 O O . ARG A 1 430 ? 6.313 17.053 -31.776 1.00 92.50 430 ARG A O 1
ATOM 3213 N N . GLN A 1 431 ? 5.500 15.248 -30.712 1.00 91.12 431 GLN A N 1
ATOM 3214 C CA . GLN A 1 431 ? 4.134 15.748 -30.536 1.00 91.12 431 GLN A CA 1
ATOM 3215 C C . GLN A 1 431 ? 3.860 16.291 -29.134 1.00 91.12 431 GLN A C 1
ATOM 3217 O O . GLN A 1 431 ? 2.766 16.796 -28.896 1.00 91.12 431 GLN A O 1
ATOM 3222 N N . GLU A 1 432 ? 4.823 16.210 -28.213 1.00 91.69 432 GLU A N 1
ATOM 3223 C CA . GLU A 1 432 ? 4.597 16.563 -26.815 1.00 91.69 432 GLU A CA 1
ATOM 3224 C C . GLU A 1 432 ? 5.716 17.424 -26.226 1.00 91.69 432 GLU A C 1
ATOM 3226 O O . GLU A 1 432 ? 6.832 17.495 -26.744 1.00 91.69 432 GLU A O 1
ATOM 3231 N N . LYS A 1 433 ? 5.415 18.134 -25.134 1.00 88.62 433 LYS A N 1
ATOM 3232 C CA . LYS A 1 433 ? 6.389 19.041 -24.519 1.00 88.62 433 LYS A CA 1
ATOM 3233 C C . LYS A 1 433 ? 7.589 18.256 -23.962 1.00 88.62 433 LYS A C 1
ATOM 3235 O O . LYS A 1 433 ? 7.380 17.337 -23.166 1.00 88.62 433 LYS A O 1
ATOM 3240 N N . PRO A 1 434 ? 8.843 18.668 -24.248 1.00 85.62 434 PRO A N 1
ATOM 3241 C CA . PRO A 1 434 ? 10.038 17.963 -23.772 1.00 85.62 434 PRO A CA 1
ATOM 3242 C C . PRO A 1 434 ? 10.086 17.754 -22.254 1.00 85.62 434 PRO A C 1
ATOM 3244 O O . PRO A 1 434 ? 10.536 16.711 -21.791 1.00 85.62 434 PRO A O 1
ATOM 3247 N N . SER A 1 435 ? 9.576 18.708 -21.468 1.00 88.56 435 SER A N 1
ATOM 3248 C CA . SER A 1 435 ? 9.541 18.603 -20.004 1.00 88.56 435 SER A CA 1
ATOM 3249 C C . SER A 1 435 ? 8.700 17.427 -19.504 1.00 88.56 435 SER A C 1
ATOM 3251 O O . SER A 1 435 ? 9.076 16.793 -18.523 1.00 88.56 435 SER A O 1
ATOM 3253 N N . ARG A 1 436 ? 7.600 17.099 -20.194 1.00 87.88 436 ARG A N 1
ATOM 3254 C CA . ARG A 1 436 ? 6.718 15.971 -19.851 1.00 87.88 436 ARG A CA 1
ATOM 3255 C C . ARG A 1 436 ? 7.310 14.619 -20.249 1.00 87.88 436 ARG A C 1
ATOM 3257 O O . ARG A 1 436 ? 6.956 13.600 -19.674 1.00 87.88 436 ARG A O 1
ATOM 3264 N N . MET A 1 437 ? 8.230 14.627 -21.210 1.00 89.88 437 MET A N 1
ATOM 3265 C CA . MET A 1 437 ? 8.851 13.432 -21.784 1.00 89.88 437 MET A CA 1
ATOM 3266 C C . MET A 1 437 ? 10.277 13.184 -21.284 1.00 89.88 437 MET A C 1
ATOM 3268 O O . MET A 1 437 ? 10.938 12.235 -21.711 1.00 89.88 437 MET A O 1
ATOM 3272 N N . ALA A 1 438 ? 10.765 14.029 -20.373 1.00 89.44 438 ALA A N 1
ATOM 3273 C CA . ALA A 1 438 ? 12.149 14.009 -19.921 1.00 89.44 438 ALA A CA 1
ATOM 3274 C C . ALA A 1 438 ? 12.551 12.651 -19.330 1.00 89.44 438 ALA A C 1
ATOM 3276 O O . ALA A 1 438 ? 13.673 12.203 -19.548 1.00 89.44 438 ALA A O 1
ATOM 3277 N N . TRP A 1 439 ? 11.640 11.978 -18.621 1.00 90.38 439 TRP A N 1
ATOM 3278 C CA . TRP A 1 439 ? 11.887 10.640 -18.087 1.00 90.38 439 TRP A CA 1
ATOM 3279 C C . TRP A 1 439 ? 12.112 9.613 -19.205 1.00 90.38 439 TRP A C 1
ATOM 3281 O O . TRP A 1 439 ? 13.184 9.014 -19.256 1.00 90.38 439 TRP A O 1
ATOM 3291 N N . ALA A 1 440 ? 11.179 9.499 -20.158 1.00 89.62 440 ALA A N 1
ATOM 3292 C CA . ALA A 1 440 ? 11.262 8.538 -21.263 1.00 89.62 440 ALA A CA 1
ATOM 3293 C C . ALA A 1 440 ? 12.519 8.766 -22.121 1.00 89.62 440 ALA A C 1
ATOM 3295 O O . ALA A 1 440 ? 13.235 7.828 -22.462 1.00 89.62 440 ALA A O 1
ATOM 3296 N N . GLN A 1 441 ? 12.857 10.031 -22.389 1.00 90.31 441 GLN A N 1
ATOM 3297 C CA . GLN A 1 441 ? 14.073 10.399 -23.117 1.00 90.31 441 GLN A CA 1
ATOM 3298 C C . GLN A 1 441 ? 15.363 10.061 -22.366 1.00 90.31 441 GLN A C 1
ATOM 3300 O O . GLN A 1 441 ? 16.374 9.754 -22.999 1.00 90.31 441 GLN A O 1
ATOM 3305 N N . ARG A 1 442 ? 15.386 10.218 -21.037 1.00 91.56 442 ARG A N 1
ATOM 3306 C CA . ARG A 1 442 ? 16.559 9.863 -20.228 1.00 91.56 442 ARG A CA 1
ATOM 3307 C C . ARG A 1 442 ? 16.719 8.351 -20.170 1.00 91.56 442 ARG A C 1
ATOM 3309 O O . ARG A 1 442 ? 17.815 7.877 -20.435 1.00 91.56 442 ARG A O 1
ATOM 3316 N N . LEU A 1 443 ? 15.636 7.620 -19.902 1.00 91.31 443 LEU A N 1
ATOM 3317 C CA . LEU A 1 443 ? 15.666 6.164 -19.838 1.00 91.31 443 LEU A CA 1
ATOM 3318 C C . LEU A 1 443 ? 16.127 5.553 -21.165 1.00 91.31 443 LEU A C 1
ATOM 3320 O O . LEU A 1 443 ? 17.085 4.789 -21.167 1.00 91.31 443 LEU A O 1
ATOM 3324 N N . ASN A 1 444 ? 15.532 5.960 -22.292 1.00 91.00 444 ASN A N 1
ATOM 3325 C CA . ASN A 1 444 ? 15.908 5.438 -23.609 1.00 91.00 444 ASN A CA 1
ATOM 3326 C C . ASN A 1 444 ? 17.403 5.646 -23.909 1.00 91.00 444 ASN A C 1
ATOM 3328 O O . ASN A 1 444 ? 18.094 4.720 -24.320 1.00 91.00 444 ASN A O 1
ATOM 3332 N N . ARG A 1 445 ? 17.929 6.847 -23.620 1.00 91.06 445 ARG A N 1
ATOM 3333 C CA . ARG A 1 445 ? 19.361 7.155 -23.782 1.00 91.06 445 ARG A CA 1
ATOM 3334 C C . ARG A 1 445 ? 20.255 6.320 -22.868 1.00 91.06 445 ARG A C 1
ATOM 3336 O O . ARG A 1 445 ? 21.338 5.927 -23.288 1.00 91.06 445 ARG A O 1
ATOM 3343 N N . SER A 1 446 ? 19.828 6.073 -21.631 1.00 89.50 446 SER A N 1
ATOM 3344 C CA . SER A 1 446 ? 20.590 5.264 -20.677 1.00 89.50 446 SER A CA 1
ATOM 3345 C C . SER A 1 446 ? 20.608 3.777 -21.040 1.00 89.50 446 SER A C 1
ATOM 3347 O O . SER A 1 446 ? 21.602 3.119 -20.755 1.00 89.50 446 SER A O 1
ATOM 3349 N N . LEU A 1 447 ? 19.548 3.252 -21.665 1.00 88.44 447 LEU A N 1
ATOM 3350 C CA . LEU A 1 447 ? 19.460 1.838 -22.044 1.00 88.44 447 LEU A CA 1
ATOM 3351 C C . LEU A 1 447 ? 20.122 1.536 -23.394 1.00 88.44 447 LEU A C 1
ATOM 3353 O O . LEU A 1 447 ? 20.805 0.524 -23.527 1.00 88.44 447 LEU A O 1
ATOM 3357 N N . LEU A 1 448 ? 19.926 2.395 -24.397 1.00 87.56 448 LEU A N 1
ATOM 3358 C CA . LEU A 1 448 ? 20.276 2.085 -25.792 1.00 87.56 448 LEU A CA 1
ATOM 3359 C C . LEU A 1 448 ? 21.486 2.875 -26.318 1.00 87.56 448 LEU A C 1
ATOM 3361 O O . LEU A 1 448 ? 22.013 2.550 -27.389 1.00 87.56 448 LEU A O 1
ATOM 3365 N N . GLY A 1 449 ? 21.962 3.848 -25.532 1.00 77.12 449 GLY A N 1
ATOM 3366 C CA . GLY A 1 449 ? 23.010 4.798 -25.896 1.00 77.12 449 GLY A CA 1
ATOM 3367 C C . GLY A 1 449 ? 22.468 6.018 -26.657 1.00 77.12 449 GLY A C 1
ATOM 3368 O O . GLY A 1 449 ? 21.262 6.133 -26.887 1.00 77.12 449 GLY A O 1
ATOM 3369 N N . PRO A 1 450 ? 23.333 6.981 -27.027 1.00 62.12 450 PRO A N 1
ATOM 3370 C CA . PRO A 1 450 ? 22.962 8.012 -27.989 1.00 62.12 450 PRO A CA 1
ATOM 3371 C C . PRO A 1 450 ? 22.726 7.357 -29.359 1.00 62.12 450 PRO A C 1
ATOM 3373 O O . PRO A 1 450 ? 23.640 6.733 -29.903 1.00 62.12 450 PRO A O 1
ATOM 3376 N N . GLY A 1 451 ? 21.496 7.478 -29.861 1.00 51.88 451 GLY A N 1
ATOM 3377 C CA . GLY A 1 451 ? 21.124 7.129 -31.236 1.00 51.88 451 GLY A CA 1
ATOM 3378 C C . GLY A 1 451 ? 21.664 8.111 -32.264 1.00 51.88 451 GLY A C 1
ATOM 3379 O O . GLY A 1 451 ? 21.886 9.292 -31.895 1.00 51.88 451 GLY A O 1
#

Radius of gyration: 23.57 Å; chains: 1; bounding box: 60×44×65 Å

Sequence (451 aa):
MATFLHHQDIWTTFAEGEAGPAKDWASARLAIYAPNQPFSFPTDPSLHDPLVAAGPPSLFPALINALQAPTLELAATSAALGLYGMLPADPVPLTTALRQAMTGDDHEQNAWLALAIMHLDALQAQDLAAAAKATGPDILWQLPSLVLHQANSTANLDEAAIAVANSLPRNQSWDESPLASILNLLGVPTLPSGPDDPTEALELGATMAQGVAPPLKARGSRKRRSQKLVMALCERRDSPAAVLLRAVYDKEPQATLGTAPICAAAWLHCFKPKNPLDDILTRTAGNNLECLSEARRHAKEEDTAKIAAAFAEHRLPASIGVVALPVLTQDLAHLVIQTANFGQSANIRAEALAINAAARFPDLVPPMLADQNTRGLGLVLAEWVPTEEVLLALMTLPIPPDSEDRVQYARALAAIGDRAAEPALEAVLRQEKPSRMAWAQRLNRSLLGPG

Foldseek 3Di:
DFFFPDDLVLLVVQCPDDADLSVLLSLLLCCQPVLPDAGAHHPPLVSLLLSLLSQRPNSQVNLLVQLVPDDLSSLLSLLCNLLLLNADPDCVSVLVSLVVSLPDPALSSLLSSLSSCVSNLNHDPVSLVSNVVDDDDVSLQRSLLSQQSHCLVVVNNLVSLLVNLVPWDAADECVGGSLVSNLLSLQQFNDPPFDQQLVSLLCLLCVLLVHHRDPDDFDDPSLRRLLVLLCVLLVPPPRNNSSNSNSNSVVDSGPRHGNNSSSRSSNVSNHDDDQLLCCVLRNVSNSNSNSLNNLLVPQELVCQVSLLVSCVPPLDDLSSLSSCLVNPDLVSLLSLLVSCLPPPDNPVSSLSSNLSSCQVVVVVLLVLCVDPSNNQSSLSNLLNHLGPSSQVSLVPDDQDPDQVSLLSSLSSLLSNLDPVSVVVNVVSCVVHDCVSNVSSVRSNCSRPNDD

Secondary structure (DSSP, 8-state):
---BSS-HHHHHHHHTS-SSHHHHHHHHHHHHHSTTS--PPPS-GGGHHHHHHH--TTHHHHHHHHTTS--HHHHHHHHHHHHTT---SS-HHHHHHHHHHTTSS-HHHHHHHHHHHHHTT---HHHHHHHTT--SSTHHHHHHHHHHHHHHHTT-HHHHHHHHHHHS-SS--GGG-HHHHHHHHTT--------SSHHHHHHHHHHHTT-PPP-----SSHHHHHHHHHHHHHTT--SHHHHHHHHHHHH---SSSTTHHHHHHHHHHH---S-HHHHHHHS--TT-HHHHHHHHHH--GGGHHHHHHHHHHHS--HHHHHHHGGG--HHHHHHHHHHHHT-SS--HHHHHHHHHHHHH-GGGHHHHHHSTTTHHHHHHHHTT--BHHHHHHHHHSPPPSSHHHHHHHHHHHHHH--GGGHHHHHHHHTTS-HHHHHHHHHHHHHHH---

pLDDT: mean 86.52, std 9.36, range [36.47, 97.12]